Protein AF-A0A364MYA9-F1 (afdb_monomer_lite)

Foldseek 3Di:
DDDPDDDPCVPDPDPVLVVLLVLLCCLQPVLAPVLQVPVQVNCVVVVRHQDDPPPDPDDDDPPCPVVVVVVSVVSNVVSNVRNNVSNVVSVVSNVVSVVVVVVVVVVVVPPDDDDDDDPCPVVVVVVVVPPPPDDDDDDDDDDDDDDPDDDDDDDDDPPPPPPDPDPQDPLQFFQLEAFLCCVVLVADFDDQQQLCLLLDLNSGRDPPDDGDDSLQFGAHHDFPPWPCSVVSPPPAHGLNNLVVDPLFQFLAAPLLAQEEEEEWAAAEDPQRVVVVQQLAWPPDPPDPQDFDAAGRVLLQLLCCLALPPGHYDYDPFHKYKAAPPDPDDDPVPPPDPVDDDQWIWTDTDPDTFTWGKDQQPVNRGRIETEPVSVVVVQLVSADSSHLAYEYEYSGWYDHDPPDSGDQKAAPQSSRYIYGYLRQLQCVCCVVVVADQSCFPPNVRRLVNSQVSRVVVVRHRDDDDPVSSVSCPDALSVLLNVQLSPDDDPVDSLQSNLSSVLLRSLVRVLRSLVNSVDAAHRNTQASSHDGSDPNSSRRGASHGDSRSLSSSLCRPVCRHVVHDPVSSVVVVLVSLVSLLVSLVVCVVVVSHHSRSSSSNSSSVRVSVVD

InterPro domains:
  IPR012962 Peptidase M54, archaemetzincin [PF07998] (496-551)
  IPR012962 Peptidase M54, archaemetzincin [PTHR15910] (178-557)
  IPR012962 Peptidase M54, archaemetzincin [cd11375] (355-553)
  IPR024079 Metallopeptidase, catalytic domain superfamily [G3DSA:3.40.390.10] (347-557)
  IPR025363 Protein of unknown function DUF4267 [PF14087] (26-105)

Structure (mmCIF, N/CA/C/O backbone):
data_AF-A0A364MYA9-F1
#
_entry.id   AF-A0A364MYA9-F1
#
loop_
_atom_site.group_PDB
_atom_site.id
_atom_site.type_symbol
_atom_site.label_atom_id
_atom_site.label_alt_id
_atom_site.label_comp_id
_atom_site.label_asym_id
_atom_site.label_entity_id
_atom_site.label_seq_id
_atom_site.pdbx_PDB_ins_code
_atom_site.Cartn_x
_atom_site.Cartn_y
_atom_site.Cartn_z
_atom_site.occupancy
_atom_site.B_iso_or_equiv
_atom_site.auth_seq_id
_atom_site.auth_comp_id
_atom_site.auth_asym_id
_atom_site.auth_atom_id
_atom_site.pdbx_PDB_model_num
ATOM 1 N N . MET A 1 1 ? -49.456 -46.675 32.235 1.00 38.47 1 MET A N 1
ATOM 2 C CA . MET A 1 1 ? -48.971 -47.170 30.933 1.00 38.47 1 MET A CA 1
ATOM 3 C C . MET A 1 1 ? -49.283 -46.113 29.890 1.00 38.47 1 MET A C 1
ATOM 5 O O . MET A 1 1 ? -50.441 -45.954 29.539 1.00 38.47 1 MET A O 1
ATOM 9 N N . ALA A 1 2 ? -48.281 -45.344 29.473 1.00 29.33 2 ALA A N 1
ATOM 10 C CA . ALA A 1 2 ? -48.384 -44.434 28.339 1.00 29.33 2 ALA A CA 1
ATOM 11 C C . ALA A 1 2 ? -47.232 -44.795 27.401 1.00 29.33 2 ALA A C 1
ATOM 13 O O . ALA A 1 2 ? -46.063 -44.659 27.752 1.00 29.33 2 ALA A O 1
ATOM 14 N N . THR A 1 3 ? -47.580 -45.381 26.263 1.00 38.25 3 THR A N 1
ATOM 15 C CA . THR A 1 3 ? -46.668 -45.779 25.193 1.00 38.25 3 THR A CA 1
ATOM 16 C C . THR A 1 3 ? -46.021 -44.536 24.591 1.00 38.25 3 THR A C 1
ATOM 18 O O . THR A 1 3 ? -46.680 -43.778 23.885 1.00 38.25 3 THR A O 1
ATOM 21 N N . GLN A 1 4 ? -44.731 -44.328 24.871 1.00 37.81 4 GLN A N 1
ATOM 22 C CA . GLN A 1 4 ? -43.902 -43.382 24.129 1.00 37.81 4 GLN A CA 1
ATOM 23 C C . GLN A 1 4 ? -43.814 -43.845 22.672 1.00 37.81 4 GLN A C 1
ATOM 25 O O . GLN A 1 4 ? -43.229 -44.884 22.361 1.00 37.81 4 GLN A O 1
ATOM 30 N N . THR A 1 5 ? -44.395 -43.061 21.773 1.00 43.00 5 THR A N 1
ATOM 31 C CA . THR A 1 5 ? -44.113 -43.109 20.340 1.00 43.00 5 THR A CA 1
ATOM 32 C C . THR A 1 5 ? -42.619 -42.879 20.128 1.00 43.00 5 THR A C 1
ATOM 34 O O . THR A 1 5 ? -42.114 -41.783 20.369 1.00 43.00 5 THR A O 1
ATOM 37 N N . ARG A 1 6 ? -41.903 -43.930 19.710 1.00 41.34 6 ARG A N 1
ATOM 38 C CA . ARG A 1 6 ? -40.497 -43.853 19.301 1.00 41.34 6 ARG A CA 1
ATOM 39 C C . ARG A 1 6 ? -40.386 -42.897 18.118 1.00 41.34 6 ARG A C 1
ATOM 41 O O . ARG A 1 6 ? -40.926 -43.160 17.046 1.00 41.34 6 ARG A O 1
ATOM 48 N N . ASN A 1 7 ? -39.718 -41.775 18.345 1.00 47.09 7 ASN A N 1
ATOM 49 C CA . ASN A 1 7 ? -39.483 -40.750 17.345 1.00 47.09 7 ASN A CA 1
ATOM 50 C C . ASN A 1 7 ? -38.411 -41.279 16.377 1.00 47.09 7 ASN A C 1
ATOM 52 O O . ASN A 1 7 ? -37.244 -41.379 16.750 1.00 47.09 7 ASN A O 1
ATOM 56 N N . LEU A 1 8 ? -38.808 -41.660 15.156 1.00 53.88 8 LEU A N 1
ATOM 57 C CA . LEU A 1 8 ? -37.919 -42.264 14.146 1.00 53.88 8 LEU A CA 1
ATOM 58 C C . LEU A 1 8 ? -36.692 -41.384 13.820 1.00 53.88 8 LEU A C 1
ATOM 60 O O . LEU A 1 8 ? -35.682 -41.877 13.331 1.00 53.88 8 LEU A O 1
ATOM 64 N N . PHE A 1 9 ? -36.781 -40.087 14.121 1.00 56.66 9 PHE A N 1
ATOM 65 C CA . PHE A 1 9 ? -35.763 -39.080 13.844 1.00 56.66 9 PHE A CA 1
ATOM 66 C C . PHE A 1 9 ? -34.592 -39.055 14.840 1.00 56.66 9 PHE A C 1
ATOM 68 O O . PHE A 1 9 ? -33.597 -38.398 14.563 1.00 56.66 9 PHE A O 1
ATOM 75 N N . GLN A 1 10 ? -34.658 -39.770 15.971 1.00 55.91 10 GLN A N 1
ATOM 76 C CA . GLN A 1 10 ? -33.558 -39.793 16.956 1.00 55.91 10 GLN A CA 1
ATOM 77 C C . GLN A 1 10 ? -32.346 -40.638 16.532 1.00 55.91 10 GLN A C 1
ATOM 79 O O . GLN A 1 10 ? -31.294 -40.542 17.156 1.00 55.91 10 GLN A O 1
ATOM 84 N N . HIS A 1 11 ? -32.481 -41.453 15.483 1.00 55.97 11 HIS A N 1
ATOM 85 C CA . HIS A 1 11 ? -31.393 -42.271 14.934 1.00 55.97 11 HIS A CA 1
ATOM 86 C C . HIS A 1 11 ? -30.898 -41.774 13.573 1.00 55.97 11 HIS A C 1
ATOM 88 O O . HIS A 1 11 ? -30.098 -42.453 12.932 1.00 55.97 11 HIS A O 1
ATOM 94 N N . LEU A 1 12 ? -31.389 -40.620 13.112 1.00 52.75 12 LEU A N 1
ATOM 95 C CA . LEU A 1 12 ? -30.913 -40.024 11.873 1.00 52.75 12 LEU A CA 1
ATOM 96 C C . LEU A 1 12 ? -29.681 -39.153 12.160 1.00 52.75 12 LEU A C 1
ATOM 98 O O . LEU A 1 12 ? -29.686 -38.408 13.143 1.00 52.75 12 LEU A O 1
ATOM 102 N N . PRO A 1 13 ? -28.638 -39.235 11.318 1.00 60.59 13 PRO A N 1
ATOM 103 C CA . PRO A 1 13 ? -27.489 -38.353 11.424 1.00 60.59 13 PRO A CA 1
ATOM 104 C C . PRO A 1 13 ? -27.903 -36.870 11.335 1.00 60.59 13 PRO A C 1
ATOM 106 O O . PRO A 1 13 ? -28.942 -36.560 10.741 1.00 60.59 13 PRO A O 1
ATOM 109 N N . PRO A 1 14 ? -27.105 -35.933 11.879 1.00 71.38 14 PRO A N 1
ATOM 110 C CA . PRO A 1 14 ? -27.285 -34.496 11.697 1.00 71.38 14 PRO A CA 1
ATOM 111 C C . PRO A 1 14 ? -27.638 -34.101 10.248 1.00 71.38 14 PRO A C 1
ATOM 113 O O . PRO A 1 14 ? -27.177 -34.748 9.303 1.00 71.38 14 PRO A O 1
ATOM 116 N N . PRO A 1 15 ? -28.400 -33.011 10.026 1.00 70.31 15 PRO A N 1
ATOM 117 C CA . PRO A 1 15 ? -28.889 -32.628 8.696 1.00 70.31 15 PRO A CA 1
ATOM 118 C C . PRO A 1 15 ? -27.800 -32.534 7.615 1.00 70.31 15 PRO A C 1
ATOM 120 O O . PRO A 1 15 ? -28.031 -32.922 6.472 1.00 70.31 15 PRO A O 1
ATOM 123 N N . ALA A 1 16 ? -26.599 -32.077 7.983 1.00 67.06 16 ALA A N 1
ATOM 124 C CA . ALA A 1 16 ? -25.455 -31.978 7.077 1.00 67.06 16 ALA A CA 1
ATOM 125 C C . ALA A 1 16 ? -24.881 -33.351 6.668 1.00 67.06 16 ALA A C 1
ATOM 127 O O . ALA A 1 16 ? -24.468 -33.533 5.526 1.00 67.06 16 ALA A O 1
ATOM 128 N N . GLU A 1 17 ? -24.901 -34.338 7.566 1.00 73.62 17 GLU A N 1
ATOM 129 C CA . GLU A 1 17 ? -24.439 -35.706 7.298 1.00 73.62 17 GLU A CA 1
ATOM 130 C C . GLU A 1 17 ? -25.448 -36.473 6.428 1.00 73.62 17 GLU A C 1
ATOM 132 O O . GLU A 1 17 ? -25.062 -37.143 5.468 1.00 73.62 17 GLU A O 1
ATOM 137 N N . CYS A 1 18 ? -26.751 -36.306 6.694 1.00 76.06 18 CYS A N 1
ATOM 138 C CA . CYS A 1 18 ? -27.814 -36.827 5.830 1.00 76.06 18 CYS A CA 1
ATOM 139 C C . CYS A 1 18 ? -27.716 -36.257 4.408 1.00 76.06 18 CYS A C 1
ATOM 141 O O . CYS A 1 18 ? -27.847 -36.997 3.432 1.00 76.06 18 CYS A O 1
ATOM 143 N N . LEU A 1 19 ? -27.451 -34.952 4.287 1.00 79.69 19 LEU A N 1
ATOM 144 C CA . LEU A 1 19 ? -27.257 -34.289 3.001 1.00 79.69 19 LEU A CA 1
ATOM 145 C C . LEU A 1 19 ? -26.012 -34.819 2.273 1.00 79.69 19 LEU A C 1
ATOM 147 O O . LEU A 1 19 ? -26.087 -35.104 1.080 1.00 79.69 19 LEU A O 1
ATOM 151 N N . ALA A 1 20 ? -24.896 -35.021 2.981 1.00 78.50 20 ALA A N 1
ATOM 152 C CA . ALA A 1 20 ? -23.669 -35.569 2.400 1.00 78.50 20 ALA A CA 1
ATOM 153 C C . ALA A 1 20 ? -23.861 -36.997 1.861 1.00 78.50 20 ALA A C 1
ATOM 155 O O . ALA A 1 20 ? -23.457 -37.285 0.736 1.00 78.50 20 ALA A O 1
ATOM 156 N N . LEU A 1 21 ? -24.530 -37.878 2.615 1.00 82.94 21 LEU A N 1
ATOM 157 C CA . LEU A 1 21 ? -24.839 -39.246 2.173 1.00 82.94 21 LEU A CA 1
ATOM 158 C C . LEU A 1 21 ? -25.842 -39.269 1.010 1.00 82.94 21 LEU A C 1
ATOM 160 O O . LEU A 1 21 ? -25.730 -40.099 0.102 1.00 82.94 21 LEU A O 1
ATOM 164 N N . PHE A 1 22 ? -26.802 -38.344 1.004 1.00 86.19 22 PHE A N 1
ATOM 165 C CA . PHE A 1 22 ? -27.747 -38.191 -0.096 1.00 86.19 22 PHE A CA 1
ATOM 166 C C . PHE A 1 22 ? -27.043 -37.759 -1.389 1.00 86.19 22 PHE A C 1
ATOM 168 O O . PHE A 1 22 ? -27.197 -38.416 -2.419 1.00 86.19 22 PHE A O 1
ATOM 175 N N . ILE A 1 23 ? -26.203 -36.719 -1.326 1.00 86.25 23 ILE A N 1
ATOM 176 C CA . ILE A 1 23 ? -25.408 -36.253 -2.471 1.00 86.25 23 ILE A CA 1
ATOM 177 C C . ILE A 1 23 ? -24.448 -37.354 -2.933 1.00 86.25 23 ILE A C 1
ATOM 179 O O . ILE A 1 23 ? -24.381 -37.638 -4.124 1.00 86.25 23 ILE A O 1
ATOM 183 N N . ALA A 1 24 ? -23.780 -38.051 -2.009 1.00 88.69 24 ALA A N 1
ATOM 184 C CA . ALA A 1 24 ? -22.917 -39.185 -2.335 1.00 88.69 24 ALA A CA 1
ATOM 185 C C . ALA A 1 24 ? -23.659 -40.276 -3.124 1.00 88.69 24 ALA A C 1
ATOM 187 O O . ALA A 1 24 ? -23.141 -40.807 -4.106 1.00 88.69 24 ALA A O 1
ATOM 188 N N . THR A 1 25 ? -24.896 -40.584 -2.728 1.00 89.75 25 THR A N 1
ATOM 189 C CA . THR A 1 25 ? -25.728 -41.581 -3.414 1.00 89.75 25 THR A CA 1
ATOM 190 C C . THR A 1 25 ? -26.117 -41.119 -4.819 1.00 89.75 25 THR A C 1
ATOM 192 O O . THR A 1 25 ? -26.095 -41.927 -5.750 1.00 89.75 25 THR A O 1
ATOM 195 N N . LEU A 1 26 ? -26.427 -39.829 -4.999 1.00 88.25 26 LEU A N 1
ATOM 196 C CA . LEU A 1 26 ? -26.692 -39.247 -6.319 1.00 88.25 26 LEU A CA 1
ATOM 197 C C . LEU A 1 26 ? -25.445 -39.289 -7.220 1.00 88.25 26 LEU A C 1
ATOM 199 O O . LEU A 1 26 ? -25.523 -39.683 -8.382 1.00 88.25 26 LEU A O 1
ATOM 203 N N . GLU A 1 27 ? -24.277 -38.961 -6.684 1.00 88.75 27 GLU A N 1
ATOM 204 C CA . GLU A 1 27 ? -23.020 -38.996 -7.437 1.00 88.75 27 GLU A CA 1
ATOM 205 C C . GLU A 1 27 ? -22.638 -40.424 -7.868 1.00 88.75 27 GLU A C 1
ATOM 207 O O . GLU A 1 27 ? -22.251 -40.656 -9.016 1.00 88.75 27 GLU A O 1
ATOM 212 N N . ILE A 1 28 ? -22.821 -41.417 -6.989 1.00 89.06 28 ILE A N 1
ATOM 213 C CA . ILE A 1 28 ? -22.498 -42.819 -7.294 1.00 89.06 28 ILE A CA 1
ATOM 214 C C . ILE A 1 28 ? -23.505 -43.423 -8.274 1.00 89.06 28 ILE A C 1
ATOM 216 O O . ILE A 1 28 ? -23.103 -44.090 -9.228 1.00 89.06 28 ILE A O 1
ATOM 220 N N . VAL A 1 29 ? -24.810 -43.253 -8.039 1.00 86.50 29 VAL A N 1
ATOM 221 C CA . VAL A 1 29 ? -25.833 -44.069 -8.710 1.00 86.50 29 VAL A CA 1
ATOM 222 C C . VAL A 1 29 ? -26.302 -43.435 -10.027 1.00 86.50 29 VAL A C 1
ATOM 224 O O . VAL A 1 29 ? -25.925 -43.960 -11.082 1.00 86.50 29 VAL A O 1
ATOM 227 N N . PRO A 1 30 ? -27.091 -42.340 -10.036 1.00 82.62 30 PRO A N 1
ATOM 228 C CA . PRO A 1 30 ? -27.553 -41.734 -11.280 1.00 82.62 30 PRO A CA 1
ATOM 229 C C . PRO A 1 30 ? -26.424 -41.071 -12.077 1.00 82.62 30 PRO A C 1
ATOM 231 O O . PRO A 1 30 ? -26.418 -41.192 -13.302 1.00 82.62 30 PRO A O 1
ATOM 234 N N . PHE A 1 31 ? -25.447 -40.430 -11.424 1.00 83.31 31 PHE A N 1
ATOM 235 C CA . PHE A 1 31 ? -24.383 -39.709 -12.139 1.00 83.31 31 PHE A CA 1
ATOM 236 C C . PHE A 1 31 ? -23.141 -40.542 -12.466 1.00 83.31 31 PHE A C 1
ATOM 238 O O . PHE A 1 31 ? -22.355 -40.162 -13.335 1.00 83.31 31 PHE A O 1
ATOM 245 N N . GLY A 1 32 ? -22.989 -41.688 -11.806 1.00 87.81 32 GLY A N 1
ATOM 246 C CA . GLY A 1 32 ? -21.860 -42.590 -11.965 1.00 87.81 32 GLY A CA 1
ATOM 247 C C . GLY A 1 32 ? -22.227 -43.889 -12.678 1.00 87.81 32 GLY A C 1
ATOM 248 O O . GLY A 1 32 ? -21.985 -44.067 -13.872 1.00 87.81 32 GLY A O 1
ATOM 249 N N . VAL A 1 33 ? -22.831 -44.823 -11.942 1.00 86.50 33 VAL A N 1
ATOM 250 C CA . VAL A 1 33 ? -23.147 -46.181 -12.415 1.00 86.50 33 VAL A CA 1
ATOM 251 C C . VAL A 1 33 ? -24.094 -46.160 -13.616 1.00 86.50 33 VAL A C 1
ATOM 253 O O . VAL A 1 33 ? -23.858 -46.883 -14.586 1.00 86.50 33 VAL A O 1
ATOM 256 N N . MET A 1 34 ? -25.141 -45.326 -13.602 1.00 80.00 34 MET A N 1
ATOM 257 C CA . MET A 1 34 ? -26.029 -45.190 -14.765 1.00 80.00 34 MET A CA 1
ATOM 258 C C . MET A 1 34 ? -25.320 -44.545 -15.963 1.00 80.00 34 MET A C 1
ATOM 260 O O . MET A 1 34 ? -25.556 -44.982 -17.089 1.00 80.00 34 MET A O 1
ATOM 264 N N . GLY A 1 35 ? -24.403 -43.599 -15.731 1.00 78.69 35 GLY A N 1
ATOM 265 C CA . GLY A 1 35 ? -23.578 -42.989 -16.780 1.00 78.69 35 GLY A CA 1
ATOM 266 C C . GLY A 1 35 ? -22.634 -43.976 -17.472 1.00 78.69 35 GLY A C 1
ATOM 267 O O . GLY A 1 35 ? -22.458 -43.914 -18.687 1.00 78.69 35 GLY A O 1
ATOM 268 N N . LEU A 1 36 ? -22.093 -44.951 -16.732 1.00 80.50 36 LEU A N 1
ATOM 269 C CA . LEU A 1 36 ? -21.294 -46.042 -17.306 1.00 80.50 36 LEU A CA 1
ATOM 270 C C . LEU A 1 36 ? -22.150 -47.110 -17.997 1.00 80.50 36 LEU A C 1
ATOM 272 O O . LEU A 1 36 ? -21.739 -47.670 -19.013 1.00 80.50 36 LEU A O 1
ATOM 276 N N . ARG A 1 37 ? -23.335 -47.412 -17.453 1.00 82.62 37 ARG A N 1
ATOM 277 C CA . ARG A 1 37 ? -24.210 -48.474 -17.971 1.00 82.62 37 ARG A CA 1
ATOM 278 C C . ARG A 1 37 ? -24.988 -48.050 -19.215 1.00 82.62 37 ARG A C 1
ATOM 280 O O . ARG A 1 37 ? -25.230 -48.889 -20.080 1.00 82.62 37 ARG A O 1
ATOM 287 N N . ASN A 1 38 ? -25.390 -46.782 -19.307 1.00 80.81 38 ASN A N 1
ATOM 288 C CA . ASN A 1 38 ? -26.095 -46.232 -20.463 1.00 80.81 38 ASN A CA 1
ATOM 289 C C . ASN A 1 38 ? -25.547 -44.842 -20.854 1.00 80.81 38 ASN A C 1
ATOM 291 O O . ASN A 1 38 ? -26.201 -43.823 -20.612 1.00 80.81 38 ASN A O 1
ATOM 295 N N . PRO A 1 39 ? -24.354 -44.794 -21.481 1.00 75.94 39 PRO A N 1
ATOM 296 C CA . PRO A 1 39 ? -23.685 -43.541 -21.829 1.00 75.94 39 PRO A CA 1
ATOM 297 C C . PRO A 1 39 ? -24.510 -42.649 -22.756 1.00 75.94 39 PRO A C 1
ATOM 299 O O . PRO A 1 39 ? -24.430 -41.435 -22.650 1.00 75.94 39 PRO A O 1
ATOM 302 N N . SER A 1 40 ? -25.308 -43.236 -23.654 1.00 73.50 40 SER A N 1
ATOM 303 C CA . SER A 1 40 ? -26.147 -42.490 -24.598 1.00 73.50 40 SER A CA 1
ATOM 304 C C . SER A 1 40 ? -27.235 -41.692 -23.881 1.00 73.50 40 SER A C 1
ATOM 306 O O . SER A 1 40 ? -27.295 -40.480 -24.044 1.00 73.50 40 SER A O 1
ATOM 308 N N . PHE A 1 41 ? -28.019 -42.351 -23.019 1.00 75.31 41 PHE A N 1
ATOM 309 C CA . PHE A 1 41 ? -29.057 -41.687 -22.221 1.00 75.31 41 PHE A CA 1
ATOM 310 C C . PHE A 1 41 ? -28.469 -40.633 -21.276 1.00 75.31 41 PHE A C 1
ATOM 312 O O . PHE A 1 41 ? -29.039 -39.565 -21.074 1.00 75.31 41 PHE A O 1
ATOM 319 N N . PHE A 1 42 ? -27.301 -40.926 -20.704 1.00 78.06 42 PHE A N 1
ATOM 320 C CA . PHE A 1 42 ? -26.605 -39.997 -19.827 1.00 78.06 42 PHE A CA 1
ATOM 321 C C . PHE A 1 42 ? -26.126 -38.745 -20.570 1.00 78.06 42 PHE A C 1
ATOM 323 O O . PHE A 1 42 ? -26.277 -37.635 -20.070 1.00 78.06 42 PHE A O 1
ATOM 330 N N . ALA A 1 43 ? -25.588 -38.908 -21.779 1.00 74.38 43 ALA A N 1
ATOM 331 C CA . ALA A 1 43 ? -25.084 -37.801 -22.581 1.00 74.38 43 ALA A CA 1
ATOM 332 C C . ALA A 1 43 ? -26.201 -36.858 -23.065 1.00 74.38 43 ALA A C 1
ATOM 334 O O . ALA A 1 43 ? -25.982 -35.647 -23.139 1.00 74.38 43 ALA A O 1
ATOM 335 N N . ASP A 1 44 ? -27.405 -37.386 -23.312 1.00 76.56 44 ASP A N 1
ATOM 336 C CA . ASP A 1 44 ? -28.586 -36.587 -23.664 1.00 76.56 44 ASP A CA 1
ATOM 337 C C . ASP A 1 44 ? -28.949 -35.584 -22.553 1.00 76.56 44 ASP A C 1
ATOM 339 O O . ASP A 1 44 ? -29.257 -34.427 -22.842 1.00 76.56 44 ASP A O 1
ATOM 343 N N . GLY A 1 45 ? -28.815 -35.980 -21.280 1.00 68.38 45 GLY A N 1
ATOM 344 C CA . GLY A 1 45 ? -29.052 -35.107 -20.121 1.00 68.38 45 GLY A CA 1
ATOM 345 C C . GLY A 1 45 ? -28.084 -33.921 -20.002 1.00 68.38 45 GLY A C 1
ATOM 346 O O . GLY A 1 45 ? -28.419 -32.922 -19.371 1.00 68.38 45 GLY A O 1
ATOM 347 N N . TYR A 1 46 ? -26.915 -33.999 -20.647 1.00 65.81 46 TYR A N 1
ATOM 348 C CA . TYR A 1 46 ? -25.912 -32.925 -20.708 1.00 65.81 46 TYR A CA 1
ATOM 349 C C . TYR A 1 46 ? -25.883 -32.208 -22.069 1.00 65.81 46 TYR A C 1
ATOM 351 O O . TYR A 1 46 ? -24.969 -31.427 -22.334 1.00 65.81 46 TYR A O 1
ATOM 359 N N . GLY A 1 47 ? -26.857 -32.469 -22.950 1.00 65.44 47 GLY A N 1
ATOM 360 C CA . GLY A 1 47 ? -26.921 -31.855 -24.280 1.00 65.44 47 GLY A CA 1
ATOM 361 C C . GLY A 1 47 ? -25.841 -32.350 -25.252 1.00 65.44 47 GLY A C 1
ATOM 362 O O . GLY A 1 47 ? -25.482 -31.637 -26.188 1.00 65.44 47 GLY A O 1
ATOM 363 N N . LEU A 1 48 ? -25.312 -33.562 -25.043 1.00 69.06 48 LEU A N 1
ATOM 364 C CA . LEU A 1 48 ? -24.242 -34.175 -25.840 1.00 69.06 48 LEU A CA 1
ATOM 365 C C . LEU A 1 48 ? -24.685 -35.518 -26.463 1.00 69.06 48 LEU A C 1
ATOM 367 O O . LEU A 1 48 ? -24.077 -36.547 -26.173 1.00 69.06 48 LEU A O 1
ATOM 371 N N . PRO A 1 49 ? -25.706 -35.556 -27.337 1.00 72.19 49 PRO A N 1
ATOM 372 C CA . PRO A 1 49 ? -26.279 -36.813 -27.815 1.00 72.19 49 PRO A CA 1
ATOM 373 C C . PRO A 1 49 ? -25.255 -37.696 -28.545 1.00 72.19 49 PRO A C 1
ATOM 375 O O . PRO A 1 49 ? -24.562 -37.259 -29.473 1.00 72.19 49 PRO A O 1
ATOM 378 N N . ILE A 1 50 ? -25.179 -38.966 -28.135 1.00 73.62 50 ILE A N 1
ATOM 379 C CA . ILE A 1 50 ? -24.338 -39.994 -28.764 1.00 73.62 50 ILE A CA 1
ATOM 380 C C . ILE A 1 50 ? -25.218 -40.806 -29.713 1.00 73.62 50 ILE A C 1
ATOM 382 O O . ILE A 1 50 ? -26.012 -41.642 -29.281 1.00 73.62 50 ILE A O 1
ATOM 386 N N . THR A 1 51 ? -25.053 -40.603 -31.018 1.00 65.56 51 THR A N 1
ATOM 387 C CA . THR A 1 51 ? -25.820 -41.328 -32.039 1.00 65.56 51 THR A CA 1
ATOM 388 C C . THR A 1 51 ? -25.334 -42.775 -32.127 1.00 65.56 51 THR A C 1
ATOM 390 O O . THR A 1 51 ? -24.162 -43.019 -32.433 1.00 65.56 51 THR A O 1
ATOM 393 N N . SER A 1 52 ? -26.211 -43.750 -31.874 1.00 56.22 52 SER A N 1
ATOM 394 C CA . SER A 1 52 ? -25.901 -45.154 -32.165 1.00 56.22 52 SER A CA 1
ATOM 395 C C . SER A 1 52 ? -25.871 -45.371 -33.684 1.00 56.22 52 SER A C 1
ATOM 397 O O . SER A 1 52 ? -26.616 -44.737 -34.426 1.00 56.22 52 SER A O 1
ATOM 399 N N . SER A 1 53 ? -24.997 -46.250 -34.171 1.00 52.84 53 SER A N 1
ATOM 400 C CA . SER A 1 53 ? -24.730 -46.487 -35.600 1.00 52.84 53 SER A CA 1
ATOM 401 C C . SER A 1 53 ? -25.890 -47.124 -36.389 1.00 52.84 53 SER A C 1
ATOM 403 O O . SER A 1 53 ? -25.668 -47.611 -37.495 1.00 52.84 53 SER A O 1
ATOM 405 N N . SER A 1 54 ? -27.114 -47.133 -35.855 1.00 47.69 54 SER A N 1
ATOM 406 C CA . SER A 1 54 ? -28.276 -47.772 -36.483 1.00 47.69 54 SER A CA 1
ATOM 407 C C . SER A 1 54 ? -29.139 -46.843 -37.355 1.00 47.69 54 SER A C 1
ATOM 409 O O . SER A 1 54 ? -29.889 -47.358 -38.175 1.00 47.69 54 SER A O 1
ATOM 411 N N . ASP A 1 55 ? -28.952 -45.517 -37.311 1.00 44.81 55 ASP A N 1
ATOM 412 C CA . ASP A 1 55 ? -29.816 -44.564 -38.048 1.00 44.81 55 ASP A CA 1
ATOM 413 C C . ASP A 1 55 ? -29.193 -43.937 -39.314 1.00 44.81 55 ASP A C 1
ATOM 415 O O . ASP A 1 55 ? -29.702 -42.960 -39.862 1.00 44.81 55 ASP A O 1
ATOM 419 N N . ALA A 1 56 ? -28.092 -44.481 -39.840 1.00 43.50 56 ALA A N 1
ATOM 420 C CA . ALA A 1 56 ? -27.443 -43.941 -41.040 1.00 43.50 56 ALA A CA 1
ATOM 421 C C . ALA A 1 56 ? -27.819 -44.705 -42.324 1.00 43.50 56 ALA A C 1
ATOM 423 O O . ALA A 1 56 ? -26.962 -45.284 -42.992 1.00 43.50 56 ALA A O 1
ATOM 424 N N . SER A 1 57 ? -29.095 -44.685 -42.716 1.00 42.69 57 SER A N 1
ATOM 425 C CA . SER A 1 57 ? -29.510 -45.094 -44.064 1.00 42.69 57 SER A CA 1
ATOM 426 C C . SER A 1 57 ? -29.484 -43.901 -45.028 1.00 42.69 57 SER A C 1
ATOM 428 O O . SER A 1 57 ? -30.489 -43.220 -45.210 1.00 42.69 57 SER A O 1
ATOM 430 N N . SER A 1 58 ? -28.341 -43.625 -45.659 1.00 44.44 58 SER A N 1
ATOM 431 C CA . SER A 1 58 ? -28.293 -43.134 -47.051 1.00 44.44 58 SER A CA 1
ATOM 432 C C . SER A 1 58 ? -26.858 -43.030 -47.573 1.00 44.44 58 SER A C 1
ATOM 434 O O . SER A 1 58 ? -25.916 -42.640 -46.883 1.00 44.44 58 SER A O 1
ATOM 436 N N . ALA A 1 59 ? -26.699 -43.443 -48.827 1.00 48.91 59 ALA A N 1
ATOM 437 C CA . ALA A 1 59 ? -25.432 -43.613 -49.512 1.00 48.91 59 ALA A CA 1
ATOM 438 C C . ALA A 1 59 ? -24.905 -42.286 -50.083 1.00 48.91 59 ALA A C 1
ATOM 440 O O . ALA A 1 59 ? -25.193 -41.954 -51.225 1.00 48.91 59 ALA A O 1
ATOM 441 N N . SER A 1 60 ? -24.103 -41.548 -49.311 1.00 44.03 60 SER A N 1
ATOM 442 C CA . SER A 1 60 ? -23.079 -40.630 -49.840 1.00 44.03 60 SER A CA 1
ATOM 443 C C . SER A 1 60 ? -22.196 -40.104 -48.704 1.00 44.03 60 SER A C 1
ATOM 445 O O . SER A 1 60 ? -22.569 -39.140 -48.049 1.00 44.03 60 SER A O 1
ATOM 447 N N . ALA A 1 61 ? -21.057 -40.761 -48.437 1.00 43.75 61 ALA A N 1
ATOM 448 C CA . ALA A 1 61 ? -19.822 -40.142 -47.916 1.00 43.75 61 ALA A CA 1
ATOM 449 C C . ALA A 1 61 ? -18.809 -41.204 -47.440 1.00 43.75 61 ALA A C 1
ATOM 451 O O . ALA A 1 61 ? -18.655 -41.462 -46.249 1.00 43.75 61 ALA A O 1
ATOM 452 N N . LYS A 1 62 ? -18.028 -41.785 -48.357 1.00 47.41 62 LYS A N 1
ATOM 453 C CA . LYS A 1 62 ? -16.897 -42.669 -47.995 1.00 47.41 62 LYS A CA 1
ATOM 454 C C . LYS A 1 62 ? -15.596 -41.919 -47.644 1.00 47.41 62 LYS A C 1
ATOM 456 O O . LYS A 1 62 ? -14.541 -42.532 -47.561 1.00 47.41 62 LYS A O 1
ATOM 461 N N . ARG A 1 63 ? -15.657 -40.599 -47.407 1.00 46.25 63 ARG A N 1
ATOM 462 C CA . ARG A 1 63 ? -14.504 -39.784 -46.961 1.00 46.25 63 ARG A CA 1
ATOM 463 C C . ARG A 1 63 ? -14.743 -38.980 -45.673 1.00 46.25 63 ARG A C 1
ATOM 465 O O . ARG A 1 63 ? -13.801 -38.376 -45.180 1.00 46.25 63 ARG A O 1
ATOM 472 N N . SER A 1 64 ? -15.955 -39.011 -45.100 1.00 54.03 64 SER A N 1
ATOM 473 C CA . SER A 1 64 ? -16.296 -38.336 -43.831 1.00 54.03 64 SER A CA 1
ATOM 474 C C . SER A 1 64 ? -16.673 -39.295 -42.691 1.00 54.03 64 SER A C 1
ATOM 476 O O . SER A 1 64 ? -17.071 -38.833 -41.624 1.00 54.03 64 SER A O 1
ATOM 478 N N . SER A 1 65 ? -16.587 -40.617 -42.892 1.00 54.88 65 SER A N 1
ATOM 479 C CA . SER A 1 65 ? -16.982 -41.602 -41.874 1.00 54.88 65 SER A CA 1
ATOM 480 C C . SER A 1 65 ? -15.964 -41.703 -40.736 1.00 54.88 65 SER A C 1
ATOM 482 O O . SER A 1 65 ? -16.367 -41.701 -39.582 1.00 54.88 65 SER A O 1
ATOM 484 N N . ALA A 1 66 ? -14.661 -41.677 -41.039 1.00 56.06 66 ALA A N 1
ATOM 485 C CA . ALA A 1 66 ? -13.603 -41.834 -40.036 1.00 56.06 66 ALA A CA 1
ATOM 486 C C . ALA A 1 66 ? -13.565 -40.685 -39.010 1.00 56.06 66 ALA A C 1
ATOM 488 O O . ALA A 1 66 ? -13.450 -40.927 -37.814 1.00 56.06 66 ALA A O 1
ATOM 489 N N . VAL A 1 67 ? -13.737 -39.434 -39.461 1.00 58.41 67 VAL A N 1
ATOM 490 C CA . VAL A 1 67 ? -13.762 -38.255 -38.571 1.00 58.41 67 VAL A CA 1
ATOM 491 C C . VAL A 1 67 ? -14.996 -38.277 -37.665 1.00 58.41 67 VAL A C 1
ATOM 493 O O . VAL A 1 67 ? -14.914 -37.946 -36.486 1.00 58.41 67 VAL A O 1
ATOM 496 N N . ARG A 1 68 ? -16.144 -38.707 -38.201 1.00 61.12 68 ARG A N 1
ATOM 497 C CA . ARG A 1 68 ? -17.407 -38.780 -37.456 1.00 61.12 68 ARG A CA 1
ATOM 498 C C . ARG A 1 68 ? -17.403 -39.931 -36.447 1.00 61.12 68 ARG A C 1
ATOM 500 O O . ARG A 1 68 ? -17.931 -39.784 -35.352 1.00 61.12 68 ARG A O 1
ATOM 507 N N . GLU A 1 69 ? -16.776 -41.050 -36.791 1.00 66.25 69 GLU A N 1
ATOM 508 C CA . GLU A 1 69 ? -16.600 -42.206 -35.910 1.00 66.25 69 GLU A CA 1
ATOM 509 C C . GLU A 1 69 ? -15.621 -41.897 -34.763 1.00 66.25 69 GLU A C 1
ATOM 511 O O . GLU A 1 69 ? -15.923 -42.184 -33.603 1.00 66.25 69 GLU A O 1
ATOM 516 N N . GLN A 1 70 ? -14.524 -41.190 -35.056 1.00 69.19 70 GLN A N 1
ATOM 517 C CA . GLN A 1 70 ? -13.577 -40.700 -34.051 1.00 69.19 70 GLN A CA 1
ATOM 518 C C . GLN A 1 70 ? -14.207 -39.659 -33.104 1.00 69.19 70 GLN A C 1
ATOM 520 O O . GLN A 1 70 ? -13.968 -39.703 -31.896 1.00 69.19 70 GLN A O 1
ATOM 525 N N . ASP A 1 71 ? -15.060 -38.762 -33.613 1.00 72.81 71 ASP A N 1
ATOM 526 C CA . ASP A 1 71 ? -15.828 -37.805 -32.800 1.00 72.81 71 ASP A CA 1
ATOM 527 C C . ASP A 1 71 ? -16.800 -38.517 -31.839 1.00 72.81 71 ASP A C 1
ATOM 529 O O . ASP A 1 71 ? -16.832 -38.227 -30.642 1.00 72.81 71 ASP A O 1
ATOM 533 N N . GLN A 1 72 ? -17.533 -39.528 -32.318 1.00 75.75 72 GLN A N 1
ATOM 534 C CA . GLN A 1 72 ? -18.438 -40.319 -31.473 1.00 75.75 72 GLN A CA 1
ATOM 535 C C . GLN A 1 72 ? -17.691 -41.152 -30.424 1.00 75.75 72 GLN A C 1
ATOM 537 O O . GLN A 1 72 ? -18.151 -41.282 -29.287 1.00 75.75 72 GLN A O 1
ATOM 542 N N . GLN A 1 73 ? -16.522 -41.695 -30.770 1.00 76.31 73 GLN A N 1
ATOM 543 C CA . GLN A 1 73 ? -15.677 -42.424 -29.826 1.00 76.31 73 GLN A CA 1
ATOM 544 C C . GLN A 1 73 ? -15.100 -41.495 -28.748 1.00 76.31 73 GLN A C 1
ATOM 546 O O . GLN A 1 73 ? -15.068 -41.862 -27.573 1.00 76.31 73 GLN A O 1
ATOM 551 N N . THR A 1 74 ? -14.738 -40.265 -29.123 1.00 77.38 74 THR A N 1
ATOM 552 C CA . THR A 1 74 ? -14.269 -39.229 -28.190 1.00 77.38 74 THR A CA 1
ATOM 553 C C . THR A 1 74 ? -15.378 -38.807 -27.223 1.00 77.38 74 THR A C 1
ATOM 555 O O . THR A 1 74 ? -15.145 -38.738 -26.017 1.00 77.38 74 THR A O 1
ATOM 558 N N . LYS A 1 75 ? -16.611 -38.614 -27.713 1.00 77.00 75 LYS A N 1
ATOM 559 C CA . LYS A 1 75 ? -17.784 -38.301 -26.874 1.00 77.00 75 LYS A CA 1
ATOM 560 C C . LYS A 1 75 ? -18.102 -39.414 -25.876 1.00 77.00 75 LYS A C 1
ATOM 562 O O . LYS A 1 75 ? -18.299 -39.138 -24.696 1.00 77.00 75 LYS A O 1
ATOM 567 N N . LYS A 1 76 ? -18.066 -40.678 -26.314 1.00 79.00 76 LYS A N 1
ATOM 568 C CA . LYS A 1 76 ? -18.227 -41.845 -25.426 1.00 79.00 76 LYS A CA 1
ATOM 569 C C . LYS A 1 76 ? -17.143 -41.905 -24.347 1.00 79.00 76 LYS A C 1
ATOM 571 O O . LYS A 1 76 ? -17.458 -42.156 -23.187 1.00 79.00 76 LYS A O 1
ATOM 576 N N . ALA A 1 77 ? -15.885 -41.647 -24.712 1.00 79.25 77 ALA A N 1
ATOM 577 C CA . ALA A 1 77 ? -14.772 -41.628 -23.764 1.00 79.25 77 ALA A CA 1
ATOM 578 C C . ALA A 1 77 ? -14.903 -40.491 -22.736 1.00 79.25 77 ALA A C 1
ATOM 580 O O . ALA A 1 77 ? -14.645 -40.702 -21.552 1.00 79.25 77 ALA A O 1
ATOM 581 N N . LEU A 1 78 ? -15.357 -39.309 -23.166 1.00 79.69 78 LEU A N 1
ATOM 582 C CA . LEU A 1 78 ? -15.605 -38.170 -22.282 1.00 79.69 78 LEU A CA 1
ATOM 583 C C . LEU A 1 78 ? -16.722 -38.468 -21.275 1.00 79.69 78 LEU A C 1
ATOM 585 O O . LEU A 1 78 ? -16.553 -38.227 -20.082 1.00 79.69 78 LEU A O 1
ATOM 589 N N . VAL A 1 79 ? -17.831 -39.049 -21.737 1.00 80.88 79 VAL A N 1
ATOM 590 C CA . VAL A 1 79 ? -18.954 -39.443 -20.874 1.00 80.88 79 VAL A CA 1
ATOM 591 C C . VAL A 1 79 ? -18.534 -40.497 -19.850 1.00 80.88 79 VAL A C 1
ATOM 593 O O . VAL A 1 79 ? -18.842 -40.359 -18.668 1.00 80.88 79 VAL A O 1
ATOM 596 N N . ALA A 1 80 ? -17.759 -41.502 -20.267 1.00 80.31 80 ALA A N 1
ATOM 597 C CA . ALA A 1 80 ? -17.222 -42.504 -19.351 1.00 80.31 80 ALA A CA 1
ATOM 598 C C . ALA A 1 80 ? -16.274 -41.892 -18.301 1.00 80.31 80 ALA A C 1
ATOM 600 O O . ALA A 1 80 ? -16.314 -42.282 -17.136 1.00 80.31 80 ALA A O 1
ATOM 601 N N . ALA A 1 81 ? -15.456 -40.905 -18.685 1.00 82.12 81 ALA A N 1
ATOM 602 C CA . ALA A 1 81 ? -14.564 -40.205 -17.761 1.00 82.12 81 ALA A CA 1
ATOM 603 C C . ALA A 1 81 ? -15.328 -39.350 -16.734 1.00 82.12 81 ALA A C 1
ATOM 605 O O . ALA A 1 81 ? -14.951 -39.321 -15.562 1.00 82.12 81 ALA A O 1
ATOM 606 N N . ILE A 1 82 ? -16.412 -38.686 -17.151 1.00 81.88 82 ILE A N 1
ATOM 607 C CA . ILE A 1 82 ? -17.288 -37.914 -16.256 1.00 81.88 82 ILE A CA 1
ATOM 608 C C . ILE A 1 82 ? -17.984 -38.850 -15.264 1.00 81.88 82 ILE A C 1
ATOM 610 O O . ILE A 1 82 ? -17.920 -38.619 -14.059 1.00 81.88 82 ILE A O 1
ATOM 614 N N . ALA A 1 83 ? -18.564 -39.949 -15.750 1.00 84.00 83 ALA A N 1
ATOM 615 C CA . ALA A 1 83 ? -19.220 -40.937 -14.902 1.00 84.00 83 ALA A CA 1
ATOM 616 C C . ALA A 1 83 ? -18.249 -41.561 -13.880 1.00 84.00 83 ALA A C 1
ATOM 618 O O . ALA A 1 83 ? -18.572 -41.673 -12.700 1.00 84.00 83 ALA A O 1
ATOM 619 N N . ALA A 1 84 ? -17.021 -41.897 -14.292 1.00 83.44 84 ALA A N 1
ATOM 620 C CA . ALA A 1 84 ? -15.992 -42.408 -13.384 1.00 83.44 84 ALA A CA 1
ATOM 621 C C . ALA A 1 84 ? -15.581 -41.384 -12.308 1.00 83.44 84 ALA A C 1
ATOM 623 O O . ALA A 1 84 ? -15.381 -41.755 -11.150 1.00 83.44 84 ALA A O 1
ATOM 624 N N . ARG A 1 85 ? -15.500 -40.094 -12.663 1.00 86.75 85 ARG A N 1
ATOM 625 C CA . ARG A 1 85 ? -15.219 -39.009 -11.710 1.00 86.75 85 ARG A CA 1
ATOM 626 C C . ARG A 1 85 ? -16.338 -38.852 -10.680 1.00 86.75 85 ARG A C 1
ATOM 628 O O . ARG A 1 85 ? -16.042 -38.691 -9.500 1.00 86.75 85 ARG A O 1
ATOM 635 N N . ASN A 1 86 ? -17.595 -38.935 -11.105 1.00 84.56 86 ASN A N 1
ATOM 636 C CA . ASN A 1 86 ? -18.746 -38.837 -10.203 1.00 84.56 86 ASN A CA 1
ATOM 637 C C . ASN A 1 86 ? -18.790 -40.021 -9.223 1.00 84.56 86 ASN A C 1
ATOM 639 O O . ASN A 1 86 ? -18.996 -39.822 -8.030 1.00 84.56 86 ASN A O 1
ATOM 643 N N . ILE A 1 87 ? -18.444 -41.238 -9.670 1.00 87.94 87 ILE A N 1
ATOM 644 C CA . ILE A 1 87 ? -18.263 -42.391 -8.767 1.00 87.94 87 ILE A CA 1
ATOM 645 C C . ILE A 1 87 ? -17.167 -42.110 -7.732 1.00 87.94 87 ILE A C 1
ATOM 647 O O . ILE A 1 87 ? -17.375 -42.342 -6.543 1.00 87.94 87 ILE A O 1
ATOM 651 N N . GLN A 1 88 ? -16.009 -41.598 -8.160 1.00 87.62 88 GLN A N 1
ATOM 652 C CA . GLN A 1 88 ? -14.896 -41.295 -7.257 1.00 87.62 88 GLN A CA 1
ATOM 653 C C . GLN A 1 88 ? -15.278 -40.235 -6.210 1.00 87.62 88 GLN A C 1
ATOM 655 O O . GLN A 1 88 ? -15.028 -40.430 -5.019 1.00 87.62 88 GLN A O 1
ATOM 660 N N . ASN A 1 89 ? -15.924 -39.148 -6.638 1.00 83.75 89 ASN A N 1
ATOM 661 C CA . ASN A 1 89 ? -16.395 -38.083 -5.753 1.00 83.75 89 ASN A CA 1
ATOM 662 C C . ASN A 1 89 ? -17.476 -38.582 -4.788 1.00 83.75 89 ASN A C 1
ATOM 664 O O . ASN A 1 89 ? -17.427 -38.290 -3.595 1.00 83.75 89 ASN A O 1
ATOM 668 N N . GLY A 1 90 ? -18.430 -39.370 -5.280 1.00 88.81 90 GLY A N 1
ATOM 669 C CA . GLY A 1 90 ? -19.491 -39.924 -4.454 1.00 88.81 90 GLY A CA 1
ATOM 670 C C . GLY A 1 90 ? -18.972 -40.916 -3.408 1.00 88.81 90 GLY A C 1
ATOM 671 O O . GLY A 1 90 ? -19.413 -40.870 -2.263 1.00 88.81 90 GLY A O 1
ATOM 672 N N . ILE A 1 91 ? -17.973 -41.747 -3.735 1.00 89.06 91 ILE A N 1
ATOM 673 C CA . ILE A 1 91 ? -17.301 -42.621 -2.752 1.00 89.06 91 ILE A CA 1
ATOM 674 C C . ILE A 1 91 ? -16.581 -41.789 -1.681 1.00 89.06 91 ILE A C 1
ATOM 676 O O . ILE A 1 91 ? -16.656 -42.122 -0.496 1.00 89.06 91 ILE A O 1
ATOM 680 N N . LEU A 1 92 ? -15.918 -40.694 -2.070 1.00 86.25 92 LEU A N 1
ATOM 681 C CA . LEU A 1 92 ? -15.258 -39.782 -1.131 1.00 86.25 92 LEU A CA 1
ATOM 682 C C . LEU A 1 92 ? -16.271 -39.152 -0.160 1.00 86.25 92 LEU A C 1
ATOM 684 O O . LEU A 1 92 ? -16.063 -39.186 1.052 1.00 86.25 92 LEU A O 1
ATOM 688 N N . LEU A 1 93 ? -17.393 -38.645 -0.682 1.00 84.00 93 LEU A N 1
ATOM 689 C CA . LEU A 1 93 ? -18.469 -38.045 0.113 1.00 84.00 93 LEU A CA 1
ATOM 690 C C . LEU A 1 93 ? -19.145 -39.067 1.038 1.00 84.00 93 LEU A C 1
ATOM 692 O O . LEU A 1 93 ? -19.404 -38.756 2.200 1.00 84.00 93 LEU A O 1
ATOM 696 N N . ALA A 1 94 ? -19.367 -40.300 0.567 1.00 83.75 94 ALA A N 1
ATOM 697 C CA . ALA A 1 94 ? -19.886 -41.387 1.396 1.00 83.75 94 ALA A CA 1
ATOM 698 C C . ALA A 1 94 ? -18.918 -41.728 2.539 1.00 83.75 94 ALA A C 1
ATOM 700 O O . ALA A 1 94 ? -19.337 -41.885 3.684 1.00 83.75 94 ALA A O 1
ATOM 701 N N . THR A 1 95 ? -17.617 -41.786 2.244 1.00 83.62 95 THR A N 1
ATOM 702 C CA . THR A 1 95 ? -16.572 -42.070 3.237 1.00 83.62 95 THR A CA 1
ATOM 703 C C . THR A 1 95 ? -16.487 -40.959 4.282 1.00 83.62 95 THR A C 1
ATOM 705 O O . THR A 1 95 ? -16.428 -41.245 5.475 1.00 83.62 95 THR A O 1
ATOM 708 N N . PHE A 1 96 ? -16.543 -39.692 3.862 1.00 76.81 96 PHE A N 1
ATOM 709 C CA . PHE A 1 96 ? -16.542 -38.546 4.772 1.00 76.81 96 PHE A CA 1
ATOM 710 C C . PHE A 1 96 ? -17.792 -38.516 5.663 1.00 76.81 96 PHE A C 1
ATOM 712 O O . PHE A 1 96 ? -17.669 -38.376 6.879 1.00 76.81 96 PHE A O 1
ATOM 719 N N . GLY A 1 97 ? -18.980 -38.737 5.086 1.00 75.31 97 GLY A N 1
ATOM 720 C CA . GLY A 1 97 ? -20.233 -38.836 5.839 1.00 75.31 97 GLY A CA 1
ATOM 721 C C . GLY A 1 97 ? -20.197 -39.948 6.893 1.00 75.31 97 GLY A C 1
ATOM 722 O O . GLY A 1 97 ? -20.537 -39.713 8.050 1.00 75.31 97 GLY A O 1
ATOM 723 N N . LEU A 1 98 ? -19.696 -41.135 6.535 1.00 77.06 98 LEU A N 1
ATOM 724 C CA . LEU A 1 98 ? -19.554 -42.262 7.465 1.00 77.06 98 LEU A CA 1
ATOM 725 C C . LEU A 1 98 ? -18.486 -42.006 8.550 1.00 77.06 98 LEU A C 1
ATOM 727 O O . LEU A 1 98 ? -18.698 -42.339 9.715 1.00 77.06 98 LEU A O 1
ATOM 731 N N . LEU A 1 99 ? -17.364 -41.358 8.224 1.00 72.75 99 LEU A N 1
ATOM 732 C CA . LEU A 1 99 ? -16.336 -41.007 9.216 1.00 72.75 99 LEU A CA 1
ATOM 733 C C . LEU A 1 99 ? -16.820 -39.956 10.224 1.00 72.75 99 LEU A C 1
ATOM 735 O O . LEU A 1 99 ? -16.481 -40.043 11.407 1.00 72.75 99 LEU A O 1
ATOM 739 N N . MET A 1 100 ? -17.629 -38.988 9.787 1.00 63.97 100 MET A N 1
ATOM 740 C CA . MET A 1 100 ? -18.222 -37.996 10.688 1.00 63.97 100 MET A CA 1
ATOM 741 C C . MET A 1 100 ? -19.236 -38.640 11.639 1.00 63.97 100 MET A C 1
ATOM 743 O O . MET A 1 100 ? -19.143 -38.408 12.845 1.00 63.97 100 MET A O 1
ATOM 747 N N . THR A 1 101 ? -20.079 -39.565 11.153 1.00 59.97 101 THR A N 1
ATOM 748 C CA . THR A 1 101 ? -20.987 -40.329 12.034 1.00 59.97 101 THR A CA 1
ATOM 749 C C . THR A 1 101 ? -20.226 -41.105 13.121 1.00 59.97 101 THR A C 1
ATOM 751 O O . THR A 1 101 ? -20.641 -41.134 14.280 1.00 59.97 101 THR A O 1
ATOM 754 N N . SER A 1 102 ? -19.057 -41.673 12.792 1.00 56.06 102 SER A N 1
ATOM 755 C CA . SER A 1 102 ? -18.225 -42.418 13.746 1.00 56.06 102 SER A CA 1
ATOM 756 C C . SER A 1 102 ? -17.580 -41.531 14.817 1.00 56.06 102 SER A C 1
ATOM 758 O O . SER A 1 102 ? -17.454 -41.974 15.959 1.00 56.06 102 SER A O 1
ATOM 760 N N . LYS A 1 103 ? -17.168 -40.297 14.493 1.00 54.38 103 LYS A N 1
ATOM 761 C CA . LYS A 1 103 ? -16.583 -39.362 15.475 1.00 54.38 103 LYS A CA 1
ATOM 762 C C . LYS A 1 103 ? -17.630 -38.839 16.460 1.00 54.38 103 LYS A C 1
ATOM 764 O O . LYS A 1 103 ? -17.333 -38.732 17.647 1.00 54.38 103 LYS A O 1
ATOM 769 N N . SER A 1 104 ? -18.856 -38.613 15.991 1.00 52.09 104 SER A N 1
ATOM 770 C CA . SER A 1 104 ? -20.007 -38.234 16.821 1.00 52.09 104 SER A CA 1
ATOM 771 C C . SER A 1 104 ? -20.394 -39.339 17.816 1.00 52.09 104 SER A C 1
ATOM 773 O O . SER A 1 104 ? -20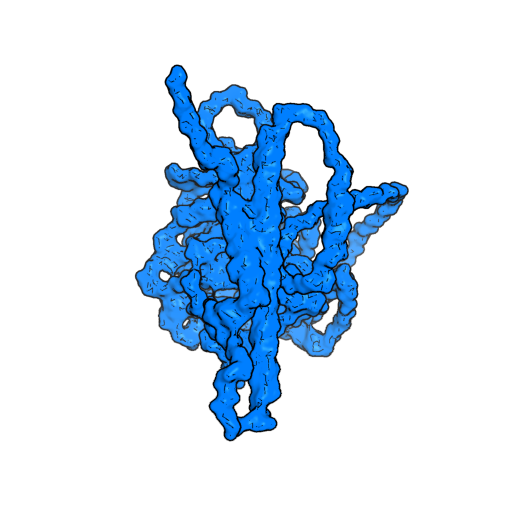.751 -39.061 18.961 1.00 52.09 104 SER A O 1
ATOM 775 N N . HIS A 1 105 ? -20.253 -40.611 17.420 1.00 47.81 105 HIS A N 1
ATOM 776 C CA . HIS A 1 105 ? -20.424 -41.755 18.323 1.00 47.81 105 HIS A CA 1
ATOM 777 C C . HIS A 1 105 ? -19.225 -41.972 19.266 1.00 47.81 105 HIS A C 1
ATOM 779 O O . HIS A 1 105 ? -19.426 -42.361 20.416 1.00 47.81 105 HIS A O 1
ATOM 785 N N . ALA A 1 106 ? -17.996 -41.668 18.834 1.00 46.56 106 ALA A N 1
ATOM 786 C CA . ALA A 1 106 ? -16.803 -41.746 19.681 1.00 46.56 106 ALA A CA 1
ATOM 787 C C . ALA A 1 106 ? -16.772 -40.653 20.770 1.00 46.56 106 ALA A C 1
ATOM 789 O O . ALA A 1 106 ? -16.361 -40.928 21.897 1.00 46.56 106 ALA A O 1
ATOM 790 N N . SER A 1 107 ? -17.281 -39.443 20.496 1.00 42.38 107 SER A N 1
ATOM 791 C CA . SER A 1 107 ? -17.407 -38.397 21.526 1.00 42.38 107 SER A CA 1
ATOM 792 C C . SER A 1 107 ? -18.489 -38.708 22.565 1.00 42.38 107 SER A C 1
ATOM 794 O O . SER A 1 107 ? -18.408 -38.220 23.688 1.00 42.38 107 SER A O 1
ATOM 796 N N . ALA A 1 108 ? -19.479 -39.541 22.223 1.00 40.19 108 ALA A N 1
ATOM 797 C CA . ALA A 1 108 ? -20.527 -39.985 23.144 1.00 40.19 108 ALA A CA 1
ATOM 798 C C . ALA A 1 108 ? -20.103 -41.163 24.049 1.00 40.19 108 ALA A C 1
ATOM 800 O O . ALA A 1 108 ? -20.776 -41.438 25.038 1.00 40.19 108 ALA A O 1
ATOM 801 N N . LEU A 1 109 ? -18.989 -41.841 23.743 1.00 35.38 109 LEU A N 1
ATOM 802 C CA . LEU A 1 109 ? -18.452 -42.970 24.521 1.00 35.38 109 LEU A CA 1
ATOM 803 C C . LEU A 1 109 ? -17.166 -42.629 25.299 1.00 35.38 109 LEU A C 1
ATOM 805 O O . LEU A 1 109 ? -16.645 -43.466 26.025 1.00 35.38 109 LEU A O 1
ATOM 809 N N . SER A 1 110 ? -16.681 -41.388 25.221 1.00 36.47 110 SER A N 1
ATOM 810 C CA . SER A 1 110 ? -15.444 -40.933 25.880 1.00 36.47 110 SER A CA 1
ATOM 811 C C . SER A 1 110 ? -15.606 -40.561 27.370 1.00 36.47 110 SER A C 1
ATOM 813 O O . SER A 1 110 ? -14.749 -39.881 27.938 1.00 36.47 110 SER A O 1
ATOM 815 N N . THR A 1 111 ? -16.672 -41.004 28.039 1.00 40.84 111 THR A N 1
ATOM 816 C CA . THR A 1 111 ? -16.822 -40.875 29.500 1.00 40.84 111 THR A CA 1
ATOM 817 C C . THR A 1 111 ? -16.987 -42.231 30.175 1.00 40.84 111 THR A C 1
ATOM 819 O O . THR A 1 111 ? -17.934 -42.424 30.926 1.00 40.84 111 THR A O 1
ATOM 822 N N . SER A 1 112 ? -16.088 -43.173 29.909 1.00 34.62 112 SER A N 1
ATOM 823 C CA . SER A 1 112 ? -15.702 -44.211 30.874 1.00 34.62 112 SER A CA 1
ATOM 824 C C . SER A 1 112 ? -14.618 -45.097 30.273 1.00 34.62 112 SER A C 1
ATOM 826 O O . SER A 1 112 ? -14.823 -45.695 29.223 1.00 34.62 112 SER A O 1
ATOM 828 N N . ASP A 1 113 ? -13.524 -45.197 31.018 1.00 31.59 113 ASP A N 1
ATOM 829 C CA . ASP A 1 113 ? -12.493 -46.230 30.969 1.00 31.59 113 ASP A CA 1
ATOM 830 C C . ASP A 1 113 ? -11.501 -46.204 29.801 1.00 31.59 113 ASP A C 1
ATOM 832 O O . ASP A 1 113 ? -11.810 -46.363 28.623 1.00 31.59 113 ASP A O 1
ATOM 836 N N . GLY A 1 114 ? -10.236 -46.004 30.182 1.00 38.50 114 GLY A N 1
ATOM 837 C CA . GLY A 1 114 ? -9.098 -46.177 29.301 1.00 38.50 114 GLY A CA 1
ATOM 838 C C . GLY A 1 114 ? -8.900 -47.644 28.929 1.00 38.50 114 GLY A C 1
ATOM 839 O O . GLY A 1 114 ? -9.170 -48.532 29.731 1.00 38.50 114 GLY A O 1
ATOM 840 N N . TRP A 1 115 ? -8.405 -47.861 27.711 1.00 26.95 115 TRP A N 1
ATOM 841 C CA . TRP A 1 115 ? -7.265 -48.707 27.329 1.00 26.95 115 TRP A CA 1
ATOM 842 C C . TRP A 1 115 ? -7.297 -48.932 25.799 1.00 26.95 115 TRP A C 1
ATOM 844 O O . TRP A 1 115 ? -8.307 -49.347 25.248 1.00 26.95 115 TRP A O 1
ATOM 854 N N . ALA A 1 116 ? -6.159 -48.626 25.162 1.00 31.77 116 ALA A N 1
ATOM 855 C CA . ALA A 1 116 ? -5.586 -49.127 23.901 1.00 31.77 116 ALA A CA 1
ATOM 856 C C . ALA A 1 116 ? -6.468 -49.426 22.663 1.00 31.77 116 ALA A C 1
ATOM 858 O O . ALA A 1 116 ? -7.262 -50.353 22.674 1.00 31.77 116 ALA A O 1
ATOM 859 N N . TYR A 1 117 ? -6.123 -48.805 21.523 1.00 28.03 117 TYR A N 1
ATOM 860 C CA . TYR A 1 117 ? -5.982 -49.503 20.229 1.00 28.03 117 TYR A CA 1
ATOM 861 C C . TYR A 1 117 ? -4.937 -48.766 19.371 1.00 28.03 117 TYR A C 1
ATOM 863 O O . TYR A 1 117 ? -5.148 -47.630 18.954 1.00 28.03 117 TYR A O 1
ATOM 871 N N . GLN A 1 118 ? -3.774 -49.393 19.169 1.00 32.22 118 GLN A N 1
ATOM 872 C CA . GLN A 1 118 ? -2.574 -48.797 18.561 1.00 32.22 118 GLN A CA 1
ATOM 873 C C . GLN A 1 118 ? -2.144 -49.522 17.266 1.00 32.22 118 GLN A C 1
ATOM 875 O O . GLN A 1 118 ? -0.982 -49.442 16.883 1.00 32.22 118 GLN A O 1
ATOM 880 N N . GLU A 1 119 ? -3.052 -50.215 16.564 1.00 31.78 119 GLU A N 1
ATOM 881 C CA . GLU A 1 119 ? -2.679 -51.066 15.411 1.00 31.78 119 GLU A CA 1
ATOM 882 C C . GLU A 1 119 ? -3.141 -50.606 14.011 1.00 31.78 119 GLU A C 1
ATOM 884 O O . GLU A 1 119 ? -2.625 -51.123 13.024 1.00 31.78 119 GLU A O 1
ATOM 889 N N . ASP A 1 120 ? -3.970 -49.567 13.848 1.00 42.16 120 ASP A N 1
ATOM 890 C CA . ASP A 1 120 ? -4.476 -49.193 12.504 1.00 42.16 120 ASP A CA 1
ATOM 891 C C . ASP A 1 120 ? -3.672 -48.107 11.750 1.00 42.16 120 ASP A C 1
ATOM 893 O O . ASP A 1 120 ? -3.920 -47.832 10.571 1.00 42.16 120 ASP A O 1
ATOM 897 N N . ALA A 1 121 ? -2.643 -47.515 12.366 1.00 36.94 121 ALA A N 1
ATOM 898 C CA . ALA A 1 121 ? -1.858 -46.440 11.739 1.00 36.94 121 ALA A CA 1
ATOM 899 C C . ALA A 1 121 ? -0.988 -46.921 10.553 1.00 36.94 121 ALA A C 1
ATOM 901 O O . ALA A 1 121 ? -0.734 -46.169 9.607 1.00 36.94 121 ALA A O 1
ATOM 902 N N . ALA A 1 122 ? -0.566 -48.190 10.554 1.00 35.59 122 ALA A N 1
ATOM 903 C CA . ALA A 1 122 ? 0.295 -48.750 9.509 1.00 35.59 122 ALA A CA 1
ATOM 904 C C . ALA A 1 122 ? -0.466 -49.105 8.215 1.00 35.59 122 ALA A C 1
ATOM 906 O O . ALA A 1 122 ? 0.115 -49.064 7.126 1.00 35.59 122 ALA A O 1
ATOM 907 N N . ALA A 1 123 ? -1.765 -49.410 8.311 1.00 34.62 123 ALA A N 1
ATOM 908 C CA . ALA A 1 123 ? -2.621 -49.654 7.149 1.00 34.62 123 ALA A CA 1
ATOM 909 C C . ALA A 1 123 ? -2.943 -48.345 6.404 1.00 34.62 123 ALA A C 1
ATOM 911 O O . ALA A 1 123 ? -2.940 -48.307 5.172 1.00 34.62 123 ALA A O 1
ATOM 912 N N . PHE A 1 124 ? -3.108 -47.246 7.149 1.00 36.00 124 PHE A N 1
ATOM 913 C CA . PHE A 1 124 ? -3.383 -45.914 6.603 1.00 36.00 124 PHE A CA 1
ATOM 914 C C . PHE A 1 124 ? -2.178 -45.317 5.847 1.00 36.00 124 PHE A C 1
ATOM 916 O O . PHE A 1 124 ? -2.336 -44.693 4.795 1.00 36.00 124 PHE A O 1
ATOM 923 N N . ALA A 1 125 ? -0.954 -45.575 6.323 1.00 37.56 125 ALA A N 1
ATOM 924 C CA . ALA A 1 125 ? 0.278 -45.115 5.677 1.00 37.56 125 ALA A CA 1
ATOM 925 C C . ALA A 1 125 ? 0.553 -45.808 4.325 1.00 37.56 125 ALA A C 1
ATOM 927 O O . ALA A 1 125 ? 1.054 -45.177 3.394 1.00 37.56 125 ALA A O 1
ATOM 928 N N . ARG A 1 126 ? 0.176 -47.088 4.177 1.00 35.78 126 ARG A N 1
ATOM 929 C CA . ARG A 1 126 ? 0.377 -47.849 2.927 1.00 35.78 126 ARG A CA 1
ATOM 930 C C . ARG A 1 126 ? -0.584 -47.440 1.808 1.00 35.78 126 ARG A C 1
ATOM 932 O O . ARG A 1 126 ? -0.216 -47.538 0.641 1.00 35.78 126 ARG A O 1
ATOM 939 N N . TRP A 1 127 ? -1.775 -46.938 2.138 1.00 32.28 127 TRP A N 1
ATOM 940 C CA . TRP A 1 127 ? -2.738 -46.459 1.140 1.00 32.28 127 TRP A CA 1
ATOM 941 C C . TRP A 1 127 ? -2.355 -45.080 0.566 1.00 32.28 127 TRP A C 1
ATOM 943 O O . TRP A 1 127 ? -2.483 -44.864 -0.639 1.00 32.28 127 TRP A O 1
ATOM 953 N N . ARG A 1 128 ? -1.763 -44.185 1.380 1.00 36.94 128 ARG A N 1
ATOM 954 C CA . ARG A 1 128 ? -1.212 -42.888 0.916 1.00 36.94 128 ARG A CA 1
ATOM 955 C C . ARG A 1 128 ? -0.121 -43.035 -0.152 1.00 36.94 128 ARG A C 1
ATOM 957 O O . ARG A 1 128 ? -0.018 -42.182 -1.028 1.00 36.94 128 ARG A O 1
ATOM 964 N N . ALA A 1 129 ? 0.672 -44.105 -0.102 1.00 37.16 129 ALA A N 1
ATOM 965 C CA . ALA A 1 129 ? 1.817 -44.295 -0.993 1.00 37.16 129 ALA A CA 1
ATOM 966 C C . ALA A 1 129 ? 1.453 -44.761 -2.419 1.00 37.16 129 ALA A C 1
ATOM 968 O O . ALA A 1 129 ? 2.275 -44.635 -3.322 1.00 37.16 129 ALA A O 1
ATOM 969 N N . LEU A 1 130 ? 0.241 -45.286 -2.649 1.00 31.58 130 LEU A N 1
ATOM 970 C CA . LEU A 1 130 ? -0.168 -45.836 -3.954 1.00 31.58 130 LEU A CA 1
ATOM 971 C C . LEU A 1 130 ? -1.053 -44.885 -4.787 1.00 31.58 130 LEU A C 1
ATOM 973 O O . LEU A 1 130 ? -1.263 -45.133 -5.972 1.00 31.58 130 LEU A O 1
ATOM 977 N N . GLY A 1 131 ? -1.543 -43.784 -4.205 1.00 31.62 131 GLY A N 1
ATOM 978 C CA . GLY A 1 131 ? -2.411 -42.806 -4.882 1.00 31.62 131 GLY A CA 1
ATOM 979 C C . GLY A 1 131 ? -1.694 -41.615 -5.536 1.00 31.62 131 GLY A C 1
ATOM 980 O O . GLY A 1 131 ? -2.322 -40.843 -6.255 1.00 31.62 131 GLY A O 1
ATOM 981 N N . THR A 1 132 ? -0.388 -41.446 -5.325 1.00 32.97 132 THR A N 1
ATOM 982 C CA . THR A 1 132 ? 0.375 -40.243 -5.716 1.00 32.97 132 THR A CA 1
ATOM 983 C C . THR A 1 132 ? 0.879 -40.227 -7.165 1.00 32.97 132 THR A C 1
ATOM 985 O O . THR A 1 132 ? 1.534 -39.271 -7.571 1.00 32.97 132 THR A O 1
ATOM 988 N N . ALA A 1 133 ? 0.544 -41.222 -7.993 1.00 30.23 133 ALA A N 1
ATOM 989 C CA . ALA A 1 133 ? 1.065 -41.320 -9.362 1.00 30.23 133 ALA A CA 1
ATOM 990 C C . ALA A 1 133 ? 0.138 -40.789 -10.482 1.00 30.23 133 ALA A C 1
ATOM 992 O O . ALA A 1 133 ? 0.488 -40.910 -11.655 1.00 30.23 133 ALA A O 1
ATOM 993 N N . SER A 1 134 ? -1.024 -40.181 -10.202 1.00 27.86 134 SER A N 1
ATOM 994 C CA . SER A 1 134 ? -1.880 -39.650 -11.283 1.00 27.86 134 SER A CA 1
ATOM 995 C C . SER A 1 134 ? -2.729 -38.435 -10.881 1.00 27.86 134 SER A C 1
ATOM 997 O O . SER A 1 134 ? -3.745 -38.580 -10.213 1.00 27.86 134 SER A O 1
ATOM 999 N N . ARG A 1 135 ? -2.340 -37.264 -11.424 1.00 31.41 135 ARG A N 1
ATOM 1000 C CA . ARG A 1 135 ? -3.125 -36.016 -11.635 1.00 31.41 135 ARG A CA 1
ATOM 1001 C C . ARG A 1 135 ? -3.450 -35.199 -10.367 1.00 31.41 135 ARG A C 1
ATOM 1003 O O . ARG A 1 135 ? -4.389 -35.497 -9.650 1.00 31.41 135 ARG A O 1
ATOM 1010 N N . ARG A 1 136 ? -2.673 -34.158 -10.026 1.00 40.75 136 ARG A N 1
ATOM 1011 C CA . ARG A 1 136 ? -2.804 -32.740 -10.473 1.00 40.75 136 ARG A CA 1
ATOM 1012 C C . ARG A 1 136 ? -4.257 -32.230 -10.621 1.00 40.75 136 ARG A C 1
ATOM 1014 O O . ARG A 1 136 ? -4.811 -32.332 -11.715 1.00 40.75 136 ARG A O 1
ATOM 1021 N N . ARG A 1 137 ? -4.801 -31.591 -9.568 1.00 30.22 137 ARG A N 1
ATOM 1022 C CA . ARG A 1 137 ? -5.397 -30.224 -9.553 1.00 30.22 137 ARG A CA 1
ATOM 1023 C C . ARG A 1 137 ? -6.016 -29.867 -8.181 1.00 30.22 137 ARG A C 1
ATOM 1025 O O . ARG A 1 137 ? -6.937 -30.551 -7.764 1.00 30.22 137 ARG A O 1
ATOM 1032 N N . ARG A 1 138 ? -5.565 -28.716 -7.651 1.00 32.78 138 ARG A N 1
ATOM 1033 C CA . ARG A 1 138 ? -6.154 -27.760 -6.678 1.00 32.78 138 ARG A CA 1
ATOM 1034 C C . ARG A 1 138 ? -6.568 -28.223 -5.269 1.00 32.78 138 ARG A C 1
ATOM 1036 O O . ARG A 1 138 ? -7.231 -29.236 -5.109 1.00 32.78 138 ARG A O 1
ATOM 1043 N N . ALA A 1 139 ? -6.284 -27.304 -4.337 1.00 29.52 139 ALA A N 1
ATOM 1044 C CA . ALA A 1 139 ? -6.606 -27.234 -2.908 1.00 29.52 139 ALA A CA 1
ATOM 1045 C C . ALA A 1 139 ? -5.646 -27.994 -1.979 1.00 29.52 139 ALA A C 1
ATOM 1047 O O . ALA A 1 139 ? -5.697 -29.216 -1.903 1.00 29.52 139 ALA A O 1
ATOM 1048 N N . ILE A 1 140 ? -4.783 -27.245 -1.283 1.00 28.78 140 ILE A N 1
ATOM 1049 C CA . ILE A 1 140 ? -3.999 -27.668 -0.109 1.00 28.78 140 ILE A CA 1
ATOM 1050 C C . ILE A 1 140 ? -3.850 -26.381 0.732 1.00 28.78 140 ILE A C 1
ATOM 1052 O O . ILE A 1 140 ? -3.150 -25.477 0.301 1.00 28.78 140 ILE A O 1
ATOM 1056 N N . GLU A 1 141 ? -4.660 -26.099 1.761 1.00 26.14 141 GLU A N 1
ATOM 1057 C CA . GLU A 1 141 ? -4.704 -26.766 3.079 1.00 26.14 141 GLU A CA 1
ATOM 1058 C C . GLU A 1 141 ? -3.299 -27.024 3.635 1.00 26.14 141 GLU A C 1
ATOM 1060 O O . GLU A 1 141 ? -2.745 -28.116 3.520 1.00 26.14 141 GLU A O 1
ATOM 1065 N N . TYR A 1 142 ? -2.716 -25.990 4.245 1.00 28.23 142 TYR A N 1
ATOM 1066 C CA . TYR A 1 142 ? -1.495 -26.104 5.033 1.00 28.23 142 TYR A CA 1
ATOM 1067 C C . TYR A 1 142 ? -1.730 -27.040 6.223 1.00 28.23 142 TYR A C 1
ATOM 1069 O O . TYR A 1 142 ? -2.495 -26.744 7.137 1.00 28.23 142 TYR A O 1
ATOM 1077 N N . ASN A 1 143 ? -1.052 -28.185 6.217 1.00 26.44 143 ASN A N 1
ATOM 1078 C CA . ASN A 1 143 ? -0.923 -29.042 7.384 1.00 26.44 143 ASN A CA 1
ATOM 1079 C C . ASN A 1 143 ? 0.517 -29.560 7.447 1.00 26.44 143 ASN A C 1
ATOM 1081 O O . ASN A 1 143 ? 0.859 -30.556 6.811 1.00 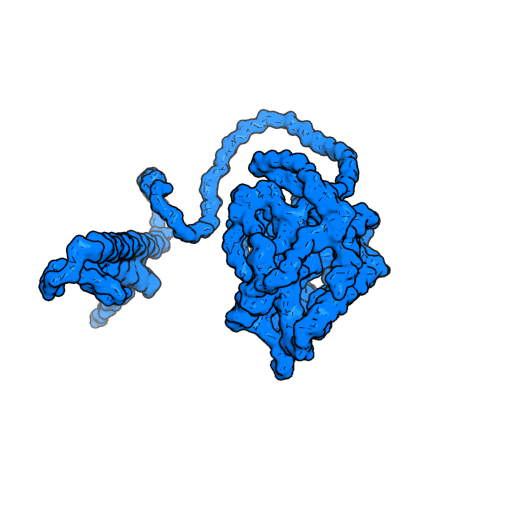26.44 143 ASN A O 1
ATOM 1085 N N . ASN A 1 144 ? 1.363 -28.860 8.205 1.00 27.20 144 ASN A N 1
ATOM 1086 C CA . ASN A 1 144 ? 2.697 -29.318 8.580 1.00 27.20 144 ASN A CA 1
ATOM 1087 C C . ASN A 1 144 ? 2.632 -29.896 9.996 1.00 27.20 144 ASN A C 1
ATOM 1089 O O . ASN A 1 144 ? 2.739 -29.177 10.986 1.00 27.20 144 ASN A O 1
ATOM 1093 N N . SER A 1 145 ? 2.478 -31.217 10.090 1.00 26.02 145 SER A N 1
ATOM 1094 C CA . SER A 1 145 ? 2.767 -31.974 11.309 1.00 26.02 145 SER A CA 1
ATOM 1095 C C . SER A 1 145 ? 4.001 -32.855 11.089 1.00 26.02 145 SER A C 1
ATOM 1097 O O . SER A 1 145 ? 3.979 -33.810 10.321 1.00 26.02 145 SER A O 1
ATOM 1099 N N . HIS A 1 146 ? 5.061 -32.484 11.811 1.00 26.25 146 HIS A N 1
ATOM 1100 C CA . HIS A 1 146 ? 6.225 -33.262 12.245 1.00 26.25 146 HIS A CA 1
ATOM 1101 C C . HIS A 1 146 ? 7.164 -33.915 11.213 1.00 26.25 146 HIS A C 1
ATOM 1103 O O . HIS A 1 146 ? 6.906 -34.994 10.697 1.00 26.25 146 HIS A O 1
ATOM 1109 N N . HIS A 1 147 ? 8.389 -33.378 11.159 1.00 25.50 147 HIS A N 1
ATOM 1110 C CA . HIS A 1 147 ? 9.577 -34.156 11.530 1.00 25.50 147 HIS A CA 1
ATOM 1111 C C . HIS A 1 147 ? 10.531 -33.288 12.363 1.00 25.50 147 HIS A C 1
ATOM 1113 O O . HIS A 1 147 ? 11.392 -32.581 11.852 1.00 25.50 147 HIS A O 1
ATOM 1119 N N . SER A 1 148 ? 10.351 -33.349 13.683 1.00 26.70 148 SER A N 1
ATOM 1120 C CA . SER A 1 148 ? 11.411 -33.091 14.652 1.00 26.70 148 SER A CA 1
ATOM 1121 C C . SER A 1 148 ? 12.169 -34.403 14.855 1.00 26.70 148 SER A C 1
ATOM 1123 O O . SER A 1 148 ? 11.739 -35.249 15.640 1.00 26.70 148 SER A O 1
ATOM 1125 N N . GLU A 1 149 ? 13.277 -34.598 14.147 1.00 25.56 149 GLU A N 1
ATOM 1126 C CA . GLU A 1 149 ? 14.287 -35.565 14.575 1.00 25.56 149 GLU A CA 1
ATOM 1127 C C . GLU A 1 149 ? 15.431 -34.807 15.238 1.00 25.56 149 GLU A C 1
ATOM 1129 O O . GLU A 1 149 ? 16.212 -34.091 14.616 1.00 25.56 149 GLU A O 1
ATOM 1134 N N . HIS A 1 150 ? 15.477 -34.957 16.559 1.00 27.06 150 HIS A N 1
ATOM 1135 C CA . HIS A 1 150 ? 16.615 -34.613 17.384 1.00 27.06 150 HIS A CA 1
ATOM 1136 C C . HIS A 1 150 ? 17.842 -35.406 16.922 1.00 27.06 150 HIS A C 1
ATOM 1138 O O . HIS A 1 150 ? 17.962 -36.594 17.214 1.00 27.06 150 HIS A O 1
ATOM 1144 N N . ALA A 1 151 ? 18.797 -34.727 16.295 1.00 23.20 151 ALA A N 1
ATOM 1145 C CA . ALA A 1 151 ? 20.190 -35.145 16.318 1.00 23.20 151 ALA A CA 1
ATOM 1146 C C . ALA A 1 151 ? 20.931 -34.266 17.333 1.00 23.20 151 ALA A C 1
ATOM 1148 O O . ALA A 1 151 ? 21.312 -33.129 17.056 1.00 23.20 151 ALA A O 1
ATOM 1149 N N . GLN A 1 152 ? 21.106 -34.800 18.543 1.00 25.86 152 GLN A N 1
ATOM 1150 C CA . GLN A 1 152 ? 22.097 -34.308 19.493 1.00 25.86 152 GLN A CA 1
ATOM 1151 C C . GLN A 1 152 ? 23.484 -34.423 18.851 1.00 25.86 152 GLN A C 1
ATOM 1153 O O . GLN A 1 152 ? 23.998 -35.524 18.677 1.00 25.86 152 GLN A O 1
ATOM 1158 N N . CYS A 1 153 ? 24.110 -33.290 18.540 1.00 23.00 153 CYS A N 1
ATOM 1159 C CA . CYS A 1 153 ? 25.555 -33.224 18.380 1.00 23.00 153 CYS A CA 1
ATOM 1160 C C . CYS A 1 153 ? 26.079 -32.042 19.193 1.00 23.00 153 CYS A C 1
ATOM 1162 O O . CYS A 1 153 ? 26.034 -30.881 18.798 1.00 23.00 153 CYS A O 1
ATOM 1164 N N . SER A 1 154 ? 26.514 -32.365 20.402 1.00 26.47 154 SER A N 1
ATOM 1165 C CA . SER A 1 154 ? 27.260 -31.497 21.293 1.00 26.47 154 SER A CA 1
ATOM 1166 C C . SER A 1 154 ? 28.687 -31.323 20.773 1.00 26.47 154 SER A C 1
ATOM 1168 O O . SER A 1 154 ? 29.469 -32.259 20.896 1.00 26.47 154 SER A O 1
ATOM 1170 N N . HIS A 1 155 ? 29.036 -30.133 20.272 1.00 26.61 155 HIS A N 1
ATOM 1171 C CA . HIS A 1 155 ? 30.342 -29.490 20.487 1.00 26.61 155 HIS A CA 1
ATOM 1172 C C . HIS A 1 155 ? 30.302 -27.985 20.143 1.00 26.61 155 HIS A C 1
ATOM 1174 O O . HIS A 1 155 ? 29.630 -27.594 19.190 1.00 26.61 155 HIS A O 1
ATOM 1180 N N . PRO A 1 156 ? 31.001 -27.128 20.917 1.00 30.14 156 PRO A N 1
ATOM 1181 C CA . PRO A 1 156 ? 30.907 -25.680 20.798 1.00 30.14 156 PRO A CA 1
ATOM 1182 C C . PRO A 1 156 ? 31.905 -25.165 19.757 1.00 30.14 156 PRO A C 1
ATOM 1184 O O . PRO A 1 156 ? 33.110 -25.116 19.992 1.00 30.14 156 PRO A O 1
ATOM 1187 N N . GLY A 1 157 ? 31.397 -24.755 18.601 1.00 24.31 157 GLY A N 1
ATOM 1188 C CA . GLY A 1 157 ? 32.118 -23.904 17.663 1.00 24.31 157 GLY A CA 1
ATOM 1189 C C . GLY A 1 157 ? 31.525 -22.507 17.724 1.00 24.31 157 GLY A C 1
ATOM 1190 O O . GLY A 1 157 ? 30.535 -22.236 17.054 1.00 24.31 157 GLY A O 1
ATOM 1191 N N . HIS A 1 158 ? 32.112 -21.623 18.531 1.00 28.31 158 HIS A N 1
ATOM 1192 C CA . HIS A 1 158 ? 31.868 -20.186 18.436 1.00 28.31 158 HIS A CA 1
ATOM 1193 C C . HIS A 1 158 ? 32.287 -19.708 17.041 1.00 28.31 158 HIS A C 1
ATOM 1195 O O . HIS A 1 158 ? 33.438 -19.327 16.822 1.00 28.31 158 HIS A O 1
ATOM 1201 N N . VAL A 1 159 ? 31.355 -19.700 16.090 1.00 26.05 159 VAL A N 1
ATOM 1202 C CA . VAL A 1 159 ? 31.489 -18.871 14.896 1.00 26.05 159 VAL A CA 1
ATOM 1203 C C . VAL A 1 159 ? 31.051 -17.476 15.315 1.00 26.05 159 VAL A C 1
ATOM 1205 O O . VAL A 1 159 ? 29.899 -17.081 15.178 1.00 26.05 159 VAL A O 1
ATOM 1208 N N . HIS A 1 160 ? 31.991 -16.736 15.902 1.00 24.30 160 HIS A N 1
ATOM 1209 C CA . HIS A 1 160 ? 31.904 -15.286 15.921 1.00 24.30 160 HIS A CA 1
ATOM 1210 C C . HIS A 1 160 ? 31.817 -14.829 14.462 1.00 24.30 160 HIS A C 1
ATOM 1212 O O . HIS A 1 160 ? 32.836 -14.776 13.770 1.00 24.30 160 HIS A O 1
ATOM 1218 N N . PHE A 1 161 ? 30.618 -14.474 13.998 1.00 28.50 161 PHE A N 1
ATOM 1219 C CA . PHE A 1 161 ? 30.489 -13.511 12.913 1.00 28.50 161 PHE A CA 1
ATOM 1220 C C . PHE A 1 161 ? 31.093 -12.208 13.436 1.00 28.50 161 PHE A C 1
ATOM 1222 O O . PHE A 1 161 ? 30.447 -11.400 14.098 1.00 28.50 161 PHE A O 1
ATOM 1229 N N . LYS A 1 162 ? 32.399 -12.045 13.216 1.00 25.34 162 LYS A N 1
ATOM 1230 C CA . LYS A 1 162 ? 33.022 -10.732 13.271 1.00 25.34 162 LYS A CA 1
ATOM 1231 C C . LYS A 1 162 ? 32.306 -9.916 12.207 1.00 25.34 162 LYS A C 1
ATOM 1233 O O . LYS A 1 162 ? 32.456 -10.217 11.026 1.00 25.34 162 LYS A O 1
ATOM 1238 N N . PHE A 1 163 ? 31.531 -8.925 12.641 1.00 34.94 163 PHE A N 1
ATOM 1239 C CA . PHE A 1 163 ? 31.124 -7.800 11.811 1.00 34.94 163 PHE A CA 1
ATOM 1240 C C . PHE A 1 163 ? 32.388 -7.247 11.156 1.00 34.94 163 PHE A C 1
ATOM 1242 O O . PHE A 1 163 ? 33.193 -6.542 11.766 1.00 34.94 163 PHE A O 1
ATOM 1249 N N . GLN A 1 164 ? 32.620 -7.681 9.927 1.00 28.52 164 GLN A N 1
ATOM 1250 C CA . GLN A 1 164 ? 33.615 -7.108 9.059 1.00 28.52 164 GLN A CA 1
ATOM 1251 C C . GLN A 1 164 ? 32.970 -5.816 8.577 1.00 28.52 164 GLN A C 1
ATOM 1253 O O . GLN A 1 164 ? 31.886 -5.870 8.005 1.00 28.52 164 GLN A O 1
ATOM 1258 N N . PHE A 1 165 ? 33.590 -4.681 8.914 1.00 31.38 165 PHE A N 1
ATOM 1259 C CA . PHE A 1 165 ? 33.272 -3.351 8.391 1.00 31.38 165 PHE A CA 1
ATOM 1260 C C . PHE A 1 165 ? 32.649 -3.470 6.994 1.00 31.38 165 PHE A C 1
ATOM 1262 O O . PHE A 1 165 ? 33.335 -3.860 6.046 1.00 31.38 165 PHE A O 1
ATOM 1269 N N . THR A 1 166 ? 31.344 -3.219 6.887 1.00 39.03 166 THR A N 1
ATOM 1270 C CA . THR A 1 166 ? 30.631 -3.271 5.614 1.00 39.03 166 THR A CA 1
ATOM 1271 C C . THR A 1 166 ? 31.233 -2.191 4.734 1.00 39.03 166 THR A C 1
ATOM 1273 O O . THR A 1 166 ? 31.112 -1.004 5.041 1.00 39.03 166 THR A O 1
ATOM 1276 N N . MET A 1 167 ? 31.910 -2.576 3.651 1.00 49.38 167 MET A N 1
ATOM 1277 C CA . MET A 1 167 ? 32.093 -1.634 2.554 1.00 49.38 167 MET A CA 1
ATOM 1278 C C . MET A 1 167 ? 30.690 -1.174 2.162 1.00 49.38 167 MET A C 1
ATOM 1280 O O . MET A 1 167 ? 29.832 -2.018 1.898 1.00 49.38 167 MET A O 1
ATOM 1284 N N . SER A 1 168 ? 30.434 0.132 2.218 1.00 74.06 168 SER A N 1
ATOM 1285 C CA . SER A 1 168 ? 29.163 0.709 1.787 1.00 74.06 168 SER A CA 1
ATOM 1286 C C . SER A 1 168 ? 28.859 0.198 0.382 1.00 74.06 168 SER A C 1
ATOM 1288 O O . SER A 1 168 ? 29.686 0.355 -0.519 1.00 74.06 168 SER A O 1
ATOM 1290 N N . CYS A 1 169 ? 27.715 -0.463 0.208 1.00 89.00 169 CYS A N 1
ATOM 1291 C CA . CYS A 1 169 ? 27.267 -0.886 -1.110 1.00 89.00 169 CYS A CA 1
ATOM 1292 C C . CYS A 1 169 ? 27.150 0.363 -1.996 1.00 89.00 169 CYS A C 1
ATOM 1294 O O . CYS A 1 169 ? 26.617 1.373 -1.556 1.00 89.00 169 CYS A O 1
ATOM 1296 N N . GLU A 1 170 ? 27.698 0.329 -3.212 1.00 91.81 170 GLU A N 1
ATOM 1297 C CA . GLU A 1 170 ? 27.713 1.506 -4.098 1.00 91.81 170 GLU A CA 1
ATOM 1298 C C . GLU A 1 170 ? 26.448 1.610 -4.974 1.00 91.81 170 GLU A C 1
ATOM 1300 O O . GLU A 1 170 ? 26.296 2.559 -5.740 1.00 91.81 170 GLU A O 1
ATOM 1305 N N . HIS A 1 171 ? 25.578 0.589 -4.938 1.00 95.56 171 HIS A N 1
ATOM 1306 C CA . HIS A 1 171 ? 24.324 0.482 -5.707 1.00 95.56 171 HIS A CA 1
ATOM 1307 C C . HIS A 1 171 ? 24.463 0.853 -7.199 1.00 95.56 171 HIS A C 1
ATOM 1309 O O . HIS A 1 171 ? 23.553 1.422 -7.804 1.00 95.56 171 HIS A O 1
ATOM 1315 N N . THR A 1 172 ? 25.606 0.532 -7.818 1.00 95.94 172 THR A N 1
ATOM 1316 C CA . THR A 1 172 ? 25.958 0.971 -9.185 1.00 95.94 172 THR A CA 1
ATOM 1317 C C . THR A 1 172 ? 25.169 0.263 -10.281 1.00 95.94 172 THR A C 1
ATOM 1319 O O . THR A 1 172 ? 24.875 0.857 -11.317 1.00 95.94 172 THR A O 1
ATOM 1322 N N . ILE A 1 173 ? 24.828 -1.011 -10.071 1.00 97.81 173 ILE A N 1
ATOM 1323 C CA . ILE A 1 173 ? 24.087 -1.828 -11.032 1.00 97.81 173 ILE A CA 1
ATOM 1324 C C . ILE A 1 173 ? 22.719 -2.177 -10.461 1.00 97.81 173 ILE A C 1
ATOM 1326 O O . ILE A 1 173 ? 22.624 -2.756 -9.377 1.00 97.81 173 ILE A O 1
ATOM 1330 N N . LEU A 1 174 ? 21.674 -1.870 -11.228 1.00 98.12 174 LEU A N 1
ATOM 1331 C CA . LEU A 1 174 ? 20.285 -2.060 -10.839 1.00 98.12 174 LEU A CA 1
ATOM 1332 C C . LEU A 1 174 ? 19.679 -3.315 -11.482 1.00 98.12 174 LEU A C 1
ATOM 1334 O O . LEU A 1 174 ? 19.915 -3.631 -12.652 1.00 98.12 174 LEU A O 1
ATOM 1338 N N . GLN A 1 175 ? 18.856 -4.012 -10.707 1.00 97.69 175 GLN A N 1
ATOM 1339 C CA . GLN A 1 175 ? 17.970 -5.084 -11.130 1.00 97.69 175 GLN A CA 1
ATOM 1340 C C . GLN A 1 175 ? 16.603 -4.475 -11.485 1.00 97.69 175 GLN A C 1
ATOM 1342 O O . GLN A 1 175 ? 15.772 -4.231 -10.612 1.00 97.69 175 GLN A O 1
ATOM 1347 N N . LEU A 1 176 ? 16.402 -4.177 -12.772 1.00 97.12 176 LEU A N 1
ATOM 1348 C CA . LEU A 1 176 ? 15.174 -3.548 -13.294 1.00 97.12 176 LEU A CA 1
ATOM 1349 C C . LEU A 1 176 ? 14.202 -4.544 -13.950 1.00 97.12 176 LEU A C 1
ATOM 1351 O O . LEU A 1 176 ? 13.022 -4.245 -14.116 1.00 97.12 176 LEU A O 1
ATOM 1355 N N . ASP A 1 177 ? 14.703 -5.720 -14.320 1.00 95.69 177 ASP A N 1
ATOM 1356 C CA . ASP A 1 177 ? 13.899 -6.877 -14.714 1.00 95.69 177 ASP A CA 1
ATOM 1357 C C . ASP A 1 177 ? 13.621 -7.749 -13.475 1.00 95.69 177 ASP A C 1
ATOM 1359 O O . ASP A 1 177 ? 14.239 -7.545 -12.424 1.00 95.69 177 ASP A O 1
ATOM 1363 N N . SER A 1 178 ? 12.755 -8.758 -13.591 1.00 96.06 178 SER A N 1
ATOM 1364 C CA . SER A 1 178 ? 12.549 -9.720 -12.502 1.00 96.06 178 SER A CA 1
ATOM 1365 C C . SER A 1 178 ? 13.853 -10.420 -12.134 1.00 96.06 178 SER A C 1
ATOM 1367 O O . SER A 1 178 ? 14.770 -10.547 -12.956 1.00 96.06 178 SER A O 1
ATOM 1369 N N . SER A 1 179 ? 13.969 -10.819 -10.871 1.00 96.12 179 SER A N 1
ATOM 1370 C CA . SER A 1 179 ? 15.179 -11.444 -10.358 1.00 96.12 179 SER A CA 1
ATOM 1371 C C . SER A 1 179 ? 15.474 -12.755 -11.098 1.00 96.12 179 SER A C 1
ATOM 1373 O O . SER A 1 179 ? 14.577 -13.370 -11.683 1.00 96.12 179 SER A O 1
ATOM 1375 N N . PRO A 1 180 ? 16.720 -13.248 -11.037 1.00 92.88 180 PRO A N 1
ATOM 1376 C CA . PRO A 1 180 ? 17.048 -14.583 -11.527 1.00 92.88 180 PRO A CA 1
ATOM 1377 C C . PRO A 1 180 ? 16.219 -15.715 -10.892 1.00 92.88 180 PRO A C 1
ATOM 1379 O O . PRO A 1 180 ? 16.103 -16.775 -11.499 1.00 92.88 180 PRO A O 1
ATOM 1382 N N . PHE A 1 181 ? 15.660 -15.506 -9.695 1.00 95.31 181 PHE A N 1
ATOM 1383 C CA . PHE A 1 181 ? 14.824 -16.484 -8.997 1.00 95.31 181 PHE A CA 1
ATOM 1384 C C . PHE A 1 181 ? 13.391 -16.555 -9.549 1.00 95.31 181 PHE A C 1
ATOM 1386 O O . PHE A 1 181 ? 12.750 -17.594 -9.432 1.00 95.31 181 PHE A O 1
ATOM 1393 N N . ALA A 1 182 ? 12.901 -15.508 -10.219 1.00 94.81 182 ALA A N 1
ATOM 1394 C CA . ALA A 1 182 ? 11.535 -15.455 -10.747 1.00 94.81 182 ALA A CA 1
ATOM 1395 C C . ALA A 1 182 ? 11.176 -16.652 -11.653 1.00 94.81 182 ALA A C 1
ATOM 1397 O O . ALA A 1 182 ? 10.066 -17.174 -11.589 1.00 94.81 182 ALA A O 1
ATOM 1398 N N . GLU A 1 183 ? 12.141 -17.138 -12.443 1.00 91.94 183 GLU A N 1
ATOM 1399 C CA . GLU A 1 183 ? 11.973 -18.328 -13.287 1.00 91.94 183 GLU A CA 1
ATOM 1400 C C . GLU A 1 183 ? 11.742 -19.602 -12.453 1.00 91.94 183 GLU A C 1
ATOM 1402 O O . GLU A 1 183 ? 10.911 -20.429 -12.821 1.00 91.94 183 GLU A O 1
ATOM 1407 N N . LEU A 1 184 ? 12.426 -19.749 -11.309 1.00 92.56 184 LEU A N 1
ATOM 1408 C CA . LEU A 1 184 ? 12.217 -20.873 -10.386 1.00 92.56 184 LEU A CA 1
ATOM 1409 C C . LEU A 1 184 ? 10.872 -20.786 -9.669 1.00 92.56 184 LEU A C 1
ATOM 1411 O O . LEU A 1 184 ? 10.209 -21.808 -9.505 1.00 92.56 184 LEU A O 1
ATOM 1415 N N . ALA A 1 185 ? 10.460 -19.572 -9.300 1.00 93.50 185 ALA A N 1
ATOM 1416 C CA . ALA A 1 185 ? 9.125 -19.305 -8.777 1.00 93.50 185 ALA A CA 1
ATOM 1417 C C . ALA A 1 185 ? 8.020 -19.615 -9.804 1.00 93.50 185 ALA A C 1
ATOM 1419 O O . ALA A 1 185 ? 6.865 -19.766 -9.431 1.00 93.50 185 ALA A O 1
ATOM 1420 N N . GLY A 1 186 ? 8.345 -19.723 -11.097 1.00 95.00 186 GLY A N 1
ATOM 1421 C CA . GLY A 1 186 ? 7.359 -19.897 -12.165 1.00 95.00 186 GLY A CA 1
ATOM 1422 C C . GLY A 1 186 ? 6.639 -18.602 -12.546 1.00 95.00 186 GLY A C 1
ATOM 1423 O O . GLY A 1 186 ? 5.641 -18.650 -13.263 1.00 95.00 186 GLY A O 1
ATOM 1424 N N . TYR A 1 187 ? 7.140 -17.452 -12.090 1.00 96.25 187 TYR A N 1
ATOM 1425 C CA . TYR A 1 187 ? 6.626 -16.146 -12.474 1.00 96.25 187 TYR A CA 1
ATOM 1426 C C . TYR A 1 187 ? 7.311 -15.664 -13.757 1.00 96.25 187 TYR A C 1
ATOM 1428 O O . TYR A 1 187 ? 8.536 -15.543 -13.836 1.00 96.25 187 TYR A O 1
ATOM 1436 N N . GLU A 1 188 ? 6.505 -15.310 -14.755 1.00 94.19 188 GLU A N 1
ATOM 1437 C CA . GLU A 1 188 ? 6.960 -14.616 -15.956 1.00 94.19 188 GLU A CA 1
ATOM 1438 C C . GLU A 1 188 ? 6.263 -13.260 -16.043 1.00 94.19 188 GLU A C 1
ATOM 1440 O O . GLU A 1 188 ? 5.033 -13.174 -16.093 1.00 94.19 188 GLU A O 1
ATOM 1445 N N . GLN A 1 189 ? 7.047 -12.180 -16.096 1.00 94.19 189 GLN A N 1
ATOM 1446 C CA . GLN A 1 189 ? 6.474 -10.850 -16.250 1.00 94.19 189 GLN A CA 1
ATOM 1447 C C . GLN A 1 189 ? 5.707 -10.767 -17.583 1.00 94.19 189 GLN A C 1
ATOM 1449 O O . GLN A 1 189 ? 6.293 -11.033 -18.639 1.00 94.19 189 GLN A O 1
ATOM 1454 N N . PRO A 1 190 ? 4.436 -10.312 -17.589 1.00 92.75 190 PRO A N 1
ATOM 1455 C CA . PRO A 1 190 ? 3.684 -10.135 -18.826 1.00 92.75 190 PRO A CA 1
ATOM 1456 C C . PRO A 1 190 ? 4.460 -9.283 -19.833 1.00 92.75 190 PRO A C 1
ATOM 1458 O O . PRO A 1 190 ? 5.014 -8.250 -19.461 1.00 92.75 190 PRO A O 1
ATOM 1461 N N . ASN A 1 191 ? 4.496 -9.686 -21.106 1.00 90.88 191 ASN A N 1
ATOM 1462 C CA . ASN A 1 191 ? 5.260 -8.967 -22.130 1.00 90.88 191 ASN A CA 1
ATOM 1463 C C . ASN A 1 191 ? 4.758 -7.525 -22.349 1.00 90.88 191 ASN A C 1
ATOM 1465 O O . ASN A 1 191 ? 3.635 -7.172 -21.986 1.00 90.88 191 ASN A O 1
ATOM 1469 N N . THR A 1 192 ? 5.572 -6.699 -23.010 1.00 89.12 192 THR A N 1
ATOM 1470 C CA . THR A 1 192 ? 5.264 -5.289 -23.295 1.00 89.12 192 THR A CA 1
ATOM 1471 C C . THR A 1 192 ? 3.873 -5.066 -23.890 1.00 89.12 192 THR A C 1
ATOM 1473 O O . THR A 1 192 ? 3.155 -4.191 -23.418 1.00 89.12 192 THR A O 1
ATOM 1476 N N . ALA A 1 193 ? 3.463 -5.846 -24.895 1.00 89.38 193 ALA A N 1
ATOM 1477 C CA . ALA A 1 193 ? 2.164 -5.653 -25.537 1.00 89.38 193 ALA A CA 1
ATOM 1478 C C . ALA A 1 193 ? 1.007 -5.951 -24.571 1.00 89.38 193 ALA A C 1
ATOM 1480 O O . ALA A 1 193 ? 0.025 -5.210 -24.545 1.00 89.38 193 ALA A O 1
ATOM 1481 N N . THR A 1 194 ? 1.145 -6.991 -23.743 1.00 92.31 194 THR A N 1
ATOM 1482 C CA . THR A 1 194 ? 0.179 -7.320 -22.689 1.00 92.31 194 THR A CA 1
ATOM 1483 C C . THR A 1 194 ? 0.117 -6.222 -21.632 1.00 92.31 194 THR A C 1
ATOM 1485 O O . THR A 1 194 ? -0.981 -5.828 -21.248 1.00 92.31 194 THR A O 1
ATOM 1488 N N . ARG A 1 195 ? 1.259 -5.671 -21.198 1.00 93.69 195 ARG A N 1
ATOM 1489 C CA . ARG A 1 195 ? 1.287 -4.572 -20.216 1.00 93.69 195 ARG A CA 1
ATOM 1490 C C . ARG A 1 195 ? 0.666 -3.292 -20.771 1.00 93.69 195 ARG A C 1
ATOM 1492 O O . ARG A 1 195 ? -0.237 -2.746 -20.150 1.00 93.69 195 ARG A O 1
ATOM 1499 N N . SER A 1 196 ? 1.032 -2.884 -21.985 1.00 92.12 196 SER A N 1
ATOM 1500 C CA . SER A 1 196 ? 0.418 -1.723 -22.643 1.00 92.12 196 SER A CA 1
ATOM 1501 C C . SER A 1 196 ? -1.084 -1.908 -22.884 1.00 92.12 196 SER A C 1
ATOM 1503 O O . SER A 1 196 ? -1.854 -0.954 -22.796 1.00 92.12 196 SER A O 1
ATOM 1505 N N . ALA A 1 197 ? -1.536 -3.132 -23.174 1.00 93.06 197 ALA A N 1
ATOM 1506 C CA . ALA A 1 197 ? -2.962 -3.436 -23.249 1.00 93.06 197 ALA A CA 1
ATOM 1507 C C . ALA A 1 197 ? -3.641 -3.369 -21.873 1.00 93.06 197 ALA A C 1
ATOM 1509 O O . ALA A 1 197 ? -4.786 -2.925 -21.794 1.00 93.06 197 ALA A O 1
ATOM 1510 N N . ALA A 1 198 ? -2.947 -3.785 -20.809 1.00 95.38 198 ALA A N 1
ATOM 1511 C CA . ALA A 1 198 ? -3.460 -3.758 -19.447 1.00 95.38 198 ALA A CA 1
ATOM 1512 C C . ALA A 1 198 ? -3.624 -2.337 -18.897 1.00 95.38 198 ALA A C 1
ATOM 1514 O O . ALA A 1 198 ? -4.547 -2.105 -18.124 1.00 95.38 198 ALA A O 1
ATOM 1515 N N . GLU A 1 199 ? -2.774 -1.399 -19.318 1.00 93.50 199 GLU A N 1
ATOM 1516 C CA . GLU A 1 199 ? -2.872 0.030 -18.990 1.00 93.50 199 GLU A CA 1
ATOM 1517 C C . GLU A 1 199 ? -4.124 0.668 -19.622 1.00 93.50 199 GLU A C 1
ATOM 1519 O O . GLU A 1 199 ? -4.815 1.474 -18.995 1.00 93.50 199 GLU A O 1
ATOM 1524 N N . ALA A 1 200 ? -4.464 0.267 -20.851 1.00 91.25 200 ALA A N 1
ATOM 1525 C CA . ALA A 1 200 ? -5.543 0.865 -21.624 1.00 91.25 200 ALA A CA 1
ATOM 1526 C C . ALA A 1 200 ? -6.944 0.460 -21.131 1.00 91.25 200 ALA A C 1
ATOM 1528 O O . ALA A 1 200 ? -7.275 -0.718 -20.993 1.00 91.25 200 ALA A O 1
ATOM 1529 N N . THR A 1 201 ? -7.849 1.437 -21.030 1.00 90.50 201 THR A N 1
ATOM 1530 C CA . THR A 1 201 ? -9.276 1.203 -20.725 1.00 90.50 201 THR A CA 1
ATOM 1531 C C . THR A 1 201 ? -9.968 0.300 -21.755 1.00 90.50 201 THR A C 1
ATOM 1533 O O . THR A 1 201 ? -10.902 -0.431 -21.432 1.00 90.50 201 THR A O 1
ATOM 1536 N N . SER A 1 202 ? -9.484 0.302 -23.002 1.00 89.69 202 SER A N 1
ATOM 1537 C CA . SER A 1 202 ? -9.982 -0.559 -24.079 1.00 89.69 202 SER A CA 1
ATOM 1538 C C . SER A 1 202 ? -9.493 -2.009 -23.987 1.00 89.69 202 SER A C 1
ATOM 1540 O O . SER A 1 202 ? -10.037 -2.874 -24.681 1.00 89.69 202 SER A O 1
ATOM 1542 N N . GLY A 1 203 ? -8.474 -2.300 -23.171 1.00 87.81 203 GLY A N 1
ATOM 1543 C CA . GLY A 1 203 ? -7.799 -3.601 -23.125 1.00 87.81 203 GLY A CA 1
ATOM 1544 C C . GLY A 1 203 ? -7.013 -3.943 -24.394 1.00 87.81 203 GLY A C 1
ATOM 1545 O O . GLY A 1 203 ? -6.723 -5.111 -24.640 1.00 87.81 203 GLY A O 1
ATOM 1546 N N . ARG A 1 204 ? -6.730 -2.959 -25.257 1.00 85.25 204 ARG A N 1
ATOM 1547 C CA . ARG A 1 204 ? -5.947 -3.138 -26.485 1.00 85.25 204 ARG A CA 1
ATOM 1548 C C . ARG A 1 204 ? -4.750 -2.203 -26.457 1.00 85.25 204 ARG A C 1
ATOM 1550 O O . ARG A 1 204 ? -4.917 -1.004 -26.248 1.00 85.25 204 ARG A O 1
ATOM 1557 N N . ALA A 1 205 ? -3.568 -2.745 -26.733 1.00 77.38 205 ALA A N 1
ATOM 1558 C CA . ALA A 1 205 ? -2.376 -1.933 -26.928 1.00 77.38 205 ALA A CA 1
ATOM 1559 C C . ALA A 1 205 ? -2.587 -0.981 -28.119 1.00 77.38 205 ALA A C 1
ATOM 1561 O O . ALA A 1 205 ? -3.065 -1.397 -29.182 1.00 77.38 205 ALA A O 1
ATOM 1562 N N . LEU A 1 206 ? -2.241 0.298 -27.955 1.00 67.50 206 LEU A N 1
ATOM 1563 C CA . LEU A 1 206 ? -2.222 1.233 -29.079 1.00 67.50 206 LEU A CA 1
ATOM 1564 C C . LEU A 1 206 ? -1.121 0.798 -30.053 1.00 67.50 206 LEU A C 1
ATOM 1566 O O . LEU A 1 206 ? -0.031 0.418 -29.637 1.00 67.50 206 LEU A O 1
ATOM 1570 N N . LYS A 1 207 ? -1.377 0.892 -31.363 1.00 59.97 207 LYS A N 1
ATOM 1571 C CA . LYS A 1 207 ? -0.377 0.558 -32.400 1.00 59.97 207 LYS A CA 1
ATOM 1572 C C . LYS A 1 207 ? 0.895 1.416 -32.306 1.00 59.97 207 LYS A C 1
ATOM 1574 O O . LYS A 1 207 ? 1.921 1.035 -32.853 1.00 59.97 207 LYS A O 1
ATOM 1579 N N . THR A 1 208 ? 0.800 2.560 -31.634 1.00 54.06 208 THR A N 1
ATOM 1580 C CA . THR A 1 208 ? 1.868 3.531 -31.372 1.00 54.06 208 THR A CA 1
ATOM 1581 C C . THR A 1 208 ? 2.309 3.555 -29.905 1.00 54.06 208 THR A C 1
ATOM 1583 O O . THR A 1 208 ? 3.098 4.422 -29.545 1.00 54.06 208 THR A O 1
ATOM 1586 N N . ALA A 1 209 ? 1.799 2.659 -29.046 1.00 54.69 209 ALA A N 1
ATOM 1587 C CA . ALA A 1 209 ? 2.189 2.629 -27.638 1.00 54.69 209 ALA A CA 1
ATOM 1588 C C . ALA A 1 209 ? 3.681 2.303 -27.520 1.00 54.69 209 ALA A C 1
ATOM 1590 O O . ALA A 1 209 ? 4.131 1.226 -27.918 1.00 54.69 209 ALA A O 1
ATOM 1591 N N . VAL A 1 210 ? 4.436 3.237 -26.951 1.00 59.56 210 VAL A N 1
ATOM 1592 C CA . VAL A 1 210 ? 5.787 2.981 -26.463 1.00 59.56 210 VAL A CA 1
ATOM 1593 C C . VAL A 1 210 ? 5.640 2.321 -25.093 1.00 59.56 210 VAL A C 1
ATOM 1595 O O . VAL A 1 210 ? 4.855 2.781 -24.267 1.00 59.56 210 VAL A O 1
ATOM 1598 N N . SER A 1 211 ? 6.349 1.211 -24.865 1.00 63.16 211 SER A N 1
ATOM 1599 C CA . SER A 1 211 ? 6.410 0.580 -23.542 1.00 63.16 211 SER A CA 1
ATOM 1600 C C . SER A 1 211 ? 6.837 1.604 -22.507 1.00 63.16 211 SER A C 1
ATOM 1602 O O . SER A 1 211 ? 7.800 2.336 -22.735 1.00 63.16 211 SER A O 1
ATOM 1604 N N . GLN A 1 212 ? 6.214 1.560 -21.336 1.00 82.00 212 GLN A N 1
ATOM 1605 C CA . GLN A 1 212 ? 6.735 2.266 -20.177 1.00 82.00 212 GLN A CA 1
ATOM 1606 C C . GLN A 1 212 ? 8.168 1.763 -19.902 1.00 82.00 212 GLN A C 1
ATOM 1608 O O . GLN A 1 212 ? 8.382 0.539 -19.920 1.00 82.00 212 GLN A O 1
ATOM 1613 N N . PRO A 1 213 ? 9.169 2.657 -19.753 1.00 86.19 213 PRO A N 1
ATOM 1614 C CA . PRO A 1 213 ? 10.558 2.247 -19.575 1.00 86.19 213 PRO A CA 1
ATOM 1615 C C . PRO A 1 213 ? 10.745 1.466 -18.275 1.00 86.19 213 PRO A C 1
ATOM 1617 O O . PRO A 1 213 ? 10.283 1.894 -17.218 1.00 86.19 213 PRO A O 1
ATOM 1620 N N . THR A 1 214 ? 11.498 0.366 -18.323 1.00 90.38 214 THR A N 1
ATOM 1621 C CA . THR A 1 214 ? 11.876 -0.408 -17.125 1.00 90.38 214 THR A CA 1
ATOM 1622 C C . THR A 1 214 ? 12.739 0.405 -16.158 1.00 90.38 214 THR A C 1
ATOM 1624 O O . THR A 1 214 ? 12.775 0.117 -14.968 1.00 90.38 214 THR A O 1
ATOM 1627 N N . GLN A 1 215 ? 13.414 1.447 -16.655 1.00 94.81 215 GLN A N 1
ATOM 1628 C CA . GLN A 1 215 ? 14.136 2.427 -15.841 1.00 94.81 215 GLN A CA 1
ATOM 1629 C C . GLN A 1 215 ? 13.210 3.339 -15.025 1.00 94.81 215 GLN A C 1
ATOM 1631 O O . GLN A 1 215 ? 13.678 3.970 -14.083 1.00 94.81 215 GLN A O 1
ATOM 1636 N N . THR A 1 216 ? 11.921 3.415 -15.362 1.00 95.56 216 THR A N 1
ATOM 1637 C CA . THR A 1 216 ? 10.918 4.159 -14.586 1.00 95.56 216 THR A CA 1
ATOM 1638 C C . THR A 1 216 ? 10.062 3.211 -13.758 1.00 95.56 216 THR A C 1
ATOM 1640 O O . THR A 1 216 ? 9.909 3.419 -12.557 1.00 95.56 216 THR A O 1
ATOM 1643 N N . TYR A 1 217 ? 9.561 2.151 -14.394 1.00 96.00 217 TYR A N 1
ATOM 1644 C CA . TYR A 1 217 ? 8.718 1.129 -13.781 1.00 96.00 217 TYR A CA 1
ATOM 1645 C C . TYR A 1 217 ? 9.356 -0.251 -13.990 1.00 96.00 217 TYR A C 1
ATOM 1647 O O . TYR A 1 217 ? 9.109 -0.894 -15.017 1.00 96.00 217 TYR A O 1
ATOM 1655 N N . PRO A 1 218 ? 10.217 -0.703 -13.063 1.00 97.44 218 PRO A N 1
ATOM 1656 C CA . PRO A 1 218 ? 10.842 -2.013 -13.145 1.00 97.44 218 PRO A CA 1
ATOM 1657 C C . PRO A 1 218 ? 9.805 -3.133 -12.990 1.00 97.44 218 PRO A C 1
ATOM 1659 O O . PRO A 1 218 ? 8.653 -2.910 -12.610 1.00 97.44 218 PRO A O 1
ATOM 1662 N N . ALA A 1 219 ? 10.204 -4.358 -13.309 1.00 97.31 219 ALA A N 1
ATOM 1663 C CA . ALA A 1 219 ? 9.400 -5.542 -13.028 1.00 97.31 219 ALA A CA 1
ATOM 1664 C C . ALA A 1 219 ? 9.320 -5.827 -11.514 1.00 97.31 219 ALA A C 1
ATOM 1666 O O . ALA A 1 219 ? 10.205 -5.390 -10.772 1.00 97.31 219 ALA A O 1
ATOM 1667 N N . PRO A 1 220 ? 8.321 -6.604 -11.051 1.00 97.56 220 PRO A N 1
ATOM 1668 C CA . PRO A 1 220 ? 8.386 -7.251 -9.745 1.00 97.56 220 PRO A CA 1
ATOM 1669 C C . PRO A 1 220 ? 9.711 -7.995 -9.578 1.00 97.56 220 PRO A C 1
ATOM 1671 O O . PRO A 1 220 ? 10.116 -8.730 -10.486 1.00 97.56 220 PRO A O 1
ATOM 1674 N N . LEU A 1 221 ? 10.377 -7.816 -8.434 1.00 97.38 221 LEU A N 1
ATOM 1675 C CA . LEU A 1 221 ? 11.641 -8.503 -8.162 1.00 97.38 221 LEU A CA 1
ATOM 1676 C C . LEU A 1 221 ? 11.436 -10.020 -8.095 1.00 97.38 221 LEU A C 1
ATOM 1678 O O . LEU A 1 221 ? 12.177 -10.735 -8.756 1.00 97.38 221 LEU A O 1
ATOM 1682 N N . VAL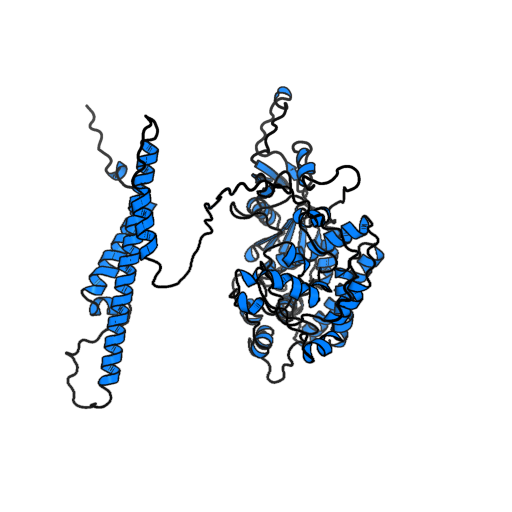 A 1 222 ? 10.422 -10.492 -7.363 1.00 96.94 222 VAL A N 1
ATOM 1683 C CA . VAL A 1 222 ? 10.142 -11.920 -7.120 1.00 96.94 222 VAL A CA 1
ATOM 1684 C C . VAL A 1 222 ? 11.374 -12.635 -6.567 1.00 96.94 222 VAL A C 1
ATOM 1686 O O . VAL A 1 222 ? 12.160 -13.234 -7.301 1.00 96.94 222 VAL A O 1
ATOM 1689 N N . LEU A 1 223 ? 11.582 -12.505 -5.265 1.00 96.94 223 LEU A N 1
ATOM 1690 C CA . LEU A 1 223 ? 12.650 -13.142 -4.498 1.00 96.94 223 LEU A CA 1
ATOM 1691 C C . LEU A 1 223 ? 12.113 -14.354 -3.718 1.00 96.94 223 LEU A C 1
ATOM 1693 O O . LEU A 1 223 ? 10.898 -14.565 -3.662 1.00 96.94 223 LEU A O 1
ATOM 1697 N N . PRO A 1 224 ? 12.994 -15.172 -3.118 1.00 95.44 224 PRO A N 1
ATOM 1698 C CA . PRO A 1 224 ? 12.557 -16.247 -2.239 1.00 95.44 224 PRO A CA 1
ATOM 1699 C C . PRO A 1 224 ? 11.625 -15.719 -1.148 1.00 95.44 224 PRO A C 1
ATOM 1701 O O . PRO A 1 224 ? 11.887 -14.679 -0.544 1.00 95.44 224 PRO A O 1
ATOM 1704 N N . HIS A 1 225 ? 10.544 -16.459 -0.913 1.00 94.00 225 HIS A N 1
ATOM 1705 C CA . HIS A 1 225 ? 9.474 -16.131 0.030 1.00 94.00 225 HIS A CA 1
ATOM 1706 C C . HIS A 1 225 ? 8.594 -14.924 -0.316 1.00 94.00 225 HIS A C 1
ATOM 1708 O O . HIS A 1 225 ? 7.692 -14.655 0.466 1.00 94.00 225 HIS A O 1
ATOM 1714 N N . ASP A 1 226 ? 8.771 -14.253 -1.457 1.00 96.88 226 ASP A N 1
ATOM 1715 C CA . ASP A 1 226 ? 7.837 -13.209 -1.918 1.00 96.88 226 ASP A CA 1
ATOM 1716 C C . ASP A 1 226 ? 6.436 -13.786 -2.188 1.00 96.88 226 ASP A C 1
ATOM 1718 O O . ASP A 1 226 ? 6.280 -14.983 -2.445 1.00 96.88 226 ASP A O 1
ATOM 1722 N N . GLU A 1 227 ? 5.396 -12.955 -2.180 1.00 96.19 227 GLU A N 1
ATOM 1723 C CA . GLU A 1 227 ? 4.035 -13.418 -2.475 1.00 96.19 227 GLU A CA 1
ATOM 1724 C C . GLU A 1 227 ? 3.963 -14.066 -3.861 1.00 96.19 227 GLU A C 1
ATOM 1726 O O . GLU A 1 227 ? 3.463 -15.178 -4.001 1.00 96.19 227 GLU A O 1
ATOM 1731 N N . LEU A 1 228 ? 4.575 -13.445 -4.874 1.00 96.62 228 LEU A N 1
ATOM 1732 C CA . LEU A 1 228 ? 4.649 -13.998 -6.233 1.00 96.62 228 LEU A CA 1
ATOM 1733 C C . LEU A 1 228 ? 5.540 -15.244 -6.358 1.00 96.62 228 LEU A C 1
ATOM 1735 O O . LEU A 1 228 ? 5.536 -15.884 -7.407 1.00 96.62 228 LEU A O 1
ATOM 1739 N N . ASN A 1 229 ? 6.299 -15.604 -5.320 1.00 95.69 229 ASN A N 1
ATOM 1740 C CA . ASN A 1 229 ? 6.934 -16.918 -5.239 1.00 95.69 229 ASN A CA 1
ATOM 1741 C C . ASN A 1 229 ? 5.930 -18.002 -4.816 1.00 95.69 229 ASN A C 1
ATOM 1743 O O . ASN A 1 229 ? 5.960 -19.109 -5.349 1.00 95.69 229 ASN A O 1
ATOM 1747 N N . TYR A 1 230 ? 5.018 -17.692 -3.894 1.00 94.12 230 TYR A N 1
ATOM 1748 C CA . TYR A 1 230 ? 3.964 -18.624 -3.483 1.00 94.12 230 TYR A CA 1
ATOM 1749 C C . TYR A 1 230 ? 2.801 -18.676 -4.482 1.00 94.12 230 TYR A C 1
ATOM 1751 O O . TYR A 1 230 ? 2.241 -19.747 -4.724 1.00 94.12 230 TYR A O 1
ATOM 1759 N N . GLU A 1 231 ? 2.477 -17.541 -5.103 1.00 95.19 231 GLU A N 1
ATOM 1760 C CA . GLU A 1 231 ? 1.383 -17.375 -6.060 1.00 95.19 231 GLU A CA 1
ATOM 1761 C C . GLU A 1 231 ? 1.860 -16.752 -7.387 1.00 95.19 231 GLU A C 1
ATOM 1763 O O . GLU A 1 231 ? 1.414 -15.674 -7.788 1.00 95.19 231 GLU A O 1
ATOM 1768 N N . PRO A 1 232 ? 2.740 -17.434 -8.141 1.00 94.69 232 PRO A N 1
ATOM 1769 C CA . PRO A 1 232 ? 3.270 -16.921 -9.411 1.00 94.69 232 PRO A CA 1
ATOM 1770 C C . PRO A 1 232 ? 2.193 -16.719 -10.488 1.00 94.69 232 PRO A C 1
ATOM 1772 O O . PRO A 1 232 ? 2.376 -15.938 -11.421 1.00 94.69 232 PRO A O 1
ATOM 1775 N N . GLU A 1 233 ? 1.064 -17.423 -10.362 1.00 94.19 233 GLU A N 1
ATOM 1776 C CA . GLU A 1 233 ? -0.089 -17.347 -11.264 1.00 94.19 233 GLU A CA 1
ATOM 1777 C C . GLU A 1 233 ? -1.196 -16.409 -10.740 1.00 94.19 233 GLU A C 1
ATOM 1779 O O . GLU A 1 233 ? -2.336 -16.509 -11.210 1.00 94.19 233 GLU A O 1
ATOM 1784 N N . TYR A 1 234 ? -0.898 -15.522 -9.774 1.00 95.06 234 TYR A N 1
ATOM 1785 C CA . TYR A 1 234 ? -1.888 -14.591 -9.223 1.00 95.06 234 TYR A CA 1
ATOM 1786 C C . TYR A 1 234 ? -2.629 -13.849 -10.357 1.00 95.06 234 TYR A C 1
ATOM 1788 O O . TYR A 1 234 ? -1.979 -13.290 -11.254 1.00 95.06 234 TYR A O 1
ATOM 1796 N N . PRO A 1 235 ? -3.979 -13.850 -10.376 1.00 94.12 235 PRO A N 1
ATOM 1797 C CA . PRO A 1 235 ? -4.745 -13.329 -11.502 1.00 94.12 235 PRO A CA 1
ATOM 1798 C C . PRO A 1 235 ? -4.445 -11.849 -11.792 1.00 94.12 235 PRO A C 1
ATOM 1800 O O . PRO A 1 235 ? -4.684 -10.983 -10.953 1.00 94.12 235 PRO A O 1
ATOM 1803 N N . PRO A 1 236 ? -3.971 -11.501 -13.001 1.00 94.88 236 PRO A N 1
ATOM 1804 C CA . PRO A 1 236 ? -3.653 -10.119 -13.320 1.00 94.88 236 PRO A CA 1
ATOM 1805 C C . PRO A 1 236 ? -4.924 -9.280 -13.520 1.00 94.88 236 PRO A C 1
ATOM 1807 O O . PRO A 1 236 ? -5.727 -9.539 -14.421 1.00 94.88 236 PRO A O 1
ATOM 1810 N N . GLN A 1 237 ? -5.067 -8.184 -12.771 1.00 97.19 237 GLN A N 1
ATOM 1811 C CA . GLN A 1 237 ? -6.186 -7.250 -12.932 1.00 97.19 237 GLN A CA 1
ATOM 1812 C C . GLN A 1 237 ? -5.800 -6.053 -13.823 1.00 97.19 237 GLN A C 1
ATOM 1814 O O . GLN A 1 237 ? -5.148 -5.105 -13.379 1.00 97.19 237 GLN A O 1
ATOM 1819 N N . SER A 1 238 ? -6.191 -6.074 -15.102 1.00 97.69 238 SER A N 1
ATOM 1820 C CA . SER A 1 238 ? -5.995 -4.937 -16.026 1.00 97.69 238 SER A CA 1
ATOM 1821 C C . SER A 1 238 ? -6.913 -3.744 -15.711 1.00 97.69 238 SER A C 1
ATOM 1823 O O . SER A 1 238 ? -7.927 -3.908 -15.032 1.00 97.69 238 SER A O 1
ATOM 1825 N N . THR A 1 239 ? -6.631 -2.554 -16.259 1.00 97.12 239 THR A N 1
ATOM 1826 C CA . THR A 1 239 ? -7.538 -1.390 -16.188 1.00 97.12 239 THR A CA 1
ATOM 1827 C C . THR A 1 239 ? -8.909 -1.718 -16.772 1.00 97.12 239 THR A C 1
ATOM 1829 O O . THR A 1 239 ? -9.930 -1.314 -16.225 1.00 97.12 239 THR A O 1
ATOM 1832 N N . ARG A 1 240 ? -8.960 -2.486 -17.869 1.00 96.62 240 ARG A N 1
ATOM 1833 C CA . ARG A 1 240 ? -10.226 -2.933 -18.460 1.00 96.62 240 ARG A CA 1
ATOM 1834 C C . ARG A 1 240 ? -10.982 -3.889 -17.539 1.00 96.62 240 ARG A C 1
ATOM 1836 O O . ARG A 1 240 ? -12.194 -3.746 -17.428 1.00 96.62 240 ARG A O 1
ATOM 1843 N N . ASN A 1 241 ? -10.314 -4.862 -16.923 1.00 96.94 241 ASN A N 1
ATOM 1844 C CA . ASN A 1 241 ? -10.978 -5.800 -16.011 1.00 96.94 241 ASN A CA 1
ATOM 1845 C C . ASN A 1 241 ? -11.552 -5.037 -14.818 1.00 96.94 241 ASN A C 1
ATOM 1847 O O . ASN A 1 241 ? -12.746 -5.111 -14.578 1.00 96.94 241 ASN A O 1
ATOM 1851 N N . TRP A 1 242 ? -10.731 -4.191 -14.198 1.00 97.44 242 TRP A N 1
ATOM 1852 C CA . TRP A 1 242 ? -11.131 -3.302 -13.110 1.00 97.44 242 TRP A CA 1
ATOM 1853 C C . TRP A 1 242 ? -12.305 -2.370 -13.471 1.00 97.44 242 TRP A C 1
ATOM 1855 O O . TRP A 1 242 ? -13.178 -2.101 -12.653 1.00 97.44 242 TRP A O 1
ATOM 1865 N N . LEU A 1 243 ? -12.372 -1.875 -14.712 1.00 95.81 243 LEU A N 1
ATOM 1866 C CA . LEU A 1 243 ? -13.507 -1.067 -15.181 1.00 95.81 243 LEU A CA 1
ATOM 1867 C C . LEU A 1 243 ? -14.831 -1.830 -15.225 1.00 95.81 243 LEU A C 1
ATOM 1869 O O . LEU A 1 243 ? -15.887 -1.213 -15.087 1.00 95.81 243 LEU A O 1
ATOM 1873 N N . ASN A 1 244 ? -14.761 -3.135 -15.471 1.00 94.75 244 ASN A N 1
ATOM 1874 C CA . ASN A 1 244 ? -15.919 -4.012 -15.584 1.00 94.75 244 ASN A CA 1
ATOM 1875 C C . ASN A 1 244 ? -16.158 -4.824 -14.305 1.00 94.75 244 ASN A C 1
ATOM 1877 O O . ASN A 1 244 ? -17.017 -5.698 -14.324 1.00 94.75 244 ASN A O 1
ATOM 1881 N N . GLU A 1 245 ? -15.408 -4.550 -13.237 1.00 93.00 245 GLU A N 1
ATOM 1882 C CA . GLU A 1 245 ? -15.599 -5.199 -11.948 1.00 93.00 245 GLU A CA 1
ATOM 1883 C C . GLU A 1 245 ? -16.921 -4.725 -11.334 1.00 93.00 245 GLU A C 1
ATOM 1885 O O . GLU A 1 245 ? -17.166 -3.519 -11.214 1.00 93.00 245 GLU A O 1
ATOM 1890 N N . GLU A 1 246 ? -17.789 -5.675 -10.995 1.00 89.00 246 GLU A N 1
ATOM 1891 C CA . GLU A 1 246 ? -19.125 -5.399 -10.463 1.00 89.00 246 GLU A CA 1
ATOM 1892 C C . GLU A 1 246 ? -19.046 -4.935 -9.009 1.00 89.00 246 GLU A C 1
ATOM 1894 O O . GLU A 1 246 ? -19.794 -4.044 -8.605 1.00 89.00 246 GLU A O 1
ATOM 1899 N N . GLU A 1 247 ? -18.098 -5.486 -8.249 1.00 84.69 247 GLU A N 1
ATOM 1900 C CA . GLU A 1 247 ? -17.896 -5.179 -6.829 1.00 84.69 247 GLU A CA 1
ATOM 1901 C C . GLU A 1 247 ? -17.128 -3.866 -6.600 1.00 84.69 247 GLU A C 1
ATOM 1903 O O . GLU A 1 247 ? -16.965 -3.407 -5.468 1.00 84.69 247 GLU A O 1
ATOM 1908 N N . ARG A 1 248 ? -16.663 -3.215 -7.673 1.00 91.69 248 ARG A N 1
ATOM 1909 C CA . ARG A 1 248 ? -15.915 -1.962 -7.586 1.00 91.69 248 ARG A CA 1
ATOM 1910 C C . ARG A 1 248 ? -16.814 -0.795 -7.171 1.00 91.69 248 ARG A C 1
ATOM 1912 O O . ARG A 1 248 ? -17.776 -0.437 -7.855 1.00 91.69 248 ARG A O 1
ATOM 1919 N N . ASN A 1 249 ? -16.367 -0.063 -6.155 1.00 89.69 249 ASN A N 1
ATOM 1920 C CA . ASN A 1 249 ? -16.933 1.233 -5.789 1.00 89.69 249 ASN A CA 1
ATOM 1921 C C . 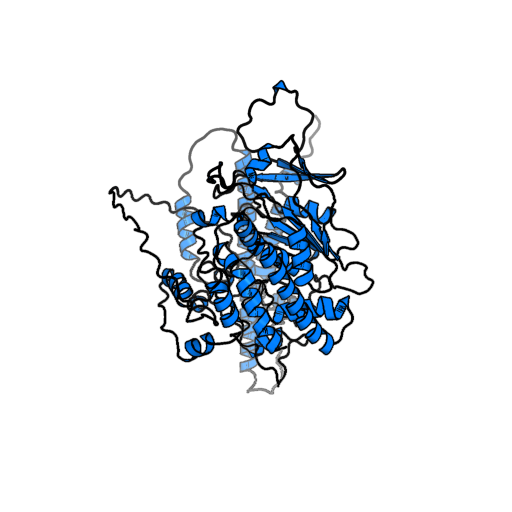ASN A 1 249 ? -16.599 2.294 -6.853 1.00 89.69 249 ASN A C 1
ATOM 1923 O O . ASN A 1 249 ? -15.446 2.684 -7.029 1.00 89.69 249 ASN A O 1
ATOM 1927 N N . LYS A 1 250 ? -17.601 2.767 -7.600 1.00 89.56 250 LYS A N 1
ATOM 1928 C CA . LYS A 1 250 ? -17.424 3.864 -8.570 1.00 89.56 250 LYS A CA 1
ATOM 1929 C C . LYS A 1 250 ? -17.457 5.214 -7.862 1.00 89.56 250 LYS A C 1
ATOM 1931 O O . LYS A 1 250 ? -18.313 5.433 -7.005 1.00 89.56 250 LYS A O 1
ATOM 1936 N N . VAL A 1 251 ? -16.587 6.137 -8.269 1.00 85.12 251 VAL A N 1
ATOM 1937 C CA . VAL A 1 251 ? -16.535 7.492 -7.698 1.00 85.12 251 VAL A CA 1
ATOM 1938 C C . VAL A 1 251 ? -17.472 8.396 -8.502 1.00 85.12 251 VAL A C 1
ATOM 1940 O O . VAL A 1 251 ? -17.053 9.149 -9.374 1.00 85.12 251 VAL A O 1
ATOM 1943 N N . LEU A 1 252 ? -18.782 8.250 -8.292 1.00 78.31 252 LEU A N 1
ATOM 1944 C CA . LEU A 1 252 ? -19.787 8.929 -9.116 1.00 78.31 252 LEU A CA 1
ATOM 1945 C C . LEU A 1 252 ? -20.041 10.376 -8.648 1.00 78.31 252 LEU A C 1
ATOM 1947 O O . LEU A 1 252 ? -20.385 10.579 -7.479 1.00 78.31 252 LEU A O 1
ATOM 1951 N N . PRO A 1 253 ? -19.988 11.379 -9.551 1.00 70.50 253 PRO A N 1
ATOM 1952 C CA . PRO A 1 253 ? -20.389 12.746 -9.232 1.00 70.50 253 PRO A CA 1
ATOM 1953 C C . PRO A 1 253 ? -21.824 12.800 -8.712 1.00 70.50 253 PRO A C 1
ATOM 1955 O O . PRO A 1 253 ? -22.740 12.246 -9.321 1.00 70.50 253 PRO A O 1
ATOM 1958 N N . GLY A 1 254 ? -22.032 13.477 -7.584 1.00 70.19 254 GLY A N 1
ATOM 1959 C CA . GLY A 1 254 ? -23.360 13.633 -6.985 1.00 70.19 254 GLY A CA 1
ATOM 1960 C C . GLY A 1 254 ? -23.885 12.409 -6.228 1.00 70.19 254 GLY A C 1
ATOM 1961 O O . GLY A 1 254 ? -24.975 12.491 -5.669 1.00 70.19 254 GLY A O 1
ATOM 1962 N N . ALA A 1 255 ? -23.123 11.308 -6.135 1.00 78.62 255 ALA A N 1
ATOM 1963 C CA . ALA A 1 255 ? -23.432 10.222 -5.198 1.00 78.62 255 ALA A CA 1
ATOM 1964 C C . ALA A 1 255 ? -23.200 10.623 -3.730 1.00 78.62 255 ALA A C 1
ATOM 1966 O O . ALA A 1 255 ? -23.634 9.911 -2.829 1.00 78.62 255 ALA A O 1
ATOM 1967 N N . GLY A 1 256 ? -22.504 11.745 -3.504 1.00 79.38 256 GLY A N 1
ATOM 1968 C CA . GLY A 1 256 ? -22.185 12.267 -2.178 1.00 79.38 256 GLY A CA 1
ATOM 1969 C C . GLY A 1 256 ? -21.201 11.401 -1.397 1.00 79.38 256 GLY A C 1
ATOM 1970 O O . GLY A 1 256 ? -21.153 11.551 -0.193 1.00 79.38 256 GLY A O 1
ATOM 1971 N N . ARG A 1 257 ? -20.472 10.489 -2.060 1.00 88.69 257 ARG A N 1
ATOM 1972 C CA . ARG A 1 257 ? -19.528 9.523 -1.467 1.00 88.69 257 ARG A CA 1
ATOM 1973 C C . ARG A 1 257 ? -18.137 9.677 -2.070 1.00 88.69 257 ARG A C 1
ATOM 1975 O O . ARG A 1 257 ? -17.699 8.837 -2.854 1.00 88.69 257 ARG A O 1
ATOM 1982 N N . ASP A 1 258 ? -17.481 10.786 -1.774 1.00 92.06 258 ASP A N 1
ATOM 1983 C CA . ASP A 1 258 ? -16.223 11.196 -2.405 1.00 92.06 258 ASP A CA 1
ATOM 1984 C C . ASP A 1 258 ? -15.092 11.455 -1.402 1.00 92.06 258 ASP A C 1
ATOM 1986 O O . ASP A 1 258 ? -14.004 11.852 -1.801 1.00 92.06 258 ASP A O 1
ATOM 1990 N N . THR A 1 259 ? -15.301 11.173 -0.114 1.00 95.94 259 THR A N 1
ATOM 1991 C CA . THR A 1 259 ? -14.328 11.512 0.931 1.00 95.94 259 THR A CA 1
ATOM 1992 C C . THR A 1 259 ? -13.581 10.296 1.483 1.00 95.94 259 THR A C 1
ATOM 1994 O O . THR A 1 259 ? -14.178 9.297 1.874 1.00 95.94 259 THR A O 1
ATOM 1997 N N . LEU A 1 260 ? -12.256 10.370 1.580 1.00 98.19 260 LEU A N 1
ATOM 1998 C CA . LEU A 1 260 ? -11.454 9.385 2.308 1.00 98.19 260 LEU A CA 1
ATOM 1999 C C . LEU A 1 260 ? -11.354 9.765 3.789 1.00 98.19 260 LEU A C 1
ATOM 2001 O O . LEU A 1 260 ? -10.989 10.894 4.124 1.00 98.19 260 LEU A O 1
ATOM 2005 N N . TYR A 1 261 ? -11.605 8.812 4.682 1.00 98.50 261 TYR A N 1
ATOM 2006 C CA . TYR A 1 261 ? -11.476 9.016 6.124 1.00 98.50 261 TYR A CA 1
ATOM 2007 C C . TYR A 1 261 ? -10.312 8.228 6.714 1.00 98.50 261 TYR A C 1
ATOM 2009 O O . TYR A 1 261 ? -10.175 7.030 6.480 1.00 98.50 261 TYR A O 1
ATOM 2017 N N . VAL A 1 262 ? -9.506 8.897 7.536 1.00 98.50 262 VAL A N 1
ATOM 2018 C CA . VAL A 1 262 ? -8.508 8.262 8.404 1.00 98.50 262 VAL A CA 1
ATOM 2019 C C . VAL A 1 262 ? -9.034 8.293 9.832 1.00 98.50 262 VAL A C 1
ATOM 2021 O O . VAL A 1 262 ? -9.193 9.368 10.414 1.00 98.50 262 VAL A O 1
ATOM 2024 N N . VAL A 1 263 ? -9.290 7.127 10.416 1.00 97.00 263 VAL A N 1
ATOM 2025 C CA . VAL A 1 263 ? -9.649 7.014 11.832 1.00 97.00 263 VAL A CA 1
ATOM 2026 C C . VAL A 1 263 ? -8.378 6.871 12.647 1.00 97.00 263 VAL A C 1
ATOM 2028 O O . VAL A 1 263 ? -7.502 6.053 12.352 1.00 97.00 263 VAL A O 1
ATOM 2031 N N . ARG A 1 264 ? -8.275 7.700 13.682 1.00 94.38 264 ARG A N 1
ATOM 2032 C CA . ARG A 1 264 ? -7.153 7.668 14.616 1.00 94.38 264 ARG A CA 1
ATOM 2033 C C . ARG A 1 264 ? -7.139 6.376 15.436 1.00 94.38 264 ARG A C 1
ATOM 2035 O O . ARG A 1 264 ? -8.159 5.711 15.600 1.00 94.38 264 ARG A O 1
ATOM 2042 N N . VAL A 1 265 ? -5.981 6.091 16.019 1.00 95.00 265 VAL A N 1
ATOM 2043 C CA . VAL A 1 265 ? -5.800 4.950 16.919 1.00 95.00 265 VAL A CA 1
ATOM 2044 C C . VAL A 1 265 ? -6.745 5.045 18.128 1.00 95.00 265 VAL A C 1
ATOM 2046 O O . VAL A 1 265 ? -6.892 6.140 18.684 1.00 95.00 265 VAL A O 1
ATOM 2049 N N . PRO A 1 266 ? -7.395 3.942 18.551 1.00 96.19 266 PRO A N 1
ATOM 2050 C CA . PRO A 1 266 ? -8.274 3.970 19.717 1.00 96.19 266 PRO A CA 1
ATOM 2051 C C . PRO A 1 266 ? -7.515 4.313 21.005 1.00 96.19 266 PRO A C 1
ATOM 2053 O O . PRO A 1 266 ? -6.408 3.823 21.241 1.00 96.19 266 PRO A O 1
ATOM 2056 N N . GLU A 1 267 ? -8.124 5.127 21.868 1.00 95.69 267 GLU A N 1
ATOM 2057 C CA . GLU A 1 267 ? -7.571 5.436 23.191 1.00 95.69 267 GLU A CA 1
ATOM 2058 C C . GLU A 1 267 ? -7.664 4.219 24.113 1.00 95.69 267 GLU A C 1
ATOM 2060 O O . GLU A 1 267 ? -8.620 3.453 24.056 1.00 95.69 267 GLU A O 1
ATOM 2065 N N . ILE A 1 268 ? -6.699 4.047 25.010 1.00 96.31 268 ILE A N 1
ATOM 2066 C CA . ILE A 1 268 ? -6.715 2.942 25.973 1.00 96.31 268 ILE A CA 1
ATOM 2067 C C . ILE A 1 268 ? -7.359 3.425 27.273 1.00 96.31 268 ILE A C 1
ATOM 2069 O O . ILE A 1 268 ? -6.819 4.303 27.946 1.00 96.31 268 ILE A O 1
ATOM 2073 N N . GLU A 1 269 ? -8.504 2.854 27.658 1.00 95.75 269 GLU A N 1
ATOM 2074 C CA . GLU A 1 269 ? -9.123 3.185 28.942 1.00 95.75 269 GLU A CA 1
ATOM 2075 C C . GLU A 1 269 ? -8.337 2.628 30.133 1.00 95.75 269 GLU A C 1
ATOM 2077 O O . GLU A 1 269 ? -7.721 1.563 30.084 1.00 95.75 269 GLU A O 1
ATOM 2082 N N . GLN A 1 270 ? -8.468 3.298 31.282 1.00 92.38 270 GLN A N 1
ATOM 2083 C CA . GLN A 1 270 ? -7.809 2.899 32.529 1.00 92.38 270 GLN A CA 1
ATOM 2084 C C . GLN A 1 270 ? -8.154 1.466 32.978 1.00 92.38 270 GLN A C 1
ATOM 2086 O O . GLN A 1 270 ? -7.374 0.834 33.692 1.00 92.38 270 GLN A O 1
ATOM 2091 N N . CYS A 1 271 ? -9.329 0.945 32.602 1.00 89.81 271 CYS A N 1
ATOM 2092 C CA . CYS A 1 271 ? -9.757 -0.411 32.952 1.00 89.81 271 CYS A CA 1
ATOM 2093 C C . CYS A 1 271 ? -8.950 -1.506 32.229 1.00 89.81 271 CYS A C 1
ATOM 2095 O O . CYS A 1 271 ? -8.867 -2.623 32.740 1.00 89.81 271 CYS A O 1
ATOM 2097 N N . VAL A 1 272 ? -8.324 -1.167 31.099 1.00 93.81 272 VAL A N 1
ATOM 2098 C CA . VAL A 1 272 ? -7.476 -2.034 30.271 1.00 93.81 272 VAL A CA 1
ATOM 2099 C C . VAL A 1 272 ? -6.103 -1.396 30.033 1.00 93.81 272 VAL A C 1
ATOM 2101 O O . VAL A 1 272 ? -5.481 -1.613 29.000 1.00 93.81 272 VAL A O 1
ATOM 2104 N N . SER A 1 273 ? -5.596 -0.627 31.004 1.00 92.81 273 SER A N 1
ATOM 2105 C CA . SER A 1 273 ? -4.347 0.134 30.856 1.00 92.81 273 SER A CA 1
ATOM 2106 C C . SER A 1 273 ? -3.140 -0.723 30.462 1.00 92.81 273 SER A C 1
ATOM 2108 O O . SER A 1 273 ? -2.247 -0.222 29.804 1.00 92.81 273 SER A O 1
ATOM 2110 N N . THR A 1 274 ? -3.130 -2.020 30.794 1.00 91.12 274 THR A N 1
ATOM 2111 C CA . THR A 1 274 ? -2.080 -2.976 30.388 1.00 91.12 274 THR A CA 1
ATOM 2112 C C . THR A 1 274 ? -1.965 -3.162 28.873 1.00 91.12 274 THR A C 1
ATOM 2114 O O . THR A 1 274 ? -0.979 -3.713 28.401 1.00 91.12 274 THR A O 1
ATOM 2117 N N . MET A 1 275 ? -2.963 -2.730 28.092 1.00 94.75 275 MET A N 1
ATOM 2118 C CA . MET A 1 275 ? -2.891 -2.745 26.630 1.00 94.75 275 MET A CA 1
ATOM 2119 C C . MET A 1 275 ? -1.844 -1.773 26.077 1.00 94.75 275 MET A C 1
ATOM 2121 O O . MET A 1 275 ? -1.485 -1.907 24.909 1.00 94.75 275 MET A O 1
ATOM 2125 N N . SER A 1 276 ? -1.345 -0.810 26.865 1.00 92.81 276 SER A N 1
ATOM 2126 C CA . SER A 1 276 ? -0.218 0.035 26.442 1.00 92.81 276 SER A CA 1
ATOM 2127 C C . SER A 1 276 ? 1.016 -0.809 26.151 1.00 92.81 276 SER A C 1
ATOM 2129 O O . SER A 1 276 ? 1.690 -0.601 25.145 1.00 92.81 276 SER A O 1
ATOM 2131 N N . ASP A 1 277 ? 1.248 -1.817 26.987 1.00 91.31 277 ASP A N 1
ATOM 2132 C CA . ASP A 1 277 ? 2.420 -2.687 26.922 1.00 91.31 277 ASP A CA 1
ATOM 2133 C C . ASP A 1 277 ? 2.373 -3.570 25.666 1.00 91.31 277 ASP A C 1
ATOM 2135 O O . ASP A 1 277 ? 3.400 -3.983 25.147 1.00 91.31 277 ASP A O 1
ATOM 2139 N N . TRP A 1 278 ? 1.175 -3.812 25.123 1.00 94.50 278 TRP A N 1
ATOM 2140 C CA . TRP A 1 278 ? 0.966 -4.614 23.914 1.00 94.50 278 TRP A CA 1
ATOM 2141 C C . TRP A 1 278 ? 1.355 -3.879 22.624 1.00 94.50 278 TRP A C 1
ATOM 2143 O O . TRP A 1 278 ? 1.372 -4.489 21.560 1.00 94.50 278 TRP A O 1
ATOM 2153 N N . THR A 1 279 ? 1.636 -2.575 22.702 1.00 93.12 279 THR A N 1
ATOM 2154 C CA . THR A 1 279 ? 2.090 -1.763 21.557 1.00 93.12 279 THR A CA 1
ATOM 2155 C C . THR A 1 279 ? 3.612 -1.757 21.401 1.00 93.12 279 THR A C 1
ATOM 2157 O O . THR A 1 279 ? 4.128 -1.253 20.404 1.00 93.12 279 THR A O 1
ATOM 2160 N N . GLN A 1 280 ? 4.332 -2.309 22.383 1.00 89.75 280 GLN A N 1
ATOM 2161 C CA . GLN A 1 280 ? 5.788 -2.375 22.398 1.00 89.75 280 GLN A CA 1
ATOM 2162 C C . GLN A 1 280 ? 6.258 -3.810 22.124 1.00 89.75 280 GLN A C 1
ATOM 2164 O O . GLN A 1 280 ? 5.653 -4.754 22.642 1.00 89.75 280 GLN A O 1
ATOM 2169 N N . PRO A 1 281 ? 7.323 -3.997 21.324 1.00 90.44 281 PRO A N 1
ATOM 2170 C CA . PRO A 1 281 ? 7.926 -5.311 21.140 1.00 90.44 281 PRO A CA 1
ATOM 2171 C C . PRO A 1 281 ? 8.377 -5.919 22.474 1.00 90.44 281 PRO A C 1
ATOM 2173 O O . PRO A 1 281 ? 8.941 -5.217 23.312 1.00 90.44 281 PRO A O 1
ATOM 2176 N N . SER A 1 282 ? 8.188 -7.229 22.655 1.00 86.12 282 SER A N 1
ATOM 2177 C CA . SER A 1 282 ? 8.484 -7.933 23.918 1.00 86.12 282 SER A CA 1
ATOM 2178 C C . SER A 1 282 ? 9.949 -7.831 24.371 1.00 86.12 282 SER A C 1
ATOM 2180 O O . SER A 1 282 ? 10.220 -7.913 25.566 1.00 86.12 282 SER A O 1
ATOM 2182 N N . ASP A 1 283 ? 10.878 -7.656 23.428 1.00 75.06 283 ASP A N 1
ATOM 2183 C CA . ASP A 1 283 ? 12.327 -7.606 23.673 1.00 75.06 283 ASP A CA 1
ATOM 2184 C C . ASP A 1 283 ? 12.897 -6.172 23.615 1.00 75.06 283 ASP A C 1
ATOM 2186 O O . ASP A 1 283 ? 14.113 -6.002 23.552 1.00 75.06 283 ASP A O 1
ATOM 2190 N N . ALA A 1 284 ? 12.050 -5.136 23.581 1.00 67.25 284 ALA A N 1
ATOM 2191 C CA . ALA A 1 284 ? 12.517 -3.749 23.549 1.00 67.25 284 ALA A CA 1
ATOM 2192 C C . ALA A 1 284 ? 13.159 -3.353 24.894 1.00 67.25 284 ALA A C 1
ATOM 2194 O O . ALA A 1 284 ? 12.562 -3.556 25.955 1.00 67.25 284 ALA A O 1
ATOM 2195 N N . GLU A 1 285 ? 14.363 -2.772 24.868 1.00 58.34 285 GLU A N 1
ATOM 2196 C CA . GLU A 1 285 ? 15.012 -2.243 26.072 1.00 58.34 285 GLU A CA 1
ATOM 2197 C C . GLU A 1 285 ? 14.271 -0.967 26.528 1.00 58.34 285 GLU A C 1
ATOM 2199 O O . GLU A 1 285 ? 14.170 0.029 25.819 1.00 58.34 285 GLU A O 1
ATOM 2204 N N . VAL A 1 286 ? 13.663 -1.028 27.716 1.00 52.72 286 VAL A N 1
ATOM 2205 C CA . VAL A 1 286 ? 12.513 -0.190 28.120 1.00 52.72 286 VAL A CA 1
ATOM 2206 C C . VAL A 1 286 ? 12.855 1.282 28.444 1.00 52.72 286 VAL A C 1
ATOM 2208 O O . VAL A 1 286 ? 11.939 2.076 28.645 1.00 52.72 286 VAL A O 1
ATOM 2211 N N . GLU A 1 287 ? 14.126 1.700 28.487 1.00 48.50 287 GLU A N 1
ATOM 2212 C CA . GLU A 1 287 ? 14.488 3.023 29.044 1.00 48.50 287 GLU A CA 1
ATOM 2213 C C . GLU A 1 287 ? 14.847 4.132 28.030 1.00 48.50 287 GLU A C 1
ATOM 2215 O O . GLU A 1 287 ? 14.674 5.300 28.376 1.00 48.50 287 GLU A O 1
ATOM 2220 N N . GLU A 1 288 ? 15.240 3.835 26.782 1.00 48.66 288 GLU A N 1
ATOM 2221 C CA . GLU A 1 288 ? 15.635 4.874 25.793 1.00 48.66 288 GLU A CA 1
ATOM 2222 C C . GLU A 1 288 ? 14.862 4.829 24.452 1.00 48.66 288 GLU A C 1
ATOM 2224 O O . GLU A 1 288 ? 14.894 5.797 23.691 1.00 48.66 288 GLU A O 1
ATOM 2229 N N . ASP A 1 289 ? 14.072 3.777 24.198 1.00 54.66 289 ASP A N 1
ATOM 2230 C CA . ASP A 1 289 ? 13.543 3.448 22.861 1.00 54.66 289 ASP A CA 1
ATOM 2231 C C . ASP A 1 289 ? 12.037 3.713 22.646 1.00 54.66 289 ASP A C 1
ATOM 2233 O O . ASP A 1 289 ? 11.463 3.278 21.646 1.00 54.66 289 ASP A O 1
ATOM 2237 N N . VAL A 1 290 ? 11.345 4.436 23.538 1.00 61.62 290 VAL A N 1
ATOM 2238 C CA . VAL A 1 290 ? 9.898 4.688 23.364 1.00 61.62 290 VAL A CA 1
ATOM 2239 C C . VAL A 1 290 ? 9.650 5.669 22.210 1.00 61.62 290 VAL A C 1
ATOM 2241 O O . VAL A 1 290 ? 9.582 6.891 22.374 1.00 61.62 290 VAL A O 1
ATOM 2244 N N . ILE A 1 291 ? 9.483 5.121 21.010 1.00 72.56 291 ILE A N 1
ATOM 2245 C CA . ILE A 1 291 ? 9.079 5.853 19.812 1.00 72.56 291 ILE A CA 1
ATOM 2246 C C . ILE A 1 291 ? 7.551 5.797 19.723 1.00 72.56 291 ILE A C 1
ATOM 2248 O O . ILE A 1 291 ? 6.942 4.729 19.747 1.00 72.56 291 ILE A O 1
ATOM 2252 N N . ALA A 1 292 ? 6.912 6.961 19.619 1.00 82.69 292 ALA A N 1
ATOM 2253 C CA . ALA A 1 292 ? 5.477 7.032 19.374 1.00 82.69 292 ALA A CA 1
ATOM 2254 C C . ALA A 1 292 ? 5.150 6.641 17.923 1.00 82.69 292 ALA A C 1
ATOM 2256 O O . ALA A 1 292 ? 5.837 7.064 16.990 1.00 82.69 292 ALA A O 1
ATOM 2257 N N . SER A 1 293 ? 4.064 5.886 17.739 1.00 88.31 293 SER A N 1
ATOM 2258 C CA . SER A 1 293 ? 3.501 5.590 16.419 1.00 88.31 293 SER A CA 1
ATOM 2259 C C . SER A 1 293 ? 3.185 6.886 15.651 1.00 88.31 293 SER A C 1
ATOM 2261 O O . SER A 1 293 ? 2.733 7.856 16.273 1.00 88.31 293 SER A O 1
ATOM 2263 N N . PRO A 1 294 ? 3.330 6.917 14.314 1.00 92.38 294 PRO A N 1
ATOM 2264 C CA . PRO A 1 294 ? 3.017 8.100 13.515 1.00 92.38 294 PRO A CA 1
ATOM 2265 C C . PRO A 1 294 ? 1.586 8.617 13.720 1.00 92.38 294 PRO A C 1
ATOM 2267 O O . PRO A 1 294 ? 0.626 7.852 13.794 1.00 92.38 294 PRO A O 1
ATOM 2270 N N . ALA A 1 295 ? 1.434 9.939 13.787 1.00 92.12 295 ALA A N 1
ATOM 2271 C CA . ALA A 1 295 ? 0.140 10.573 14.019 1.00 92.12 295 ALA A CA 1
ATOM 2272 C C . ALA A 1 295 ? -0.765 10.553 12.770 1.00 92.12 295 ALA A C 1
ATOM 2274 O O . ALA A 1 295 ? -0.299 10.747 11.647 1.00 92.12 295 ALA A O 1
ATOM 2275 N N . ALA A 1 296 ? -2.082 10.430 12.979 1.00 94.25 296 ALA A N 1
ATOM 2276 C CA . ALA A 1 296 ? -3.103 10.340 11.923 1.00 94.25 296 ALA A CA 1
ATOM 2277 C C . ALA A 1 296 ? -3.026 11.465 10.863 1.00 94.25 296 ALA A C 1
ATOM 2279 O O . ALA A 1 296 ? -3.190 11.214 9.670 1.00 94.25 296 ALA A O 1
ATOM 2280 N N . HIS A 1 297 ? -2.702 12.700 11.264 1.00 94.88 297 HIS A N 1
ATOM 2281 C CA . HIS A 1 297 ? -2.605 13.843 10.344 1.00 94.88 297 HIS A CA 1
ATOM 2282 C C . HIS A 1 297 ? -1.518 13.688 9.258 1.00 94.88 297 HIS A C 1
ATOM 2284 O O . HIS A 1 297 ? -1.629 14.297 8.187 1.00 94.88 297 HIS A O 1
ATOM 2290 N N . LEU A 1 298 ? -0.475 12.884 9.508 1.00 96.00 298 LEU A N 1
ATOM 2291 C CA . LEU A 1 298 ? 0.553 12.573 8.510 1.00 96.00 298 LEU A CA 1
ATOM 2292 C C . LEU A 1 298 ? -0.042 11.737 7.374 1.00 96.00 298 LEU A C 1
ATOM 2294 O O . LEU A 1 298 ? 0.179 12.047 6.205 1.00 96.00 298 LEU A O 1
ATOM 2298 N N . PHE A 1 299 ? -0.874 10.749 7.713 1.00 98.00 299 PHE A N 1
ATOM 2299 C CA . PHE A 1 299 ? -1.606 9.931 6.744 1.00 98.00 299 PHE A CA 1
ATOM 2300 C C . PHE A 1 299 ? -2.607 10.762 5.953 1.00 98.00 299 PHE A C 1
ATOM 2302 O O . PHE A 1 299 ? -2.643 10.655 4.734 1.00 98.00 299 PHE A O 1
ATOM 2309 N N . VAL A 1 300 ? -3.356 11.654 6.611 1.00 98.50 300 VAL A N 1
ATOM 2310 C CA . VAL A 1 300 ? -4.261 12.588 5.917 1.00 98.50 300 VAL A CA 1
ATOM 2311 C C . VAL A 1 300 ? -3.497 13.416 4.881 1.00 98.50 300 VAL A C 1
ATOM 2313 O O . VAL A 1 300 ? -3.946 13.559 3.747 1.00 98.50 300 VAL A O 1
ATOM 2316 N N . SER A 1 301 ? -2.328 13.943 5.250 1.00 97.88 301 SER A N 1
ATOM 2317 C CA . SER A 1 301 ? -1.504 14.766 4.355 1.00 97.88 301 SER A CA 1
ATOM 2318 C C . SER A 1 301 ? -0.940 13.954 3.183 1.00 97.88 301 SER A C 1
ATOM 2320 O O . SER A 1 301 ? -1.012 14.399 2.040 1.00 97.88 301 SER A O 1
ATOM 2322 N N . TYR A 1 302 ? -0.439 12.746 3.452 1.00 98.50 302 TYR A N 1
ATOM 2323 C CA . TYR A 1 302 ? 0.072 11.845 2.421 1.00 98.50 302 TYR A CA 1
ATOM 2324 C C . TYR A 1 302 ? -1.021 11.399 1.450 1.00 98.50 302 TYR A C 1
ATOM 2326 O O . TYR A 1 302 ? -0.833 11.469 0.240 1.00 98.50 302 TYR A O 1
ATOM 2334 N N . LEU A 1 303 ? -2.186 10.992 1.956 1.00 98.69 303 LEU A N 1
ATOM 2335 C CA . LEU A 1 303 ? -3.296 10.521 1.131 1.00 98.69 303 LEU A CA 1
ATOM 2336 C C . LEU A 1 303 ? -3.870 11.630 0.245 1.00 98.69 303 LEU A C 1
ATOM 2338 O O . LEU A 1 303 ? -4.248 11.340 -0.886 1.00 98.69 303 LEU A O 1
ATOM 2342 N N . LYS A 1 304 ? -3.854 12.895 0.692 1.00 98.50 304 LYS A N 1
ATOM 2343 C CA . LYS A 1 304 ? -4.186 14.051 -0.165 1.00 98.50 304 LYS A CA 1
ATOM 2344 C C . LYS A 1 304 ? -3.230 14.211 -1.341 1.00 98.50 304 LYS A C 1
ATOM 2346 O O . LYS A 1 304 ? -3.647 14.668 -2.399 1.00 98.50 304 LYS A O 1
ATOM 2351 N N . ALA A 1 305 ? -1.956 13.867 -1.165 1.00 98.44 305 ALA A N 1
ATOM 2352 C CA . ALA A 1 305 ? -0.989 13.871 -2.255 1.00 98.44 305 ALA A CA 1
ATOM 2353 C C . ALA A 1 305 ? -1.132 12.616 -3.135 1.00 98.44 305 ALA A C 1
ATOM 2355 O O . ALA A 1 305 ? -1.146 12.710 -4.360 1.00 98.44 305 ALA A O 1
ATOM 2356 N N . PHE A 1 306 ? -1.286 11.440 -2.522 1.00 98.69 306 PHE A N 1
ATOM 2357 C CA . PHE A 1 306 ? -1.329 10.156 -3.219 1.00 98.69 306 PHE A CA 1
ATOM 2358 C C . PHE A 1 306 ? -2.619 9.937 -4.017 1.00 98.69 306 PHE A C 1
ATOM 2360 O O . PHE A 1 306 ? -2.556 9.460 -5.148 1.00 98.69 306 PHE A O 1
ATOM 2367 N N . TYR A 1 307 ? -3.775 10.307 -3.470 1.00 98.06 307 TYR A N 1
ATOM 2368 C CA . TYR A 1 307 ? -5.074 10.309 -4.148 1.00 98.06 307 TYR A CA 1
ATOM 2369 C C . TYR A 1 307 ? -5.490 11.745 -4.478 1.00 98.06 307 TYR A C 1
ATOM 2371 O O . TYR A 1 307 ? -6.583 12.175 -4.124 1.00 98.06 307 TYR A O 1
ATOM 2379 N N . HIS A 1 308 ? -4.581 12.494 -5.107 1.00 97.50 308 HIS A N 1
ATOM 2380 C CA . HIS A 1 308 ? -4.747 13.908 -5.450 1.00 97.50 308 HIS A CA 1
ATOM 2381 C C . HIS A 1 308 ? -6.166 14.266 -5.926 1.00 97.50 308 HIS A C 1
ATOM 2383 O O . HIS A 1 308 ? -6.721 13.559 -6.758 1.00 97.50 308 HIS A O 1
ATOM 2389 N N . ASP A 1 309 ? -6.720 15.370 -5.418 1.00 94.88 309 ASP A N 1
ATOM 2390 C CA . ASP A 1 309 ? -8.111 15.844 -5.575 1.00 94.88 309 ASP A CA 1
ATOM 2391 C C . ASP A 1 309 ? -9.212 15.082 -4.822 1.00 94.88 309 ASP A C 1
ATOM 2393 O O . ASP A 1 309 ? -10.349 15.553 -4.803 1.00 94.88 309 ASP A O 1
ATOM 2397 N N . MET A 1 310 ? -8.916 13.972 -4.140 1.00 93.75 310 MET A N 1
ATOM 2398 C CA . MET A 1 310 ? -9.867 13.402 -3.179 1.00 93.75 310 MET A CA 1
ATOM 2399 C C . MET A 1 310 ? -9.860 14.224 -1.879 1.00 93.75 310 MET A C 1
ATOM 2401 O O . MET A 1 310 ? -8.790 14.449 -1.297 1.00 93.75 310 MET A O 1
ATOM 2405 N N . PRO A 1 311 ? -11.028 14.636 -1.359 1.00 95.31 311 PRO A N 1
ATOM 2406 C CA . PRO A 1 311 ? -11.157 15.059 0.027 1.00 95.31 311 PRO A CA 1
ATOM 2407 C C . PRO A 1 311 ? -10.636 13.969 0.971 1.00 95.31 311 PRO A C 1
ATOM 2409 O O . PRO A 1 311 ? -10.998 12.800 0.851 1.00 95.31 311 PRO A O 1
ATOM 2412 N N . VAL A 1 312 ? -9.779 14.352 1.921 1.00 98.12 312 VAL A N 1
ATOM 2413 C CA . VAL A 1 312 ? -9.302 13.450 2.977 1.00 98.12 312 VAL A CA 1
ATOM 2414 C C . VAL A 1 312 ? -9.451 14.128 4.327 1.00 98.12 312 VAL A C 1
ATOM 2416 O O . VAL A 1 312 ? -8.910 15.224 4.545 1.00 98.12 312 VAL A O 1
ATOM 2419 N N . HIS A 1 313 ? -10.144 13.458 5.239 1.00 97.56 313 HIS A N 1
ATOM 2420 C CA . HIS A 1 313 ? -10.423 13.953 6.578 1.00 97.56 313 HIS A CA 1
ATOM 2421 C C . HIS A 1 313 ? -10.000 12.948 7.645 1.00 97.56 313 HIS A C 1
ATOM 2423 O O . HIS A 1 313 ? -10.002 11.737 7.440 1.00 97.56 313 HIS A O 1
ATOM 2429 N N . GLN A 1 314 ? -9.617 13.473 8.805 1.00 97.19 314 GLN A N 1
ATOM 2430 C CA . GLN A 1 314 ? -9.525 12.658 10.004 1.00 97.19 314 GLN A CA 1
ATOM 2431 C C . GLN A 1 314 ? -10.937 12.498 10.568 1.00 97.19 314 GLN A C 1
ATOM 2433 O O . GLN A 1 314 ? -11.664 13.486 10.671 1.00 97.19 314 GLN A O 1
ATOM 2438 N N . LEU A 1 315 ? -11.322 11.275 10.927 1.00 94.12 315 LEU A N 1
ATOM 2439 C CA . LEU A 1 315 ? -12.556 11.041 11.668 1.00 94.12 315 LEU A CA 1
ATOM 2440 C C . LEU A 1 315 ? -12.267 11.160 13.168 1.00 94.12 315 LEU A C 1
ATOM 2442 O O . LEU A 1 315 ? -11.499 10.372 13.722 1.00 94.12 315 LEU A O 1
ATOM 2446 N N . ASP A 1 316 ? -12.892 12.140 13.817 1.00 85.81 316 ASP A N 1
ATOM 2447 C CA . ASP A 1 316 ? -12.660 12.456 15.234 1.00 85.81 316 ASP A CA 1
ATOM 2448 C C . ASP A 1 316 ? -13.574 11.680 16.200 1.00 85.81 316 ASP A C 1
ATOM 2450 O O . ASP A 1 316 ? -13.580 11.954 17.402 1.00 85.81 316 ASP A O 1
ATOM 2454 N N . THR A 1 317 ? -14.332 10.696 15.701 1.00 87.25 317 THR A N 1
ATOM 2455 C CA . THR A 1 317 ? -15.165 9.819 16.535 1.00 87.25 317 THR A CA 1
ATOM 2456 C C . THR A 1 317 ? -14.309 9.176 17.636 1.00 87.25 317 THR A C 1
ATOM 2458 O O . THR A 1 317 ? -13.311 8.516 17.327 1.00 87.25 317 THR A O 1
ATOM 2461 N N . PRO A 1 318 ? -14.656 9.344 18.928 1.00 89.94 318 PRO A N 1
ATOM 2462 C CA . PRO A 1 318 ? -13.885 8.752 20.014 1.00 89.94 318 PRO A CA 1
ATOM 2463 C C . PRO A 1 318 ? -13.984 7.221 19.996 1.00 89.94 318 PRO A C 1
ATOM 2465 O O . PRO A 1 318 ? -15.013 6.657 20.366 1.00 89.94 318 PRO A O 1
ATOM 2468 N N . LEU A 1 319 ? -12.900 6.553 19.601 1.00 95.25 319 LEU A N 1
ATOM 2469 C CA . LEU A 1 319 ? -12.730 5.106 19.745 1.00 95.25 319 LEU A CA 1
ATOM 2470 C C . LEU A 1 319 ? -11.912 4.795 20.992 1.00 95.25 319 LEU A C 1
ATOM 2472 O O . LEU A 1 319 ? -10.913 5.469 21.265 1.00 95.25 319 LEU A O 1
ATOM 2476 N N . LYS A 1 320 ? -12.311 3.752 21.720 1.00 96.50 320 LYS A N 1
ATOM 2477 C CA . LYS A 1 320 ? -11.663 3.348 22.966 1.00 96.50 320 LYS A CA 1
ATOM 2478 C C . LYS A 1 320 ? -11.531 1.839 23.098 1.00 96.50 320 LYS A C 1
ATOM 2480 O O . LYS A 1 320 ? -12.506 1.107 22.953 1.00 96.50 320 LYS A O 1
ATOM 2485 N N . TRP A 1 321 ? -10.348 1.381 23.480 1.00 97.56 321 TRP A N 1
ATOM 2486 C CA . TRP A 1 321 ? -10.157 0.055 24.046 1.00 97.56 321 TRP A CA 1
ATOM 2487 C C . TRP A 1 321 ? -10.702 0.024 25.474 1.00 97.56 321 TRP A C 1
ATOM 2489 O O . TRP A 1 321 ? -10.307 0.838 26.311 1.00 97.56 321 TRP A O 1
ATOM 2499 N N . THR A 1 322 ? -11.586 -0.928 25.765 1.00 95.88 322 THR A N 1
ATOM 2500 C CA . THR A 1 322 ? -12.231 -1.097 27.075 1.00 95.88 322 THR A CA 1
ATOM 2501 C C . THR A 1 322 ? -12.352 -2.574 27.464 1.00 95.88 322 THR A C 1
ATOM 2503 O O . THR A 1 322 ? -12.017 -3.484 26.703 1.00 95.88 322 THR A O 1
ATOM 2506 N N . SER A 1 323 ? -12.823 -2.853 28.678 1.00 93.06 323 SER A N 1
ATOM 2507 C CA . SER A 1 323 ? -13.057 -4.223 29.138 1.00 93.06 323 SER A CA 1
ATOM 2508 C C . SER A 1 323 ? -14.282 -4.841 28.459 1.00 93.06 323 SER A C 1
ATOM 2510 O O . SER A 1 323 ? -15.369 -4.266 28.504 1.00 93.06 323 SER A O 1
ATOM 2512 N N . TRP A 1 324 ? -14.151 -6.054 27.915 1.00 90.44 324 TRP A N 1
ATOM 2513 C CA . TRP A 1 324 ? -15.303 -6.802 27.411 1.00 90.44 324 TRP A CA 1
ATOM 2514 C C . TRP A 1 324 ? -16.063 -7.498 28.550 1.00 90.44 324 TRP A C 1
ATOM 2516 O O . TRP A 1 324 ? -15.496 -8.311 29.283 1.00 90.44 324 TRP A O 1
ATOM 2526 N N . GLY A 1 325 ? -17.364 -7.226 28.683 1.00 73.19 325 GLY A N 1
ATOM 2527 C CA . GLY A 1 325 ? -18.260 -7.998 29.556 1.00 73.19 325 GLY A CA 1
ATOM 2528 C C . GLY A 1 325 ? -18.156 -7.733 31.067 1.00 73.19 325 GLY A C 1
ATOM 2529 O O . GLY A 1 325 ? -18.508 -8.608 31.862 1.00 73.19 325 GLY A O 1
ATOM 2530 N N . ALA A 1 326 ? -17.701 -6.557 31.509 1.00 55.28 326 ALA A N 1
ATOM 2531 C CA . ALA A 1 326 ? -17.667 -6.242 32.937 1.00 55.28 326 ALA A CA 1
ATOM 2532 C C . ALA A 1 326 ? -19.052 -5.837 33.488 1.00 55.28 326 ALA A C 1
ATOM 2534 O O . ALA A 1 326 ? -19.481 -4.694 33.372 1.00 55.28 326 ALA A O 1
ATOM 2535 N N . GLN A 1 327 ? -19.707 -6.755 34.207 1.00 44.06 327 GLN A N 1
ATOM 2536 C CA . GLN A 1 327 ? -20.399 -6.367 35.443 1.00 44.06 327 GLN A CA 1
ATOM 2537 C C . GLN A 1 327 ? -19.331 -5.936 36.469 1.00 44.06 327 GLN A C 1
ATOM 2539 O O . GLN A 1 327 ? -18.258 -6.554 36.510 1.00 44.06 327 GLN A O 1
ATOM 2544 N N . PRO A 1 328 ? -19.576 -4.908 37.303 1.00 42.09 328 PRO A N 1
ATOM 2545 C CA . PRO A 1 328 ? -18.569 -4.353 38.201 1.00 42.09 328 PRO A CA 1
ATOM 2546 C C . PRO A 1 328 ? -18.160 -5.389 39.255 1.00 42.09 328 PRO A C 1
ATOM 2548 O O . PRO A 1 328 ? -18.850 -5.614 40.248 1.00 42.09 328 PRO A O 1
ATOM 2551 N N . LYS A 1 329 ? -17.014 -6.045 39.057 1.00 48.44 329 LYS A N 1
ATOM 2552 C CA . LYS A 1 329 ? -16.427 -6.910 40.085 1.00 48.44 329 LYS A CA 1
ATOM 2553 C C . LYS A 1 329 ? -15.777 -6.042 41.158 1.00 48.44 329 LYS A C 1
ATOM 2555 O O . LYS A 1 329 ? -15.016 -5.124 40.862 1.00 48.44 329 LYS A O 1
ATOM 2560 N N . SER A 1 330 ? -16.085 -6.346 42.420 1.00 46.03 330 SER A N 1
ATOM 2561 C CA . SER A 1 330 ? -15.568 -5.622 43.587 1.00 46.03 330 SER A CA 1
ATOM 2562 C C . SER A 1 330 ? -14.033 -5.534 43.596 1.00 46.03 330 SER A C 1
ATOM 2564 O O . SER A 1 330 ? -13.339 -6.459 43.165 1.00 46.03 330 SER A O 1
ATOM 2566 N N . ASN A 1 331 ? -13.495 -4.455 44.179 1.00 50.81 331 ASN A N 1
ATOM 2567 C CA . ASN A 1 331 ? -12.053 -4.172 44.298 1.00 50.81 331 ASN A CA 1
ATOM 2568 C C . ASN A 1 331 ? -11.202 -5.320 44.893 1.00 50.81 331 ASN A C 1
ATOM 2570 O O . ASN A 1 331 ? -9.983 -5.307 44.751 1.00 50.81 331 ASN A O 1
ATOM 2574 N N . LYS A 1 332 ? -11.810 -6.335 45.527 1.00 46.09 332 LYS A N 1
ATOM 2575 C CA . LYS A 1 332 ? -11.108 -7.500 46.093 1.00 46.09 332 LYS A CA 1
ATOM 2576 C C . LYS A 1 332 ? -10.738 -8.584 45.065 1.00 46.09 332 LYS A C 1
ATOM 2578 O O . LYS A 1 332 ? -9.894 -9.417 45.378 1.00 46.09 332 LYS A O 1
ATOM 2583 N N . GLN A 1 333 ? -11.307 -8.566 43.853 1.00 47.41 333 GLN A N 1
ATOM 2584 C CA . GLN A 1 333 ? -10.993 -9.524 42.773 1.00 47.41 333 GLN A CA 1
ATOM 2585 C C . GLN A 1 333 ? -9.925 -9.029 41.781 1.00 47.41 333 GLN A C 1
ATOM 2587 O O . GLN A 1 333 ? -9.473 -9.801 40.945 1.00 47.41 333 GLN A O 1
ATOM 2592 N N . ARG A 1 334 ? -9.451 -7.781 41.912 1.00 49.16 334 ARG A N 1
ATOM 2593 C CA . ARG A 1 334 ? -8.356 -7.188 41.111 1.00 49.16 334 ARG A CA 1
ATOM 2594 C C . ARG A 1 334 ? -6.957 -7.740 41.447 1.00 49.16 334 ARG A C 1
ATOM 2596 O O . ARG A 1 334 ? -5.949 -7.154 41.061 1.00 49.16 334 ARG A O 1
ATOM 2603 N N . LYS A 1 335 ? -6.856 -8.859 42.175 1.00 42.91 335 LYS A N 1
ATOM 2604 C CA . LYS A 1 335 ? -5.573 -9.538 42.402 1.00 42.91 335 LYS A CA 1
ATOM 2605 C C . LYS A 1 335 ? -5.206 -10.361 41.165 1.00 42.91 335 LYS A C 1
ATOM 2607 O O . LYS A 1 335 ? -5.778 -11.421 40.954 1.00 42.91 335 LYS A O 1
ATOM 2612 N N . ARG A 1 336 ? -4.248 -9.828 40.391 1.00 45.72 336 ARG A N 1
ATOM 2613 C CA . ARG A 1 336 ? -3.358 -10.488 39.409 1.00 45.72 336 ARG A CA 1
ATOM 2614 C C . ARG A 1 336 ? -3.929 -11.769 38.786 1.00 45.72 336 ARG A C 1
ATOM 2616 O O . ARG A 1 336 ? -3.554 -12.869 39.178 1.00 45.72 336 ARG A O 1
ATOM 2623 N N . SER A 1 337 ? -4.760 -11.615 37.759 1.00 47.47 337 SER A N 1
ATOM 2624 C CA . SER A 1 337 ? -4.795 -12.627 36.704 1.00 47.47 337 SER A CA 1
ATOM 2625 C C . SER A 1 337 ? -3.551 -12.392 35.853 1.00 47.47 337 SER A C 1
ATOM 2627 O O . SER A 1 337 ? -3.469 -11.379 35.170 1.00 47.47 337 SER A O 1
ATOM 2629 N N . SER A 1 338 ? -2.548 -13.263 35.961 1.00 57.31 338 SER A N 1
ATOM 2630 C CA . SER A 1 338 ? -1.340 -13.230 35.122 1.00 57.31 338 SER A CA 1
ATOM 2631 C C . SER A 1 338 ? -1.598 -13.713 33.691 1.00 57.31 338 SER A C 1
ATOM 2633 O O . SER A 1 338 ? -0.669 -13.776 32.895 1.00 57.31 338 SER A O 1
ATOM 2635 N N . SER A 1 339 ? -2.829 -14.121 33.378 1.00 75.56 339 SER A N 1
ATOM 2636 C CA . SER A 1 339 ? -3.226 -14.584 32.056 1.00 75.56 339 SER A CA 1
ATOM 2637 C C . SER A 1 339 ? -3.775 -13.443 31.206 1.00 75.56 339 SER A C 1
ATOM 2639 O O . SER A 1 339 ? -4.560 -12.617 31.679 1.00 75.56 339 SER A O 1
ATOM 2641 N N . LEU A 1 340 ? -3.375 -13.446 29.934 1.00 88.12 340 LEU A N 1
ATOM 2642 C CA . LEU A 1 340 ? -3.911 -12.585 28.886 1.00 88.12 340 LEU A CA 1
ATOM 2643 C C . LEU A 1 340 ? -5.451 -12.703 28.839 1.00 88.12 340 LEU A C 1
ATOM 2645 O O . LEU A 1 340 ? -5.972 -13.825 28.916 1.00 88.12 340 LEU A O 1
ATOM 2649 N N . PRO A 1 341 ? -6.208 -11.590 28.757 1.00 92.38 341 PRO A N 1
ATOM 2650 C CA . PRO A 1 341 ? -7.660 -11.661 28.655 1.00 92.38 341 PRO A CA 1
ATOM 2651 C C . PRO A 1 341 ? -8.059 -12.333 27.340 1.00 92.38 341 PRO A C 1
ATOM 2653 O O . PRO A 1 341 ? -7.420 -12.131 26.318 1.00 92.38 341 PRO A O 1
ATOM 2656 N N . LYS A 1 342 ? -9.150 -13.108 27.352 1.00 94.19 342 LYS A N 1
ATOM 2657 C CA . LYS A 1 342 ? -9.662 -13.768 26.137 1.00 94.19 342 LYS A CA 1
ATOM 2658 C C . LYS A 1 342 ? -10.297 -12.780 25.148 1.00 94.19 342 LYS A C 1
ATOM 2660 O O . LYS A 1 342 ? -10.309 -13.028 23.946 1.00 94.19 342 LYS A O 1
ATOM 2665 N N . TYR A 1 343 ? -10.867 -11.695 25.671 1.00 96.38 343 TYR A N 1
ATOM 2666 C CA . TYR A 1 343 ? -11.573 -10.679 24.899 1.00 96.38 343 TYR A CA 1
ATOM 2667 C C . TYR A 1 343 ? -11.323 -9.289 25.484 1.00 96.38 343 TYR A C 1
ATOM 2669 O O . TYR A 1 343 ? -11.266 -9.136 26.709 1.00 96.38 343 TYR A O 1
ATOM 2677 N N . VAL A 1 344 ? -11.265 -8.289 24.611 1.00 97.25 344 VAL A N 1
ATOM 2678 C CA . VAL A 1 344 ? -11.353 -6.858 24.939 1.00 97.25 344 VAL A CA 1
ATOM 2679 C C . VAL A 1 344 ? -12.497 -6.228 24.144 1.00 97.25 344 VAL A C 1
ATOM 2681 O O . VAL A 1 344 ? -13.068 -6.869 23.264 1.00 97.25 344 VAL A O 1
ATOM 2684 N N . GLY A 1 345 ? -12.914 -5.025 24.521 1.00 97.31 345 GLY A N 1
ATOM 2685 C CA . GLY A 1 345 ? -13.946 -4.271 23.817 1.00 97.31 345 GLY A CA 1
ATOM 2686 C C . GLY A 1 345 ? -13.330 -3.145 22.998 1.00 97.31 345 GLY A C 1
ATOM 2687 O O . GLY A 1 345 ? -12.449 -2.450 23.506 1.00 97.31 345 GLY A O 1
ATOM 2688 N N . LEU A 1 346 ? -13.809 -2.947 21.773 1.00 97.56 346 LEU A N 1
ATOM 2689 C CA . LEU A 1 346 ? -13.592 -1.719 21.012 1.00 97.56 346 LEU A CA 1
ATOM 2690 C C . LEU A 1 346 ? -14.889 -0.912 21.042 1.00 97.56 346 LEU A C 1
ATOM 2692 O O . LEU A 1 346 ? -15.884 -1.297 20.433 1.00 97.56 346 LEU A O 1
ATOM 2696 N N . ALA A 1 347 ? -14.890 0.162 21.823 1.00 95.62 347 ALA A N 1
ATOM 2697 C CA . ALA A 1 347 ? -16.054 0.999 22.053 1.00 95.62 347 ALA A CA 1
ATOM 2698 C C . ALA A 1 347 ? -16.012 2.262 21.193 1.00 95.62 347 ALA A C 1
ATOM 2700 O O . ALA A 1 347 ? -14.972 2.912 21.068 1.00 95.62 347 ALA A O 1
ATOM 2701 N N . HIS A 1 348 ? -17.170 2.627 20.656 1.00 93.25 348 HIS A N 1
ATOM 2702 C CA . HIS A 1 348 ? -17.433 3.909 20.011 1.00 93.25 348 HIS A CA 1
ATOM 2703 C C . HIS A 1 348 ? -18.876 4.300 20.329 1.00 93.25 348 HIS A C 1
ATOM 2705 O O . HIS A 1 348 ? -19.755 3.445 20.305 1.00 93.25 348 HIS A O 1
ATOM 2711 N N . ASN A 1 349 ? -19.131 5.565 20.668 1.00 87.94 349 ASN A N 1
ATOM 2712 C CA . ASN A 1 349 ? -20.460 6.016 21.108 1.00 87.94 349 ASN A CA 1
ATOM 2713 C C . ASN A 1 349 ? -21.050 5.103 22.215 1.00 87.94 349 ASN A C 1
ATOM 2715 O O . ASN A 1 349 ? -20.405 4.902 23.244 1.00 87.94 349 ASN A O 1
ATOM 2719 N N . ASP A 1 350 ? -22.248 4.548 21.995 1.00 87.06 350 ASP A N 1
ATOM 2720 C CA . ASP A 1 350 ? -22.941 3.617 22.902 1.00 87.06 350 ASP A CA 1
ATOM 2721 C C . ASP A 1 350 ? -22.742 2.133 22.523 1.00 87.06 350 ASP A C 1
ATOM 2723 O O . ASP A 1 350 ? -23.333 1.237 23.133 1.00 87.06 350 ASP A O 1
ATOM 2727 N N . THR A 1 351 ? -21.920 1.852 21.510 1.00 91.38 351 THR A N 1
ATOM 2728 C CA . THR A 1 351 ? -21.646 0.510 20.985 1.00 91.38 351 THR A CA 1
ATOM 2729 C C . THR A 1 351 ? -20.276 0.011 21.426 1.00 91.38 351 THR A C 1
ATOM 2731 O O . THR A 1 351 ? -19.329 0.771 21.630 1.00 91.38 351 THR A O 1
ATOM 2734 N N . CYS A 1 352 ? -20.164 -1.302 21.603 1.00 95.12 352 CYS A N 1
ATOM 2735 C CA . CYS A 1 352 ? -18.914 -1.957 21.956 1.00 95.12 352 CYS A CA 1
ATOM 2736 C C . CYS A 1 352 ? -18.844 -3.303 21.246 1.00 95.12 352 CYS A C 1
ATOM 2738 O O . CYS A 1 352 ? -19.712 -4.158 21.447 1.00 95.12 352 CYS A O 1
ATOM 2740 N N . THR A 1 353 ? -17.798 -3.484 20.447 1.00 96.44 353 THR A N 1
ATOM 2741 C CA . THR A 1 353 ? -17.551 -4.701 19.675 1.00 96.44 353 THR A CA 1
ATOM 2742 C C . THR A 1 353 ? -16.584 -5.600 20.428 1.00 96.44 353 THR A C 1
ATOM 2744 O O . THR A 1 353 ? -15.596 -5.139 21.007 1.00 96.44 353 THR A O 1
ATOM 2747 N N . ARG A 1 354 ? -16.870 -6.904 20.454 1.00 97.31 354 ARG A N 1
ATOM 2748 C CA . ARG A 1 354 ? -16.003 -7.891 21.103 1.00 97.31 354 ARG A CA 1
ATOM 2749 C C . ARG A 1 354 ? -14.810 -8.192 20.219 1.00 97.31 354 ARG A C 1
ATOM 2751 O O . ARG A 1 354 ? -14.994 -8.800 19.176 1.00 97.31 354 ARG A O 1
ATOM 2758 N N . ILE A 1 355 ? -13.612 -7.930 20.716 1.00 98.12 355 ILE A N 1
ATOM 2759 C CA . ILE A 1 355 ? -12.370 -8.238 20.014 1.00 98.12 355 ILE A CA 1
ATOM 2760 C C . ILE A 1 355 ? -11.694 -9.437 20.673 1.00 98.12 355 ILE A C 1
ATOM 2762 O O . ILE A 1 355 ? -11.431 -9.442 21.883 1.00 98.12 355 ILE A O 1
ATOM 2766 N N . ARG A 1 356 ? -11.444 -10.485 19.889 1.00 97.69 356 ARG A N 1
ATOM 2767 C CA . ARG A 1 356 ? -10.660 -11.656 20.294 1.00 97.69 356 ARG A CA 1
ATOM 2768 C C . ARG A 1 356 ? -9.197 -11.280 20.479 1.00 97.69 356 ARG A C 1
ATOM 2770 O O . ARG A 1 356 ? -8.636 -10.498 19.716 1.00 97.69 356 ARG A O 1
ATOM 2777 N N . VAL A 1 357 ? -8.592 -11.880 21.498 1.00 97.31 357 VAL A N 1
ATOM 2778 C CA . VAL A 1 357 ? -7.189 -11.674 21.850 1.00 97.31 357 VAL A CA 1
ATOM 2779 C C . VAL A 1 357 ? -6.479 -13.021 21.886 1.00 97.31 357 VAL A C 1
ATOM 2781 O O . VAL A 1 357 ? -7.014 -13.991 22.435 1.00 97.31 357 VAL A O 1
ATOM 2784 N N . ARG A 1 358 ? -5.263 -13.076 21.338 1.00 95.38 358 ARG A N 1
ATOM 2785 C CA . ARG A 1 358 ? -4.377 -14.244 21.421 1.00 95.38 358 ARG A CA 1
ATOM 2786 C C . ARG A 1 358 ? -2.947 -13.850 21.780 1.00 95.38 358 ARG A C 1
ATOM 2788 O O . ARG A 1 358 ? -2.578 -12.681 21.702 1.00 95.38 358 ARG A O 1
ATOM 2795 N N . ILE A 1 359 ? -2.149 -14.843 22.164 1.00 95.00 359 ILE A N 1
ATOM 2796 C CA . ILE A 1 359 ? -0.692 -14.701 22.237 1.00 95.00 359 ILE A CA 1
ATOM 2797 C C . ILE A 1 359 ? -0.155 -14.831 20.803 1.00 95.00 359 ILE A C 1
ATOM 2799 O O . ILE A 1 359 ? -0.551 -15.788 20.131 1.00 95.00 359 ILE A O 1
ATOM 2803 N N . PRO A 1 360 ? 0.704 -13.914 20.325 1.00 94.75 360 PRO A N 1
ATOM 2804 C CA . PRO A 1 360 ? 1.288 -14.022 18.992 1.00 94.75 360 PRO A CA 1
ATOM 2805 C C . PRO A 1 360 ? 2.118 -15.306 18.846 1.00 94.75 360 PRO A C 1
ATOM 2807 O O . PRO A 1 360 ? 2.902 -15.603 19.754 1.00 94.75 360 PRO A O 1
ATOM 2810 N N . PRO A 1 361 ? 2.005 -16.053 17.731 1.00 94.44 361 PRO A N 1
ATOM 2811 C CA . PRO A 1 361 ? 2.772 -17.286 17.518 1.00 94.44 361 PRO A CA 1
ATOM 2812 C C . PRO A 1 361 ? 4.291 -17.095 17.636 1.00 94.44 361 PRO A C 1
ATOM 2814 O O . PRO A 1 361 ? 4.994 -17.959 18.157 1.00 94.44 361 PRO A O 1
ATOM 2817 N N . ASP A 1 362 ? 4.790 -15.932 17.219 1.00 92.25 362 ASP A N 1
ATOM 2818 C CA . ASP A 1 362 ? 6.209 -15.569 17.233 1.00 92.25 362 ASP A CA 1
ATOM 2819 C C . ASP A 1 362 ? 6.660 -14.833 18.508 1.00 92.25 362 ASP A C 1
ATOM 2821 O O . ASP A 1 362 ? 7.832 -14.472 18.647 1.00 92.25 362 ASP A O 1
ATOM 2825 N N . SER A 1 363 ? 5.735 -14.597 19.447 1.00 92.12 363 SER A N 1
ATOM 2826 C CA . SER A 1 363 ? 5.970 -13.862 20.697 1.00 92.12 363 SER A CA 1
ATOM 2827 C C . SER A 1 363 ? 6.569 -12.454 20.515 1.00 92.12 363 SER A C 1
ATOM 2829 O O . SER A 1 363 ? 7.150 -11.904 21.456 1.00 92.12 363 SER A O 1
ATOM 2831 N N . ALA A 1 364 ? 6.444 -11.842 19.328 1.00 92.06 364 ALA A N 1
ATOM 2832 C CA . ALA A 1 364 ? 7.018 -10.520 19.054 1.00 92.06 364 ALA A CA 1
ATOM 2833 C C . ALA A 1 364 ? 6.375 -9.406 19.891 1.00 92.06 364 ALA A C 1
ATOM 2835 O O . ALA A 1 364 ? 7.051 -8.442 20.246 1.00 92.06 364 ALA A O 1
ATOM 2836 N N . PHE A 1 365 ? 5.101 -9.579 20.244 1.00 95.00 365 PHE A N 1
ATOM 2837 C CA . PHE A 1 365 ? 4.342 -8.701 21.127 1.00 95.00 365 PHE A CA 1
ATOM 2838 C C . PHE A 1 365 ? 3.686 -9.509 22.258 1.00 95.00 365 PHE A C 1
ATOM 2840 O O . PHE A 1 365 ? 3.475 -10.717 22.113 1.00 95.00 365 PHE A O 1
ATOM 2847 N N . PRO A 1 366 ? 3.298 -8.870 23.376 1.00 95.12 366 PRO A N 1
ATOM 2848 C CA . PRO A 1 366 ? 2.574 -9.550 24.451 1.00 95.12 366 PRO A CA 1
ATOM 2849 C C . PRO A 1 366 ? 1.193 -10.095 24.048 1.00 95.12 366 PRO A C 1
ATOM 2851 O O . PRO A 1 366 ? 0.697 -11.039 24.668 1.00 95.12 366 PRO A O 1
ATOM 2854 N N . ALA A 1 367 ? 0.546 -9.481 23.053 1.00 96.19 367 ALA A N 1
ATOM 2855 C CA . ALA A 1 367 ? -0.809 -9.815 22.626 1.00 96.19 367 ALA A CA 1
ATOM 2856 C C . ALA A 1 367 ? -1.052 -9.449 21.158 1.00 96.19 367 ALA A C 1
ATOM 2858 O O . ALA A 1 367 ? -0.449 -8.513 20.638 1.00 96.19 367 ALA A O 1
ATOM 2859 N N . GLN A 1 368 ? -1.998 -10.151 20.541 1.00 97.44 368 GLN A N 1
ATOM 2860 C CA . GLN A 1 368 ? -2.511 -9.910 19.196 1.00 97.44 368 GLN A CA 1
ATOM 2861 C C . GLN A 1 368 ? -4.034 -9.772 19.223 1.00 97.44 368 GLN A C 1
ATOM 2863 O O . GLN A 1 368 ? -4.710 -10.525 19.932 1.00 97.44 368 GLN A O 1
ATOM 2868 N N . LEU A 1 369 ? -4.571 -8.835 18.442 1.00 98.25 369 LEU A N 1
ATOM 2869 C CA . LEU A 1 369 ? -6.004 -8.562 18.328 1.00 98.25 369 LEU A CA 1
ATOM 2870 C C . LEU A 1 369 ? -6.559 -9.094 17.007 1.00 98.25 369 LEU A C 1
ATOM 2872 O O . LEU A 1 369 ? -5.915 -8.992 15.966 1.00 98.25 369 LEU A O 1
ATOM 2876 N N . ASN A 1 370 ? -7.760 -9.664 17.032 1.00 98.25 370 ASN A N 1
ATOM 2877 C CA . ASN A 1 370 ? -8.354 -10.173 15.805 1.00 98.25 370 ASN A CA 1
ATOM 2878 C C . ASN A 1 370 ? -8.830 -9.028 14.899 1.00 98.25 370 ASN A C 1
ATOM 2880 O O . ASN A 1 370 ? -9.612 -8.177 15.315 1.00 98.25 370 ASN A O 1
ATOM 2884 N N . LEU A 1 371 ? -8.345 -9.041 13.663 1.00 97.31 371 LEU A N 1
ATOM 2885 C CA . LEU A 1 371 ? -8.591 -8.058 12.617 1.00 97.31 371 LEU A CA 1
ATOM 2886 C C . LEU A 1 371 ? -10.051 -8.058 12.150 1.00 97.31 371 LEU A C 1
ATOM 2888 O O . LEU A 1 371 ? -10.625 -6.984 12.003 1.00 97.31 371 LEU A O 1
ATOM 2892 N N . GLU A 1 372 ? -10.663 -9.230 11.973 1.00 96.38 372 GLU A N 1
ATOM 2893 C CA . GLU A 1 372 ? -12.058 -9.349 11.518 1.00 96.38 372 GLU A CA 1
ATOM 2894 C C . GLU A 1 372 ? -13.026 -8.670 12.493 1.00 96.38 372 GLU A C 1
ATOM 2896 O O . GLU A 1 372 ? -13.876 -7.879 12.093 1.00 96.38 372 GLU A O 1
ATOM 2901 N N . ASP A 1 373 ? -12.817 -8.875 13.797 1.00 97.44 373 ASP A N 1
ATOM 2902 C CA . ASP A 1 373 ? -13.623 -8.218 14.830 1.00 97.44 373 ASP A CA 1
ATOM 2903 C C . ASP A 1 373 ? -13.450 -6.673 14.808 1.00 97.44 373 ASP A C 1
ATOM 2905 O O . ASP A 1 373 ? -14.358 -5.920 15.168 1.00 97.44 373 ASP A O 1
ATOM 2909 N N . ILE A 1 374 ? -12.272 -6.173 14.405 1.00 98.06 374 ILE A N 1
ATOM 2910 C CA . ILE A 1 374 ? -11.996 -4.730 14.276 1.00 98.06 374 ILE A CA 1
ATOM 2911 C C . ILE A 1 374 ? -12.639 -4.172 12.997 1.00 98.06 374 ILE A C 1
ATOM 2913 O O . ILE A 1 374 ? -13.174 -3.060 13.022 1.00 98.06 374 ILE A O 1
ATOM 2917 N N . LEU A 1 375 ? -12.627 -4.935 11.900 1.00 96.69 375 LEU A N 1
ATOM 2918 C CA . LEU A 1 375 ? -13.271 -4.568 10.636 1.00 96.69 375 LEU A CA 1
ATOM 2919 C C . LEU A 1 375 ? -14.778 -4.363 10.806 1.00 96.69 375 LEU A C 1
ATOM 2921 O O . LEU A 1 375 ? -15.293 -3.375 10.287 1.00 96.69 375 LEU A O 1
ATOM 2925 N N . ASP A 1 376 ? -15.457 -5.194 11.603 1.00 95.25 376 ASP A N 1
ATOM 2926 C CA . ASP A 1 376 ? -16.875 -4.990 11.946 1.00 95.25 376 ASP A CA 1
ATOM 2927 C C . ASP A 1 376 ? -17.119 -3.582 12.517 1.00 95.25 376 ASP A C 1
ATOM 2929 O O . ASP A 1 376 ? -18.048 -2.879 12.120 1.00 95.25 376 ASP A O 1
ATOM 2933 N N . THR A 1 377 ? -16.220 -3.113 13.388 1.00 95.81 377 THR A N 1
ATOM 2934 C CA . THR A 1 377 ? -16.300 -1.755 13.947 1.00 95.81 377 THR A CA 1
ATOM 2935 C C . THR A 1 377 ? -16.001 -0.685 12.895 1.00 95.81 377 THR A C 1
ATOM 2937 O O . THR A 1 377 ? -16.644 0.362 12.877 1.00 95.81 377 THR A O 1
ATOM 2940 N N . ALA A 1 378 ? -15.044 -0.926 11.995 1.00 97.00 378 ALA A N 1
ATOM 2941 C CA . ALA A 1 378 ? -14.742 0.001 10.906 1.00 97.00 378 ALA A CA 1
ATOM 2942 C C . ALA A 1 378 ? -15.939 0.180 9.951 1.00 97.00 378 ALA A C 1
ATOM 2944 O O . ALA A 1 378 ? -16.188 1.299 9.503 1.00 97.00 378 ALA A O 1
ATOM 2945 N N . ILE A 1 379 ? -16.702 -0.890 9.685 1.00 96.25 379 ILE A N 1
ATOM 2946 C CA . ILE A 1 379 ? -17.939 -0.847 8.884 1.00 96.25 379 ILE A CA 1
ATOM 2947 C C . ILE A 1 379 ? -18.995 0.023 9.569 1.00 96.25 379 ILE A C 1
ATOM 2949 O O . ILE A 1 379 ? -19.609 0.859 8.910 1.00 96.25 379 ILE A O 1
ATOM 2953 N N . GLU A 1 380 ? -19.186 -0.129 10.881 1.00 94.50 380 GLU A N 1
ATOM 2954 C CA . GLU A 1 380 ? -20.136 0.692 11.647 1.00 94.50 380 GLU A CA 1
ATOM 2955 C C . GLU A 1 380 ? -19.751 2.177 11.698 1.00 94.50 380 GLU A C 1
ATOM 2957 O O . GLU A 1 380 ? -20.622 3.042 11.771 1.00 94.50 380 GLU A O 1
ATOM 2962 N N . LEU A 1 381 ? -18.451 2.482 11.669 1.00 95.38 381 LEU A N 1
ATOM 2963 C CA . LEU A 1 381 ? -17.931 3.850 11.731 1.00 95.38 381 LEU A CA 1
ATOM 2964 C C . LEU A 1 381 ? -17.986 4.597 10.401 1.00 95.38 381 LEU A C 1
ATOM 2966 O O . LEU A 1 381 ? -17.811 5.816 10.406 1.00 95.38 381 LEU A O 1
ATOM 2970 N N . LEU A 1 382 ? -18.160 3.884 9.287 1.00 95.75 382 LEU A N 1
ATOM 2971 C CA . LEU A 1 382 ? -18.068 4.419 7.935 1.00 95.75 382 LEU A CA 1
ATOM 2972 C C . LEU A 1 382 ? -19.104 5.534 7.701 1.00 95.75 382 LEU A C 1
ATOM 2974 O O . LEU A 1 382 ? -20.299 5.242 7.642 1.00 95.75 382 LEU A O 1
ATOM 2978 N N . PRO A 1 383 ? -18.671 6.799 7.521 1.00 95.56 383 PRO A N 1
ATOM 2979 C CA . PRO A 1 383 ? -19.593 7.903 7.268 1.00 95.56 383 PRO A CA 1
ATOM 2980 C C . PRO A 1 383 ? -20.403 7.725 5.977 1.00 95.56 383 PRO A C 1
ATOM 2982 O O . PRO A 1 383 ? -19.936 7.116 5.008 1.00 95.56 383 PRO A O 1
ATOM 2985 N N . ASP A 1 384 ? -21.601 8.312 5.938 1.00 93.69 384 ASP A N 1
ATOM 2986 C CA . ASP A 1 384 ? -22.492 8.251 4.770 1.00 93.69 384 ASP A CA 1
ATOM 2987 C C . ASP A 1 384 ? -21.859 8.855 3.509 1.00 93.69 384 ASP A C 1
ATOM 2989 O O . ASP A 1 384 ? -22.113 8.365 2.403 1.00 93.69 384 ASP A O 1
ATOM 2993 N N . ASP A 1 385 ? -21.033 9.892 3.684 1.00 94.25 385 ASP A N 1
ATOM 2994 C CA . ASP A 1 385 ? -20.320 10.618 2.631 1.00 94.25 385 ASP A CA 1
ATOM 2995 C C . ASP A 1 385 ? -18.905 10.094 2.351 1.00 94.25 385 ASP A C 1
ATOM 2997 O O . ASP A 1 385 ? -18.210 10.552 1.434 1.00 94.25 385 ASP A O 1
ATOM 3001 N N . ALA A 1 386 ? -18.468 9.089 3.106 1.00 96.12 386 ALA A N 1
ATOM 3002 C CA . ALA A 1 386 ? -17.191 8.460 2.856 1.00 96.12 386 ALA A CA 1
ATOM 3003 C C . ALA A 1 386 ? -17.222 7.757 1.501 1.00 96.12 386 ALA A C 1
ATOM 3005 O O . ALA A 1 386 ? -18.127 6.981 1.205 1.00 96.12 386 ALA A O 1
ATOM 3006 N N . TYR A 1 387 ? -16.196 7.963 0.689 1.00 96.88 387 TYR A N 1
ATOM 3007 C CA . TYR A 1 387 ? -15.812 7.000 -0.323 1.00 96.88 387 TYR A CA 1
ATOM 3008 C C . TYR A 1 387 ? -15.265 5.738 0.345 1.00 96.88 387 TYR A C 1
ATOM 3010 O O . TYR A 1 387 ? -15.757 4.649 0.068 1.00 96.88 387 TYR A O 1
ATOM 3018 N N . ALA A 1 388 ? -14.297 5.893 1.252 1.00 97.81 388 ALA A N 1
ATOM 3019 C CA . ALA A 1 388 ? -13.711 4.803 2.023 1.00 97.81 388 ALA A CA 1
ATOM 3020 C C . ALA A 1 388 ? -13.134 5.297 3.354 1.00 97.81 388 ALA A C 1
ATOM 3022 O O . ALA A 1 388 ? -12.855 6.486 3.522 1.00 97.81 388 ALA A O 1
ATOM 3023 N N . LEU A 1 389 ? -12.924 4.369 4.284 1.00 98.12 389 LEU A N 1
ATOM 3024 C CA . LEU A 1 389 ? -12.364 4.627 5.606 1.00 98.12 389 LEU A CA 1
ATOM 3025 C C . LEU A 1 389 ? -11.205 3.672 5.895 1.00 98.12 389 LEU A C 1
ATOM 3027 O O . LEU A 1 389 ? -11.293 2.482 5.612 1.00 98.12 389 LEU A O 1
ATOM 3031 N N . VAL A 1 390 ? -10.135 4.180 6.502 1.00 98.62 390 VAL A N 1
ATOM 3032 C CA . VAL A 1 390 ? -9.048 3.366 7.056 1.00 98.62 390 VAL A CA 1
ATOM 3033 C C . VAL A 1 390 ? -8.918 3.610 8.556 1.00 98.62 390 VAL A C 1
ATOM 3035 O O . VAL A 1 390 ? -8.769 4.751 8.997 1.00 98.62 390 VAL A O 1
ATOM 3038 N N . LEU A 1 391 ? -8.980 2.540 9.345 1.00 98.31 391 LEU A N 1
ATOM 3039 C CA . LEU A 1 391 ? -8.781 2.554 10.790 1.00 98.31 391 LEU A CA 1
ATOM 3040 C C . LEU A 1 391 ? -7.345 2.154 11.132 1.00 98.31 391 LEU A C 1
ATOM 3042 O O . LEU A 1 391 ? -6.896 1.056 10.811 1.00 98.31 391 LEU A O 1
ATOM 3046 N N . LEU A 1 392 ? -6.631 3.052 11.808 1.00 98.00 392 LEU A N 1
ATOM 3047 C CA . LEU A 1 392 ? -5.289 2.780 12.313 1.00 98.00 392 LEU A CA 1
ATOM 3048 C C . LEU A 1 392 ? -5.365 2.121 13.693 1.00 98.00 392 LEU A C 1
ATOM 3050 O O . LEU A 1 392 ? -6.116 2.574 14.557 1.00 98.00 392 LEU A O 1
ATOM 3054 N N . VAL A 1 393 ? -4.546 1.099 13.939 1.00 97.38 393 VAL A N 1
ATOM 3055 C CA . VAL A 1 393 ? -4.406 0.461 15.259 1.00 97.38 393 VAL A CA 1
ATOM 3056 C C . VAL A 1 393 ? -2.935 0.321 15.643 1.00 97.38 393 VAL A C 1
ATOM 3058 O O . VAL A 1 393 ? -2.091 0.047 14.801 1.00 97.38 393 VAL A O 1
ATOM 3061 N N . ASN A 1 394 ? -2.603 0.505 16.922 1.00 97.06 394 ASN A N 1
ATOM 3062 C CA . ASN A 1 394 ? -1.213 0.389 17.392 1.00 97.06 394 ASN A CA 1
ATOM 3063 C C . ASN A 1 394 ? -0.822 -1.019 17.843 1.00 97.06 394 ASN A C 1
ATOM 3065 O O . ASN A 1 394 ? 0.341 -1.280 18.140 1.00 97.06 394 ASN A O 1
ATOM 3069 N N . HIS A 1 395 ? -1.806 -1.902 17.942 1.00 97.56 395 HIS A N 1
ATOM 3070 C CA . HIS A 1 395 ? -1.654 -3.265 18.416 1.00 97.56 395 HIS A CA 1
ATOM 3071 C C . HIS A 1 395 ? -1.387 -4.200 17.248 1.00 97.56 395 HIS A C 1
ATOM 3073 O O . HIS A 1 395 ? -1.872 -3.966 16.144 1.00 97.56 395 HIS A O 1
ATOM 3079 N N . ASP A 1 396 ? -0.641 -5.267 17.511 1.00 97.94 396 ASP A N 1
ATOM 3080 C CA . ASP A 1 396 ? -0.434 -6.328 16.535 1.00 97.94 396 ASP A CA 1
ATOM 3081 C C . ASP A 1 396 ? -1.760 -7.046 16.240 1.00 97.94 396 ASP A C 1
ATOM 3083 O O . ASP A 1 396 ? -2.556 -7.284 17.157 1.00 97.94 396 ASP A O 1
ATOM 3087 N N . ILE A 1 397 ? -2.014 -7.379 14.972 1.00 98.19 397 ILE A N 1
ATOM 3088 C CA . ILE A 1 397 ? -3.297 -7.943 14.528 1.00 98.19 397 ILE A CA 1
ATOM 3089 C C . ILE A 1 397 ? -3.141 -9.239 13.732 1.00 98.19 397 ILE A C 1
ATOM 3091 O O . ILE A 1 397 ? -2.092 -9.500 13.145 1.00 98.19 397 ILE A O 1
ATOM 3095 N N . TYR A 1 398 ? -4.207 -10.040 13.703 1.00 97.50 398 TYR A N 1
ATOM 3096 C CA . TYR A 1 398 ? -4.287 -11.298 12.954 1.00 97.50 398 TYR A CA 1
ATOM 3097 C C . TYR A 1 398 ? -5.693 -11.542 12.394 1.00 97.50 398 TYR A C 1
ATOM 3099 O O . TYR A 1 398 ? -6.675 -11.172 13.038 1.00 97.50 398 TYR A O 1
ATOM 3107 N N . GLU A 1 399 ? -5.817 -12.209 11.249 1.00 93.56 399 GLU A N 1
ATOM 3108 C CA . GLU A 1 399 ? -7.113 -12.527 10.636 1.00 93.56 399 GLU A CA 1
ATOM 3109 C C . GLU A 1 399 ? -7.649 -13.880 11.138 1.00 93.56 399 GLU A C 1
ATOM 3111 O O . GLU A 1 399 ? -8.753 -13.953 11.691 1.00 93.56 399 GLU A O 1
ATOM 3116 N N . ASN A 1 400 ? -6.847 -14.941 11.048 1.00 92.00 400 ASN A N 1
ATOM 3117 C CA . ASN A 1 400 ? -7.231 -16.307 11.392 1.00 92.00 400 ASN A CA 1
ATOM 3118 C C . ASN A 1 400 ? -6.117 -17.091 12.125 1.00 92.00 400 ASN A C 1
ATOM 3120 O O . ASN A 1 400 ? -5.019 -16.595 12.383 1.00 92.00 400 ASN A O 1
ATOM 3124 N N . ASP A 1 401 ? -6.426 -18.326 12.531 1.00 88.12 401 ASP A N 1
ATOM 3125 C CA . ASP A 1 401 ? -5.536 -19.153 13.361 1.00 88.12 401 ASP A CA 1
ATOM 3126 C C . ASP A 1 401 ? -4.268 -19.637 12.631 1.00 88.12 401 ASP A C 1
ATOM 3128 O O . ASP A 1 401 ? -3.330 -20.070 13.298 1.00 88.12 401 ASP A O 1
ATOM 3132 N N . ASN A 1 402 ? -4.221 -19.552 11.296 1.00 88.12 402 ASN A N 1
ATOM 3133 C CA . ASN A 1 402 ? -3.060 -19.941 10.490 1.00 88.12 402 ASN A CA 1
ATOM 3134 C C . ASN A 1 402 ? -2.103 -18.778 10.202 1.00 88.12 402 ASN A C 1
ATOM 3136 O O . ASN A 1 402 ? -0.992 -19.030 9.742 1.00 88.12 402 ASN A O 1
ATOM 3140 N N . ASP A 1 403 ? -2.514 -17.532 10.442 1.00 87.44 403 ASP A N 1
ATOM 3141 C CA . ASP A 1 403 ? -1.655 -16.376 10.190 1.00 87.44 403 ASP A CA 1
ATOM 3142 C C . ASP A 1 403 ? -0.700 -16.167 11.360 1.00 87.44 403 ASP A C 1
ATOM 3144 O O . ASP A 1 403 ? -1.112 -16.260 12.521 1.00 87.44 403 ASP A O 1
ATOM 3148 N N . ASP A 1 404 ? 0.537 -15.766 11.078 1.00 91.81 404 ASP A N 1
ATOM 3149 C CA . ASP A 1 404 ? 1.433 -15.252 12.114 1.00 91.81 404 ASP A CA 1
ATOM 3150 C C . ASP A 1 404 ? 0.970 -13.861 12.571 1.00 91.81 404 ASP A C 1
ATOM 3152 O O . ASP A 1 404 ? 0.799 -13.617 13.768 1.00 91.81 404 ASP A O 1
ATOM 3156 N N . PHE A 1 405 ? 0.711 -12.964 11.615 1.00 95.56 405 PHE A N 1
ATOM 3157 C CA . PHE A 1 405 ? 0.142 -11.623 11.786 1.00 95.56 405 PHE A CA 1
ATOM 3158 C C . PHE A 1 405 ? -0.362 -11.086 10.435 1.00 95.56 405 PHE A C 1
ATOM 3160 O O . PHE A 1 405 ? -0.022 -11.625 9.384 1.00 95.56 405 PHE A O 1
ATOM 3167 N N . CYS A 1 406 ? -1.110 -9.981 10.456 1.00 94.75 406 CYS A N 1
ATOM 3168 C CA . CYS A 1 406 ? -1.479 -9.214 9.260 1.00 94.75 406 CYS A CA 1
ATOM 3169 C C . CYS A 1 406 ? -1.010 -7.763 9.412 1.00 94.75 406 CYS A C 1
ATOM 3171 O O . CYS A 1 406 ? -1.198 -7.169 10.471 1.00 94.75 406 CYS A O 1
ATOM 3173 N N . CYS A 1 407 ? -0.421 -7.162 8.378 1.00 95.56 407 CYS A N 1
ATOM 3174 C CA . CYS A 1 407 ? -0.026 -5.745 8.406 1.00 95.56 407 CYS A CA 1
ATOM 3175 C C . CYS A 1 407 ? -1.216 -4.793 8.217 1.00 95.56 407 CYS A C 1
ATOM 3177 O O . CYS A 1 407 ? -1.282 -3.720 8.824 1.00 95.56 407 CYS A O 1
ATOM 3179 N N . GLY A 1 408 ? -2.164 -5.213 7.392 1.00 96.38 408 GLY A N 1
ATOM 3180 C CA . GLY A 1 408 ? -3.400 -4.520 7.098 1.00 96.38 408 GLY A CA 1
ATOM 3181 C C . GLY A 1 408 ? -4.358 -5.456 6.374 1.00 96.38 408 GLY A C 1
ATOM 3182 O O . GLY A 1 408 ? -3.986 -6.573 6.005 1.00 96.38 408 GLY A O 1
ATOM 3183 N N . ARG A 1 409 ? -5.610 -5.022 6.256 1.00 97.31 409 ARG A N 1
ATOM 3184 C CA . ARG A 1 409 ? -6.613 -5.668 5.415 1.00 97.31 409 ARG A CA 1
ATOM 3185 C C . ARG A 1 409 ? -7.699 -4.682 5.041 1.00 97.31 409 ARG A C 1
ATOM 3187 O O . ARG A 1 409 ? -8.191 -3.932 5.890 1.00 97.31 409 ARG A O 1
ATOM 3194 N N . ALA A 1 410 ? -8.131 -4.764 3.794 1.00 97.44 410 ALA A N 1
ATOM 3195 C CA . ALA A 1 410 ? -9.293 -4.071 3.280 1.00 97.44 410 ALA A CA 1
ATOM 3196 C C . ALA A 1 410 ? -10.432 -5.037 2.957 1.00 97.44 410 ALA A C 1
ATOM 3198 O O . ALA A 1 410 ? -10.244 -6.080 2.331 1.00 97.44 410 ALA A O 1
ATOM 3199 N N . TYR A 1 411 ? -11.647 -4.631 3.312 1.00 96.19 411 TYR A N 1
ATOM 3200 C CA . TYR A 1 411 ? -12.875 -5.160 2.733 1.00 96.19 411 TYR A CA 1
ATOM 3201 C C . TYR A 1 411 ? -13.323 -4.174 1.661 1.00 96.19 411 TYR A C 1
ATOM 3203 O O . TYR A 1 411 ? -14.145 -3.290 1.908 1.00 96.19 411 TYR A O 1
ATOM 3211 N N . GLY A 1 412 ? -12.726 -4.305 0.471 1.00 92.38 412 GLY A N 1
ATOM 3212 C CA . GLY A 1 412 ? -12.830 -3.317 -0.604 1.00 92.38 412 GLY A CA 1
ATOM 3213 C C . GLY A 1 412 ? -14.273 -2.958 -0.962 1.00 92.38 412 GLY A C 1
ATOM 3214 O O . GLY A 1 412 ? -14.631 -1.781 -0.946 1.00 92.38 412 GLY A O 1
ATOM 3215 N N . GLY A 1 413 ? -15.136 -3.957 -1.175 1.00 91.62 413 GLY A N 1
ATOM 3216 C CA . GLY A 1 413 ? -16.569 -3.748 -1.440 1.00 91.62 413 GLY A CA 1
ATOM 3217 C C . GLY A 1 413 ? -17.331 -3.083 -0.283 1.00 91.62 413 GLY A C 1
ATOM 3218 O O . GLY A 1 413 ? -18.265 -2.317 -0.512 1.00 91.62 413 GLY A O 1
ATOM 3219 N N . SER A 1 414 ? -16.891 -3.291 0.961 1.00 94.62 414 SER A N 1
ATOM 3220 C CA . SER A 1 414 ? -17.435 -2.618 2.152 1.00 94.62 414 SER A CA 1
ATOM 3221 C C . SER A 1 414 ? -16.812 -1.244 2.412 1.00 94.62 414 SER A C 1
ATOM 3223 O O . SER A 1 414 ? -17.270 -0.539 3.308 1.00 94.62 414 SER A O 1
ATOM 3225 N N . ARG A 1 415 ? -15.815 -0.832 1.614 1.00 96.38 415 ARG A N 1
ATOM 3226 C CA . ARG A 1 415 ? -15.161 0.488 1.652 1.00 96.38 415 ARG A CA 1
ATOM 3227 C C . ARG A 1 415 ? -14.410 0.779 2.954 1.00 96.38 415 ARG A C 1
ATOM 3229 O O . ARG A 1 415 ? -14.256 1.940 3.335 1.00 96.38 415 ARG A O 1
ATOM 3236 N N . VAL A 1 416 ? -13.928 -0.260 3.631 1.00 98.12 416 VAL A N 1
ATOM 3237 C CA . VAL A 1 416 ? -13.178 -0.119 4.884 1.00 98.12 416 VAL A CA 1
ATOM 3238 C C . VAL A 1 416 ? -11.861 -0.871 4.847 1.00 98.12 416 VAL A C 1
ATOM 3240 O O . VAL A 1 416 ? -11.743 -1.916 4.208 1.00 98.12 416 VAL A O 1
ATOM 3243 N N . ALA A 1 417 ? -10.891 -0.349 5.584 1.00 98.50 417 ALA A N 1
ATOM 3244 C CA . ALA A 1 417 ? -9.606 -0.974 5.820 1.00 98.50 417 ALA A CA 1
ATOM 3245 C C . ALA A 1 417 ? -9.166 -0.804 7.274 1.00 98.50 417 ALA A C 1
ATOM 3247 O O . ALA A 1 417 ? -9.527 0.171 7.935 1.00 98.50 417 ALA A O 1
ATOM 3248 N N . VAL A 1 418 ? -8.338 -1.725 7.751 1.00 98.62 418 VAL A N 1
ATOM 3249 C CA . VAL A 1 418 ? -7.640 -1.635 9.036 1.00 98.62 418 VAL A CA 1
ATOM 3250 C C . VAL A 1 418 ? -6.153 -1.825 8.775 1.00 98.62 418 VAL A C 1
ATOM 3252 O O . VAL A 1 418 ? -5.771 -2.748 8.062 1.00 98.62 418 VAL A O 1
ATOM 3255 N N . VAL A 1 419 ? -5.312 -0.967 9.351 1.00 98.56 419 VAL A N 1
ATOM 3256 C CA . VAL A 1 419 ? -3.847 -1.068 9.251 1.00 98.56 419 VAL A CA 1
ATOM 3257 C C . VAL A 1 419 ? -3.236 -0.951 10.636 1.00 98.56 419 VAL A C 1
ATOM 3259 O O . VAL A 1 419 ? -3.574 -0.037 11.394 1.00 98.56 419 VAL A O 1
ATOM 3262 N N . GLN A 1 420 ? -2.317 -1.859 10.960 1.00 97.69 420 GLN A N 1
ATOM 3263 C CA . GLN A 1 420 ? -1.609 -1.826 12.234 1.00 97.69 420 GLN A CA 1
ATOM 3264 C C . GLN A 1 420 ? -0.258 -1.115 12.149 1.00 97.69 420 GLN A C 1
ATOM 3266 O O . GLN A 1 420 ? 0.438 -1.205 11.143 1.00 97.69 420 GLN A O 1
ATOM 3271 N N . SER A 1 421 ? 0.165 -0.463 13.234 1.00 97.00 421 SER A N 1
ATOM 3272 C CA . SER A 1 421 ? 1.504 0.121 13.341 1.00 97.00 421 SER A CA 1
ATOM 3273 C C . SER A 1 421 ? 2.551 -0.822 13.927 1.00 97.00 421 SER A C 1
ATOM 3275 O O . SER A 1 421 ? 3.736 -0.597 13.687 1.00 97.00 421 SER A O 1
ATOM 3277 N N . ALA A 1 422 ? 2.157 -1.836 14.705 1.00 96.12 422 ALA A N 1
ATOM 3278 C CA . ALA A 1 422 ? 3.070 -2.572 15.583 1.00 96.12 422 ALA A CA 1
ATOM 3279 C C . ALA A 1 422 ? 4.200 -3.259 14.800 1.00 96.12 422 ALA A C 1
ATOM 3281 O O . ALA A 1 422 ? 5.377 -3.029 15.077 1.00 96.12 422 ALA A O 1
ATOM 3282 N N . ARG A 1 423 ? 3.860 -4.012 13.748 1.00 95.62 423 ARG A N 1
ATOM 3283 C CA . ARG A 1 423 ? 4.830 -4.747 12.909 1.00 95.62 423 ARG A CA 1
ATOM 3284 C C . ARG A 1 423 ? 5.756 -3.860 12.081 1.00 95.62 423 ARG A C 1
ATOM 3286 O O . ARG A 1 423 ? 6.814 -4.309 11.654 1.00 95.62 423 ARG A O 1
ATOM 3293 N N . TYR A 1 424 ? 5.403 -2.589 11.917 1.00 95.62 424 TYR A N 1
ATOM 3294 C CA . TYR A 1 424 ? 6.234 -1.605 11.230 1.00 95.62 424 TYR A CA 1
ATOM 3295 C C . TYR A 1 424 ? 7.191 -0.849 12.155 1.00 95.62 424 TYR A C 1
ATOM 3297 O O . TYR A 1 424 ? 8.004 -0.066 11.651 1.00 95.62 424 TYR A O 1
ATOM 3305 N N . ASN A 1 425 ? 7.125 -1.092 13.471 1.00 93.19 425 ASN A N 1
ATOM 3306 C CA . ASN A 1 425 ? 7.994 -0.459 14.455 1.00 93.19 425 ASN A CA 1
ATOM 3307 C C . ASN A 1 425 ? 9.475 -0.744 14.123 1.00 93.19 425 ASN A C 1
ATOM 3309 O O . ASN A 1 425 ? 9.885 -1.907 14.130 1.00 93.19 425 ASN A O 1
ATOM 3313 N N . PRO A 1 426 ? 10.301 0.288 13.860 1.00 91.06 426 PRO A N 1
ATOM 3314 C CA . PRO A 1 426 ? 11.706 0.107 13.502 1.00 91.06 426 PRO A CA 1
ATOM 3315 C C . PRO A 1 426 ? 12.562 -0.629 14.539 1.00 91.06 426 PRO A C 1
ATOM 3317 O O . PRO A 1 426 ? 13.634 -1.118 14.181 1.00 91.06 426 PRO A O 1
ATOM 3320 N N . LEU A 1 427 ? 12.125 -0.717 15.800 1.00 89.31 427 LEU A N 1
ATOM 3321 C CA . LEU A 1 427 ? 12.805 -1.503 16.837 1.00 89.31 427 LEU A CA 1
ATOM 3322 C C . LEU A 1 427 ? 12.822 -3.005 16.517 1.00 89.31 427 LEU A C 1
ATOM 3324 O O . LEU A 1 427 ? 13.707 -3.728 16.968 1.00 89.31 427 LEU A O 1
ATOM 3328 N N . LEU A 1 428 ? 11.884 -3.480 15.693 1.00 91.38 428 LEU A N 1
ATOM 3329 C CA . LEU A 1 428 ? 11.860 -4.868 15.238 1.00 91.38 428 LEU A CA 1
ATOM 3330 C C . LEU A 1 428 ? 12.941 -5.176 14.199 1.00 91.38 428 LEU A C 1
ATOM 3332 O O . LEU A 1 428 ? 13.225 -6.348 13.980 1.00 91.38 428 LEU A O 1
ATOM 3336 N N . ASP A 1 429 ? 13.561 -4.173 13.571 1.00 91.19 429 ASP A N 1
ATOM 3337 C CA . ASP A 1 429 ? 14.432 -4.381 12.407 1.00 91.19 429 ASP A CA 1
ATOM 3338 C C . ASP A 1 429 ? 15.623 -5.290 12.702 1.00 91.19 429 ASP A C 1
ATOM 3340 O O . ASP A 1 429 ? 15.959 -6.134 11.875 1.00 91.19 429 ASP A O 1
ATOM 3344 N N . ALA A 1 430 ? 16.247 -5.148 13.875 1.00 88.81 430 ALA A N 1
ATOM 3345 C CA . ALA A 1 430 ? 17.381 -5.985 14.259 1.00 88.81 430 ALA A CA 1
ATOM 3346 C C . ALA A 1 430 ? 16.958 -7.455 14.419 1.00 88.81 430 ALA A C 1
ATOM 3348 O O . ALA A 1 430 ? 17.613 -8.351 13.890 1.00 88.81 430 ALA A O 1
ATOM 3349 N N . LYS A 1 431 ? 15.826 -7.699 15.093 1.00 89.12 431 LYS A N 1
ATOM 3350 C CA . LYS A 1 431 ? 15.270 -9.044 15.306 1.00 89.12 431 LYS A CA 1
ATOM 3351 C C . LYS A 1 431 ? 14.752 -9.664 14.007 1.00 89.12 431 LYS A C 1
ATOM 3353 O O . LYS A 1 431 ? 14.950 -10.850 13.771 1.00 89.12 431 LYS A O 1
ATOM 3358 N N . ALA A 1 432 ? 14.118 -8.854 13.166 1.00 90.25 432 ALA A N 1
ATOM 3359 C CA . ALA A 1 432 ? 13.590 -9.247 11.868 1.00 90.25 432 ALA A CA 1
ATOM 3360 C C . ALA A 1 432 ? 14.654 -9.235 10.759 1.00 90.25 432 ALA A C 1
ATOM 3362 O O . ALA A 1 432 ? 14.316 -9.499 9.616 1.00 90.25 432 ALA A O 1
ATOM 3363 N N . ASN A 1 433 ? 15.922 -8.923 11.062 1.00 92.19 433 ASN A N 1
ATOM 3364 C CA . ASN A 1 433 ? 17.026 -8.857 10.100 1.00 92.19 433 ASN A CA 1
ATOM 3365 C C . ASN A 1 433 ? 16.727 -7.972 8.864 1.00 92.19 433 ASN A C 1
ATOM 3367 O O . ASN A 1 433 ? 17.027 -8.328 7.721 1.00 92.19 433 ASN A O 1
ATOM 3371 N N . ILE A 1 434 ? 16.093 -6.816 9.080 1.00 93.19 434 ILE A N 1
ATOM 3372 C CA . ILE A 1 434 ? 15.749 -5.868 8.014 1.00 93.19 434 ILE A CA 1
ATOM 3373 C C . ILE A 1 434 ? 16.990 -5.062 7.614 1.00 93.19 434 ILE A C 1
ATOM 3375 O O . ILE A 1 434 ? 17.524 -4.271 8.391 1.00 93.19 434 ILE A O 1
ATOM 3379 N N . GLN A 1 435 ? 17.416 -5.218 6.360 1.00 92.25 435 GLN A N 1
ATOM 3380 C CA . GLN A 1 435 ? 18.541 -4.482 5.779 1.00 92.25 435 GLN A CA 1
ATOM 3381 C C . GLN A 1 435 ? 18.088 -3.091 5.313 1.00 92.25 435 GLN A C 1
ATOM 3383 O O . GLN A 1 435 ? 17.618 -2.914 4.189 1.00 92.25 435 GLN A O 1
ATOM 3388 N N . ARG A 1 436 ? 18.190 -2.092 6.203 1.00 91.12 436 ARG A N 1
ATOM 3389 C CA . ARG A 1 436 ? 17.760 -0.702 5.933 1.00 91.12 436 ARG A CA 1
ATOM 3390 C C . ARG A 1 436 ? 18.448 -0.076 4.715 1.00 91.12 436 ARG A C 1
ATOM 3392 O O . ARG A 1 436 ? 17.829 0.714 4.010 1.00 91.12 436 ARG A O 1
ATOM 3399 N N . ASP A 1 437 ? 19.694 -0.456 4.452 1.00 92.38 437 ASP A N 1
ATOM 3400 C CA . ASP A 1 437 ? 20.509 -0.024 3.308 1.00 92.38 437 ASP A CA 1
ATOM 3401 C C . ASP A 1 437 ? 20.072 -0.640 1.961 1.00 92.38 437 ASP A C 1
ATOM 3403 O O . ASP A 1 437 ? 20.598 -0.279 0.906 1.00 92.38 437 ASP A O 1
ATOM 3407 N N . HIS A 1 438 ? 19.088 -1.544 1.991 1.00 95.81 438 HIS A N 1
ATOM 3408 C CA . HIS A 1 438 ? 18.496 -2.200 0.826 1.00 95.81 438 HIS A CA 1
ATOM 3409 C C . HIS A 1 438 ? 16.957 -2.219 0.873 1.00 95.81 438 HIS A C 1
ATOM 3411 O O . HIS A 1 438 ? 16.313 -3.053 0.233 1.00 95.81 438 HIS A O 1
ATOM 3417 N N . MET A 1 439 ? 16.341 -1.274 1.590 1.00 96.75 439 MET A N 1
ATOM 3418 C CA . MET A 1 439 ? 14.918 -0.950 1.418 1.00 96.75 439 MET A CA 1
ATOM 3419 C C . MET A 1 439 ? 14.695 -0.216 0.089 1.00 96.75 439 MET A C 1
ATOM 3421 O O . MET A 1 439 ? 15.645 0.289 -0.510 1.00 96.75 439 MET A O 1
ATOM 3425 N N . TRP A 1 440 ? 13.456 -0.132 -0.400 1.00 98.38 440 TRP A N 1
ATOM 3426 C CA . TRP A 1 440 ? 13.179 0.621 -1.627 1.00 98.38 440 TRP A CA 1
ATOM 3427 C C . TRP A 1 440 ? 13.677 2.079 -1.516 1.00 98.38 440 TRP A C 1
ATOM 3429 O O . TRP A 1 440 ? 13.434 2.719 -0.487 1.00 98.38 440 TRP A O 1
ATOM 3439 N N . PRO A 1 441 ? 14.351 2.633 -2.547 1.00 98.25 441 PRO A N 1
ATOM 3440 C CA . PRO A 1 441 ? 14.623 2.059 -3.878 1.00 98.25 441 PRO A CA 1
ATOM 3441 C C . PRO A 1 441 ? 15.909 1.218 -3.979 1.00 98.25 441 PRO A C 1
ATOM 3443 O O . PRO A 1 441 ? 16.151 0.580 -5.004 1.00 98.25 441 PRO A O 1
ATOM 3446 N N . LEU A 1 442 ? 16.733 1.201 -2.930 1.00 98.19 442 LEU A N 1
ATOM 3447 C CA . LEU A 1 442 ? 18.025 0.506 -2.865 1.00 98.19 442 LEU A CA 1
ATOM 3448 C C . LEU A 1 442 ? 17.897 -1.025 -2.964 1.00 98.19 442 LEU A C 1
ATOM 3450 O O . LEU A 1 442 ? 18.851 -1.702 -3.351 1.00 98.19 442 LEU A O 1
ATOM 3454 N N . SER A 1 443 ? 16.701 -1.562 -2.703 1.00 97.81 443 SER A N 1
ATOM 3455 C CA . SER A 1 443 ? 16.320 -2.965 -2.925 1.00 97.81 443 SER A CA 1
ATOM 3456 C C . SER A 1 443 ? 16.553 -3.459 -4.356 1.00 97.81 443 SER A C 1
ATOM 3458 O O . SER A 1 443 ? 16.721 -4.656 -4.576 1.00 97.81 443 SER A O 1
ATOM 3460 N N . HIS A 1 444 ? 16.622 -2.548 -5.332 1.00 98.12 444 HIS A N 1
ATOM 3461 C CA . HIS A 1 444 ? 16.970 -2.864 -6.716 1.00 98.12 444 HIS A CA 1
ATOM 3462 C C . HIS A 1 444 ? 18.480 -3.019 -6.947 1.00 98.12 444 HIS A C 1
ATOM 3464 O O . HIS A 1 444 ? 18.898 -3.205 -8.087 1.00 98.12 444 HIS A O 1
ATOM 3470 N N . CYS A 1 445 ? 19.333 -2.961 -5.921 1.00 97.88 445 CYS A N 1
ATOM 3471 C CA . CYS A 1 445 ? 20.751 -3.273 -6.075 1.00 97.88 445 CYS A CA 1
ATOM 3472 C C . CYS A 1 445 ? 20.941 -4.717 -6.549 1.00 97.88 445 CYS A C 1
ATOM 3474 O O . CYS A 1 445 ? 20.548 -5.671 -5.876 1.00 97.88 445 CYS A O 1
ATOM 3476 N N . LYS A 1 446 ? 21.609 -4.895 -7.692 1.00 96.81 446 LYS A N 1
ATOM 3477 C CA . LYS A 1 446 ? 21.833 -6.225 -8.260 1.00 96.81 446 LYS A CA 1
ATOM 3478 C C . LYS A 1 446 ? 22.603 -7.148 -7.314 1.00 96.81 446 LYS A C 1
ATOM 3480 O O . LYS A 1 446 ? 22.252 -8.315 -7.212 1.00 96.81 446 LYS A O 1
ATOM 3485 N N . GLY A 1 447 ? 23.643 -6.646 -6.645 1.00 95.44 447 GLY A N 1
ATOM 3486 C CA . GLY A 1 447 ? 24.450 -7.463 -5.732 1.00 95.44 447 GLY A CA 1
ATOM 3487 C C . GLY A 1 447 ? 23.633 -7.991 -4.553 1.00 95.44 447 GLY A C 1
ATOM 3488 O O . GLY A 1 447 ? 23.761 -9.156 -4.186 1.00 95.44 447 GLY A O 1
ATOM 3489 N N . PHE A 1 448 ? 22.740 -7.156 -4.023 1.00 95.88 448 PHE A N 1
ATOM 3490 C CA . PHE A 1 448 ? 21.799 -7.539 -2.976 1.00 95.88 448 PHE A CA 1
ATOM 3491 C C . PHE A 1 448 ? 20.792 -8.585 -3.466 1.00 95.88 448 PHE A C 1
ATOM 3493 O O . PHE A 1 448 ? 20.649 -9.634 -2.843 1.00 95.88 448 PHE A O 1
ATOM 3500 N N . VAL A 1 449 ? 20.165 -8.354 -4.625 1.00 97.06 449 VAL A N 1
ATOM 3501 C CA . VAL A 1 449 ? 19.228 -9.316 -5.228 1.00 97.06 449 VAL A CA 1
ATOM 3502 C C . VAL A 1 449 ? 19.901 -10.661 -5.507 1.00 97.06 449 VAL A C 1
ATOM 3504 O O . VAL A 1 449 ? 19.350 -11.705 -5.163 1.00 97.06 449 VAL A O 1
ATOM 3507 N N . ASP A 1 450 ? 21.099 -10.651 -6.094 1.00 95.38 450 ASP A N 1
ATOM 3508 C CA . ASP A 1 450 ? 21.876 -11.864 -6.360 1.00 95.38 450 ASP A CA 1
ATOM 3509 C C . ASP A 1 450 ? 22.193 -12.616 -5.053 1.00 95.38 450 ASP A C 1
ATOM 3511 O O . ASP A 1 450 ? 22.108 -13.842 -5.021 1.00 95.38 450 ASP A O 1
ATOM 3515 N N . GLY A 1 451 ? 22.517 -11.893 -3.974 1.00 94.38 451 GLY A N 1
ATOM 3516 C CA . GLY A 1 451 ? 22.763 -12.467 -2.650 1.00 94.38 451 GLY A CA 1
ATOM 3517 C C . GLY A 1 451 ? 21.532 -13.149 -2.052 1.00 94.38 451 GLY A C 1
ATOM 3518 O O . GLY A 1 451 ? 21.649 -14.254 -1.527 1.00 94.38 451 GLY A O 1
ATOM 3519 N N . LEU A 1 452 ? 20.351 -12.539 -2.189 1.00 94.44 452 LEU A N 1
ATOM 3520 C CA . LEU A 1 452 ? 19.091 -13.145 -1.747 1.00 94.44 452 LEU A CA 1
ATOM 3521 C C . LEU A 1 452 ? 18.713 -14.373 -2.585 1.00 94.44 452 LEU A C 1
ATOM 3523 O O . LEU A 1 452 ? 18.254 -15.368 -2.036 1.00 94.44 452 LEU A O 1
ATOM 3527 N N . CYS A 1 453 ? 18.955 -14.345 -3.898 1.00 94.00 453 CYS A N 1
ATOM 3528 C CA . CYS A 1 453 ? 18.683 -15.490 -4.773 1.00 94.00 453 CYS A CA 1
ATOM 3529 C C . CYS A 1 453 ? 19.646 -16.667 -4.531 1.00 94.00 453 CYS A C 1
ATOM 3531 O O . CYS A 1 453 ? 19.275 -17.818 -4.749 1.00 94.00 453 CYS A O 1
ATOM 3533 N N . ALA A 1 454 ? 20.881 -16.401 -4.092 1.00 90.12 454 ALA A N 1
ATOM 3534 C CA . ALA A 1 454 ? 21.908 -17.427 -3.912 1.00 90.12 454 ALA A CA 1
ATOM 3535 C C . ALA A 1 454 ? 21.553 -18.484 -2.850 1.00 90.12 454 ALA A C 1
ATOM 3537 O O . ALA A 1 454 ? 22.079 -19.592 -2.917 1.00 90.12 454 ALA A O 1
ATOM 3538 N N . VAL A 1 455 ? 20.664 -18.158 -1.903 1.00 81.81 455 VAL A N 1
ATOM 3539 C CA . VAL A 1 455 ? 20.164 -19.096 -0.878 1.00 81.81 455 VAL A CA 1
ATOM 3540 C C . VAL A 1 455 ? 19.424 -20.282 -1.508 1.00 81.81 455 VAL A C 1
ATOM 3542 O O . VAL A 1 455 ? 19.483 -21.387 -0.983 1.00 81.81 455 VAL A O 1
ATOM 3545 N N . GLU A 1 456 ? 18.814 -20.075 -2.674 1.00 84.19 456 GLU A N 1
ATOM 3546 C CA . GLU A 1 456 ? 18.051 -21.082 -3.423 1.00 84.19 456 GLU A CA 1
ATOM 3547 C C . GLU A 1 456 ? 18.887 -21.726 -4.544 1.00 84.19 456 GLU A C 1
ATOM 3549 O O . GLU A 1 456 ? 18.375 -22.090 -5.604 1.00 84.19 456 GLU A O 1
ATOM 3554 N N . ASP A 1 457 ? 20.212 -21.787 -4.364 1.00 82.56 457 ASP A N 1
ATOM 3555 C CA . ASP A 1 457 ? 21.187 -22.296 -5.340 1.00 82.56 457 ASP A CA 1
ATOM 3556 C C . ASP A 1 457 ? 21.140 -21.597 -6.721 1.00 82.56 457 ASP A C 1
ATOM 3558 O O . ASP A 1 457 ? 21.700 -22.080 -7.719 1.00 82.56 457 ASP A O 1
ATOM 3562 N N . VAL A 1 458 ? 20.526 -20.408 -6.799 1.00 87.69 458 VAL A N 1
ATOM 3563 C CA . VAL A 1 458 ? 20.492 -19.606 -8.024 1.00 87.69 458 VAL A CA 1
ATOM 3564 C C . VAL A 1 458 ? 21.845 -18.947 -8.239 1.00 87.69 458 VAL A C 1
ATOM 3566 O O . VAL A 1 458 ? 22.277 -18.058 -7.506 1.00 87.69 458 VAL A O 1
ATOM 3569 N N . LYS A 1 459 ? 22.524 -19.349 -9.313 1.00 85.06 459 LYS A N 1
ATOM 3570 C CA . LYS A 1 459 ? 23.824 -18.776 -9.669 1.00 85.06 459 LYS A CA 1
ATOM 3571 C C . LYS A 1 459 ? 23.667 -17.352 -10.192 1.00 85.06 459 LYS A C 1
ATOM 3573 O O . LYS A 1 459 ? 23.135 -17.137 -11.285 1.00 85.06 459 LYS A O 1
ATOM 3578 N N . ALA A 1 460 ? 24.228 -16.400 -9.451 1.00 86.38 460 ALA A N 1
ATOM 3579 C CA . ALA A 1 460 ? 24.350 -15.013 -9.875 1.00 86.38 460 ALA A CA 1
ATOM 3580 C C . ALA A 1 460 ? 25.051 -14.915 -11.241 1.00 86.38 460 ALA A C 1
ATOM 3582 O O . ALA A 1 460 ? 26.160 -15.419 -11.446 1.00 86.38 460 ALA A O 1
ATOM 3583 N N . LYS A 1 461 ? 24.398 -14.248 -12.195 1.00 88.50 461 LYS A N 1
ATOM 3584 C CA . LYS A 1 461 ? 24.980 -13.942 -13.507 1.00 88.50 461 LYS A CA 1
ATOM 3585 C C . LYS A 1 461 ? 25.602 -12.554 -13.464 1.00 88.50 461 LYS A C 1
ATOM 3587 O O . LYS A 1 461 ? 24.978 -11.608 -12.979 1.00 88.50 461 LYS A O 1
ATOM 3592 N N . ALA A 1 462 ? 26.799 -12.418 -14.033 1.00 92.06 462 ALA A N 1
ATOM 3593 C CA . ALA A 1 462 ? 27.427 -11.115 -14.211 1.00 92.06 462 ALA A CA 1
ATOM 3594 C C . ALA A 1 462 ? 26.494 -10.169 -14.997 1.00 92.06 462 ALA A C 1
ATOM 3596 O O . ALA A 1 462 ? 25.821 -10.616 -15.933 1.00 92.06 462 ALA A O 1
ATOM 3597 N N . PRO A 1 463 ? 26.445 -8.870 -14.652 1.00 93.88 463 PRO A N 1
ATOM 3598 C CA . PRO A 1 463 ? 25.544 -7.937 -15.312 1.00 93.88 463 PRO A CA 1
ATOM 3599 C C . PRO A 1 463 ? 25.864 -7.798 -16.799 1.00 93.88 463 PRO A C 1
ATOM 3601 O O . PRO A 1 463 ? 27.008 -7.538 -17.191 1.00 93.88 463 PRO A O 1
ATOM 3604 N N . SER A 1 464 ? 24.828 -7.933 -17.625 1.00 94.75 464 SER A N 1
ATOM 3605 C CA . SER A 1 464 ? 24.924 -7.747 -19.071 1.00 94.75 464 SER A CA 1
ATOM 3606 C C . SER A 1 464 ? 25.241 -6.292 -19.434 1.00 94.75 464 SER A C 1
ATOM 3608 O O . SER A 1 464 ? 24.991 -5.367 -18.659 1.00 94.75 464 SER A O 1
ATOM 3610 N N . LYS A 1 465 ? 25.743 -6.058 -20.656 1.00 95.75 465 LYS A N 1
ATOM 3611 C CA . LYS A 1 465 ? 25.961 -4.693 -21.169 1.00 95.75 465 LYS A CA 1
ATOM 3612 C C . LYS A 1 465 ? 24.671 -3.864 -21.116 1.00 95.75 465 LYS A C 1
ATOM 3614 O O . LYS A 1 465 ? 24.714 -2.717 -20.699 1.00 95.75 465 LYS A O 1
ATOM 3619 N N . LYS A 1 466 ? 23.530 -4.467 -21.472 1.00 93.31 466 LYS A N 1
ATOM 3620 C CA . LYS A 1 466 ? 22.216 -3.811 -21.428 1.00 93.31 466 LYS A CA 1
ATOM 3621 C C . LYS A 1 466 ? 21.853 -3.370 -20.007 1.00 93.31 466 LYS A C 1
ATOM 3623 O O . LYS A 1 466 ? 21.457 -2.228 -19.830 1.00 93.31 466 LYS A O 1
ATOM 3628 N N . GLN A 1 467 ? 22.037 -4.237 -19.009 1.00 93.94 467 GLN A N 1
ATOM 3629 C CA . GLN A 1 467 ? 21.769 -3.897 -17.605 1.00 93.94 467 GLN A CA 1
ATOM 3630 C C . GLN A 1 467 ? 22.684 -2.777 -17.105 1.00 93.94 467 GLN A C 1
ATOM 3632 O O . GLN A 1 467 ? 22.210 -1.853 -16.452 1.00 93.94 467 GLN A O 1
ATOM 3637 N N . LYS A 1 468 ? 23.978 -2.818 -17.451 1.00 96.56 468 LYS A N 1
ATOM 3638 C CA . LYS A 1 468 ? 24.928 -1.754 -17.090 1.00 96.56 468 LYS A CA 1
ATOM 3639 C C . LYS A 1 468 ? 24.529 -0.401 -17.671 1.00 96.56 468 LYS A C 1
ATOM 3641 O O . LYS A 1 468 ? 24.604 0.584 -16.956 1.00 96.56 468 LYS A O 1
ATOM 3646 N N . GLU A 1 469 ? 24.110 -0.348 -18.935 1.00 96.19 469 GLU A N 1
ATOM 3647 C CA . GLU A 1 469 ? 23.642 0.905 -19.546 1.00 96.19 469 GLU A CA 1
ATOM 3648 C C . GLU A 1 469 ? 22.307 1.367 -18.948 1.00 96.19 469 GLU A C 1
ATOM 3650 O O . GLU A 1 469 ? 22.186 2.525 -18.567 1.00 96.19 469 GLU A O 1
ATOM 3655 N N . ALA A 1 470 ? 21.340 0.460 -18.767 1.00 94.75 470 ALA A N 1
ATOM 3656 C CA . ALA A 1 470 ? 20.040 0.788 -18.174 1.00 94.75 470 ALA A CA 1
ATOM 3657 C C . ALA A 1 470 ? 20.132 1.261 -16.711 1.00 94.75 470 ALA A C 1
ATOM 3659 O O . ALA A 1 470 ? 19.214 1.908 -16.227 1.00 94.75 470 ALA A O 1
ATOM 3660 N N . SER A 1 471 ? 21.231 0.953 -16.013 1.00 97.19 471 SER A N 1
ATOM 3661 C CA . SER A 1 471 ? 21.472 1.383 -14.629 1.00 97.19 471 SER A CA 1
ATOM 3662 C C . SER A 1 471 ? 22.028 2.804 -14.509 1.00 97.19 471 SER A C 1
ATOM 3664 O O . SER A 1 471 ? 22.236 3.253 -13.389 1.00 97.19 471 SER A O 1
ATOM 3666 N N . LYS A 1 472 ? 22.333 3.499 -15.614 1.00 96.62 472 LYS A N 1
ATOM 3667 C CA . LYS A 1 472 ? 22.995 4.819 -15.577 1.00 96.62 472 LYS A CA 1
ATOM 3668 C C . LYS A 1 472 ? 22.037 6.005 -15.559 1.00 96.62 472 LYS A C 1
ATOM 3670 O O . LYS A 1 472 ? 22.470 7.105 -15.240 1.00 96.62 472 LYS A O 1
ATOM 3675 N N . GLU A 1 473 ? 20.777 5.805 -15.925 1.00 94.94 473 GLU A N 1
ATOM 3676 C CA . GLU A 1 473 ? 19.805 6.885 -16.110 1.00 94.94 473 GLU A CA 1
ATOM 3677 C C . GLU A 1 473 ? 18.367 6.412 -15.851 1.00 94.94 473 GLU A C 1
ATOM 3679 O O . GLU A 1 473 ? 18.106 5.217 -15.692 1.00 94.94 473 GLU A O 1
ATOM 3684 N N . GLY A 1 474 ? 17.431 7.362 -15.830 1.00 95.38 474 GLY A N 1
ATOM 3685 C CA . GLY A 1 474 ? 16.008 7.123 -15.604 1.00 95.38 474 GLY A CA 1
ATOM 3686 C C . GLY A 1 474 ? 15.594 7.212 -14.135 1.00 95.38 474 GLY A C 1
ATOM 3687 O O . GLY A 1 474 ? 16.416 7.404 -13.236 1.00 95.38 474 GLY A O 1
ATOM 3688 N N . ALA A 1 475 ? 14.288 7.107 -13.887 1.00 97.56 475 ALA A N 1
ATOM 3689 C CA . ALA A 1 475 ? 13.722 7.476 -12.592 1.00 97.56 475 ALA A CA 1
ATOM 3690 C C . ALA A 1 475 ? 14.185 6.571 -11.445 1.00 97.56 475 ALA A C 1
ATOM 3692 O O . ALA A 1 475 ? 14.417 7.058 -10.343 1.00 97.56 475 ALA A O 1
ATOM 3693 N N . MET A 1 476 ? 14.400 5.276 -11.691 1.00 98.25 476 MET A N 1
ATOM 3694 C CA . MET A 1 476 ? 14.964 4.367 -10.689 1.00 98.25 476 MET A CA 1
ATOM 3695 C C . MET A 1 476 ? 16.420 4.694 -10.357 1.00 98.25 476 MET A C 1
ATOM 3697 O O . MET A 1 476 ? 16.811 4.556 -9.202 1.00 98.25 476 MET A O 1
ATOM 3701 N N . ARG A 1 477 ? 17.220 5.164 -11.323 1.00 98.12 477 ARG A N 1
ATOM 3702 C CA . ARG A 1 477 ? 18.580 5.636 -11.036 1.00 98.12 477 ARG A CA 1
ATOM 3703 C C . ARG A 1 477 ? 18.543 6.872 -10.146 1.00 98.12 477 ARG A C 1
ATOM 3705 O O . ARG A 1 477 ? 19.178 6.866 -9.098 1.00 98.12 477 ARG A O 1
ATOM 3712 N N . ALA A 1 478 ? 17.736 7.868 -10.517 1.00 98.25 478 ALA A N 1
ATOM 3713 C CA . ALA A 1 478 ? 17.547 9.075 -9.714 1.00 98.25 478 ALA A CA 1
ATOM 3714 C C . ALA A 1 478 ? 17.067 8.742 -8.290 1.00 98.25 478 ALA A C 1
ATOM 3716 O O . ALA A 1 478 ? 17.581 9.294 -7.323 1.00 98.25 478 ALA A O 1
ATOM 3717 N N . ALA A 1 479 ? 16.150 7.779 -8.152 1.00 98.56 479 ALA A N 1
ATOM 3718 C CA . ALA A 1 479 ? 15.680 7.299 -6.857 1.00 98.56 479 ALA A CA 1
ATOM 3719 C C . ALA A 1 479 ? 16.814 6.715 -6.002 1.00 98.56 479 ALA A C 1
ATOM 3721 O O . ALA A 1 479 ? 16.963 7.076 -4.836 1.00 98.56 479 ALA A O 1
ATOM 3722 N N . VAL A 1 480 ? 17.616 5.810 -6.571 1.00 98.50 480 VAL A N 1
ATOM 3723 C CA . VAL A 1 480 ? 18.727 5.168 -5.853 1.00 98.50 480 VAL A CA 1
ATOM 3724 C C . VAL A 1 480 ? 19.813 6.187 -5.514 1.00 98.50 480 VAL A C 1
ATOM 3726 O O . VAL A 1 480 ? 20.323 6.138 -4.404 1.00 98.50 480 VAL A O 1
ATOM 3729 N N . ASP A 1 481 ? 20.128 7.135 -6.401 1.00 97.88 481 ASP A N 1
ATOM 3730 C CA . ASP A 1 481 ? 21.095 8.204 -6.109 1.00 97.88 481 ASP A CA 1
ATOM 3731 C C . ASP A 1 481 ? 20.636 9.069 -4.933 1.00 97.88 481 ASP A C 1
ATOM 3733 O O . ASP A 1 481 ? 21.377 9.237 -3.965 1.00 97.88 481 ASP A O 1
ATOM 3737 N N . SER A 1 482 ? 19.391 9.553 -4.964 1.00 97.00 482 SER A N 1
ATOM 3738 C CA . SER A 1 482 ? 18.835 10.351 -3.870 1.00 97.00 482 SER A CA 1
ATOM 3739 C C . SER A 1 482 ? 18.799 9.568 -2.555 1.00 97.00 482 SER A C 1
ATOM 3741 O O . SER A 1 482 ? 19.227 10.084 -1.524 1.00 97.00 482 SER A O 1
ATOM 3743 N N . ALA A 1 483 ? 18.355 8.308 -2.583 1.00 96.62 483 ALA A N 1
ATOM 3744 C CA . ALA A 1 483 ? 18.286 7.457 -1.397 1.00 96.62 483 ALA A CA 1
ATOM 3745 C C . ALA A 1 483 ? 19.668 7.077 -0.840 1.00 96.62 483 ALA A C 1
ATOM 3747 O O . ALA A 1 483 ? 19.839 7.042 0.373 1.00 96.62 483 ALA A O 1
ATOM 3748 N N . ALA A 1 484 ? 20.660 6.813 -1.694 1.00 94.75 484 ALA A N 1
ATOM 3749 C CA . ALA A 1 484 ? 22.012 6.439 -1.270 1.00 94.75 484 ALA A CA 1
ATOM 3750 C C . ALA A 1 484 ? 22.773 7.613 -0.636 1.00 94.75 484 ALA A C 1
ATOM 3752 O O . ALA A 1 484 ? 23.654 7.402 0.193 1.00 94.75 484 ALA A O 1
ATOM 3753 N N . THR A 1 485 ? 22.429 8.850 -1.009 1.00 92.00 485 THR A N 1
ATOM 3754 C CA . THR A 1 485 ? 22.988 10.066 -0.391 1.00 92.00 485 THR A CA 1
ATOM 3755 C C . THR A 1 485 ? 22.261 10.505 0.880 1.00 92.00 485 THR A C 1
ATOM 3757 O O . THR A 1 485 ? 22.703 11.452 1.529 1.00 92.00 485 THR A O 1
ATOM 3760 N N . TYR A 1 486 ? 21.158 9.842 1.242 1.00 89.69 486 TYR A N 1
ATOM 3761 C CA . TYR A 1 486 ? 20.427 10.149 2.464 1.00 89.69 486 TYR A CA 1
ATOM 3762 C C . TYR A 1 486 ? 21.256 9.742 3.689 1.00 89.69 486 TYR A C 1
ATOM 3764 O O . TYR A 1 486 ? 21.446 8.560 3.976 1.00 89.69 486 TYR A O 1
ATOM 3772 N N . ASP A 1 487 ? 21.746 10.744 4.413 1.00 81.19 487 ASP A N 1
ATOM 3773 C CA . ASP A 1 487 ? 22.514 10.569 5.642 1.00 81.19 487 ASP A CA 1
ATOM 3774 C C . ASP A 1 487 ? 21.564 10.416 6.836 1.00 81.19 487 ASP A C 1
ATOM 3776 O O . ASP A 1 487 ? 20.977 11.394 7.305 1.00 81.19 487 ASP A O 1
ATOM 3780 N N . ALA A 1 488 ? 21.377 9.179 7.302 1.00 75.94 488 ALA A N 1
ATOM 3781 C CA . ALA A 1 488 ? 20.524 8.882 8.448 1.00 75.94 488 ALA A CA 1
ATOM 3782 C C . ALA A 1 488 ? 21.215 9.306 9.755 1.00 75.94 488 ALA A C 1
ATOM 3784 O O . ALA A 1 488 ? 22.191 8.687 10.181 1.00 75.94 488 ALA A O 1
ATOM 3785 N N . LYS A 1 489 ? 20.673 10.316 10.441 1.00 69.81 489 LYS A N 1
ATOM 3786 C CA . LYS A 1 489 ? 21.262 10.898 11.661 1.00 69.81 489 LYS A CA 1
ATOM 3787 C C . LYS A 1 489 ? 20.875 10.167 12.954 1.00 69.81 489 LYS A C 1
ATOM 3789 O O . LYS A 1 489 ? 21.262 10.608 14.034 1.00 69.81 489 LYS A O 1
ATOM 3794 N N . LEU A 1 490 ? 20.160 9.041 12.849 1.00 69.88 490 LEU A N 1
ATOM 3795 C CA . LEU A 1 490 ? 19.698 8.187 13.956 1.00 69.88 490 LEU A CA 1
ATOM 3796 C C . LEU A 1 490 ? 18.939 8.954 15.058 1.00 69.88 490 LEU A C 1
ATOM 3798 O O . LEU A 1 490 ? 19.048 8.644 16.242 1.00 69.88 490 LEU A O 1
ATOM 3802 N N . THR A 1 491 ? 18.151 9.958 14.677 1.00 75.62 491 THR A N 1
ATOM 3803 C CA . THR A 1 491 ? 17.317 10.747 15.594 1.00 75.62 491 THR A CA 1
ATOM 3804 C C . THR A 1 491 ? 15.921 10.142 15.774 1.00 75.62 491 THR A C 1
ATOM 3806 O O . THR A 1 491 ? 15.411 9.432 14.905 1.00 75.62 491 THR A O 1
ATOM 3809 N N . GLN A 1 492 ? 15.238 10.479 16.876 1.00 75.38 492 GLN A N 1
ATOM 3810 C CA . GLN A 1 492 ? 13.859 10.033 17.132 1.00 75.38 492 GLN A CA 1
ATOM 3811 C C . GLN A 1 492 ? 12.887 10.423 15.998 1.00 75.38 492 GLN A C 1
ATOM 3813 O O . GLN A 1 492 ? 12.015 9.635 15.628 1.00 75.38 492 GLN A O 1
ATOM 3818 N N . HIS A 1 493 ? 13.049 11.616 15.414 1.00 78.69 493 HIS A N 1
ATOM 3819 C CA . HIS A 1 493 ? 12.223 12.085 14.295 1.00 78.69 493 HIS A CA 1
ATOM 3820 C C . HIS A 1 493 ? 12.441 11.271 13.013 1.00 78.69 493 HIS A C 1
ATOM 3822 O O . HIS A 1 493 ? 11.481 10.993 12.295 1.00 78.69 493 HIS A O 1
ATOM 3828 N N . GLU A 1 494 ? 13.664 10.814 12.750 1.00 79.25 494 GLU A N 1
ATOM 3829 C CA . GLU A 1 494 ? 13.954 9.946 11.603 1.00 79.25 494 GLU A CA 1
ATOM 3830 C C . GLU A 1 494 ? 13.413 8.533 11.810 1.00 79.25 494 GLU A C 1
ATOM 3832 O O . GLU A 1 494 ? 12.892 7.935 10.873 1.00 79.25 494 GLU A O 1
ATOM 3837 N N . PHE A 1 495 ? 13.452 8.008 13.038 1.00 86.62 495 PHE A N 1
ATOM 3838 C CA . PHE A 1 495 ? 12.777 6.751 13.366 1.00 86.62 495 PHE A CA 1
ATOM 3839 C C . PHE A 1 495 ? 11.264 6.838 13.130 1.00 86.62 495 PHE A C 1
ATOM 3841 O O . PHE A 1 495 ? 10.679 5.927 12.542 1.00 86.62 495 PHE A O 1
ATOM 3848 N N . GLN A 1 496 ? 10.633 7.954 13.508 1.00 88.94 496 GLN A N 1
ATOM 3849 C CA . GLN A 1 496 ? 9.232 8.219 13.166 1.00 88.94 496 GLN A CA 1
ATOM 3850 C C . GLN A 1 496 ? 9.025 8.353 11.652 1.00 88.94 496 GLN A C 1
ATOM 3852 O O . GLN A 1 496 ? 8.038 7.836 11.133 1.00 88.94 496 GLN A O 1
ATOM 3857 N N . GLY A 1 497 ? 9.949 9.001 10.934 1.00 91.31 497 GLY A N 1
ATOM 3858 C CA . GLY A 1 497 ? 9.934 9.116 9.473 1.00 91.31 497 GLY A CA 1
ATOM 3859 C C . GLY A 1 497 ? 10.028 7.761 8.764 1.00 91.31 497 GLY A C 1
ATOM 3860 O O . GLY A 1 497 ? 9.267 7.500 7.831 1.00 91.31 497 GLY A O 1
ATOM 3861 N N . LEU A 1 498 ? 10.896 6.868 9.247 1.00 92.88 498 LEU A N 1
ATOM 3862 C CA . LEU A 1 498 ? 11.038 5.486 8.781 1.00 92.88 498 LEU A CA 1
ATOM 3863 C C . LEU A 1 498 ? 9.794 4.648 9.094 1.00 92.88 498 LEU A C 1
ATOM 3865 O O . LEU A 1 498 ? 9.319 3.907 8.237 1.00 92.88 498 LEU A O 1
ATOM 3869 N N . TRP A 1 499 ? 9.244 4.766 10.301 1.00 95.00 499 TRP A N 1
ATOM 3870 C CA . TRP A 1 499 ? 8.014 4.060 10.665 1.00 95.00 499 TRP A CA 1
ATOM 3871 C C . TRP A 1 499 ? 6.841 4.526 9.795 1.00 95.00 499 TRP A C 1
ATOM 3873 O O . TRP A 1 499 ? 6.105 3.716 9.228 1.00 95.00 499 TRP A O 1
ATOM 3883 N N . PHE A 1 500 ? 6.708 5.841 9.619 1.00 96.94 500 PHE A N 1
ATOM 3884 C CA . PHE A 1 500 ? 5.686 6.440 8.774 1.00 96.94 500 PHE A CA 1
ATOM 3885 C C . PHE A 1 500 ? 5.846 6.054 7.301 1.00 96.94 500 PHE A C 1
ATOM 3887 O O . PHE A 1 500 ? 4.846 5.775 6.649 1.00 96.94 500 PHE A O 1
ATOM 3894 N N . SER A 1 501 ? 7.075 5.981 6.778 1.00 96.38 501 SER A N 1
ATOM 3895 C CA . SER A 1 501 ? 7.31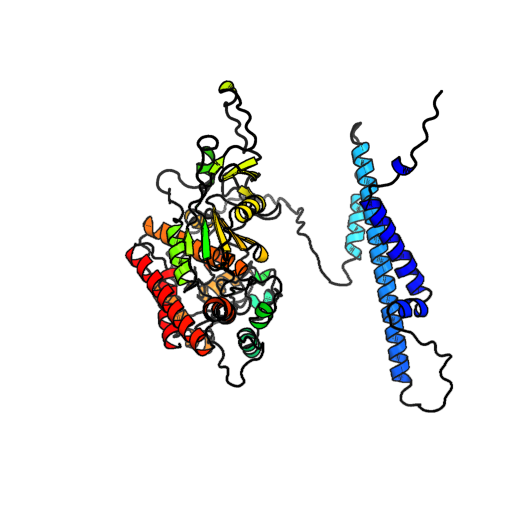9 5.600 5.380 1.00 96.38 501 SER A CA 1
ATOM 3896 C C . SER A 1 501 ? 6.781 4.212 5.055 1.00 96.38 501 SER A C 1
ATOM 3898 O O . SER A 1 501 ? 6.227 4.007 3.977 1.00 96.38 501 SER A O 1
ATOM 3900 N N . ARG A 1 502 ? 6.884 3.277 6.005 1.00 96.69 502 ARG A N 1
ATOM 3901 C CA . ARG A 1 502 ? 6.326 1.930 5.877 1.00 96.69 502 ARG A CA 1
ATOM 3902 C C . ARG A 1 502 ? 4.804 1.948 5.923 1.00 96.69 502 ARG A C 1
ATOM 3904 O O . ARG A 1 502 ? 4.162 1.483 4.992 1.00 96.69 502 ARG A O 1
ATOM 3911 N N . LEU A 1 503 ? 4.239 2.592 6.942 1.00 97.56 503 LEU A N 1
ATOM 3912 C CA . LEU A 1 503 ? 2.789 2.651 7.117 1.00 97.56 503 LEU A CA 1
ATOM 3913 C C . LEU A 1 503 ? 2.068 3.394 5.992 1.00 97.56 503 LEU A C 1
ATOM 3915 O O . LEU A 1 503 ? 0.966 3.010 5.619 1.00 97.56 503 LEU A O 1
ATOM 3919 N N . ALA A 1 504 ? 2.661 4.454 5.441 1.00 98.06 504 ALA A N 1
ATOM 3920 C CA . ALA A 1 504 ? 2.072 5.212 4.342 1.00 98.06 504 ALA A CA 1
ATOM 3921 C C . ALA A 1 504 ? 1.833 4.328 3.103 1.00 98.06 504 ALA A C 1
ATOM 3923 O O . ALA A 1 504 ? 0.765 4.410 2.486 1.00 98.06 504 ALA A O 1
ATOM 3924 N N . ARG A 1 505 ? 2.782 3.435 2.778 1.00 97.88 505 ARG A N 1
ATOM 3925 C CA . ARG A 1 505 ? 2.631 2.461 1.684 1.00 97.88 505 ARG A CA 1
ATOM 3926 C C . ARG A 1 505 ? 1.455 1.526 1.941 1.00 97.88 505 ARG A C 1
ATOM 3928 O O . ARG A 1 505 ? 0.546 1.472 1.122 1.00 97.88 505 ARG A O 1
ATOM 3935 N N . THR A 1 506 ? 1.407 0.894 3.112 1.00 98.44 506 THR A N 1
ATOM 3936 C CA . THR A 1 506 ? 0.333 -0.040 3.487 1.00 98.44 506 THR A CA 1
ATOM 3937 C C . THR A 1 506 ? -1.032 0.641 3.529 1.00 98.44 506 THR A C 1
ATOM 3939 O O . THR A 1 506 ? -1.991 0.148 2.957 1.00 98.44 506 THR A O 1
ATOM 3942 N N . VAL A 1 507 ? -1.138 1.835 4.118 1.00 98.69 507 VAL A N 1
ATOM 3943 C CA . VAL A 1 507 ? -2.409 2.581 4.175 1.00 98.69 507 VAL A CA 1
ATOM 3944 C C . VAL A 1 507 ? -2.928 2.929 2.778 1.00 98.69 507 VAL A C 1
ATOM 3946 O O . VAL A 1 507 ? -4.121 2.795 2.512 1.00 98.69 507 VAL A O 1
ATOM 3949 N N . SER A 1 508 ? -2.050 3.354 1.867 1.00 98.69 508 SER A N 1
ATOM 3950 C CA . SER A 1 508 ? -2.440 3.592 0.469 1.00 98.69 508 SER A CA 1
ATOM 3951 C C . SER A 1 508 ? -2.654 2.300 -0.327 1.00 98.69 508 SER A C 1
ATOM 3953 O O . SER A 1 508 ? -3.414 2.298 -1.290 1.00 98.69 508 SER A O 1
ATOM 3955 N N . HIS A 1 509 ? -2.040 1.187 0.066 1.00 98.75 509 HIS A N 1
ATOM 3956 C CA . HIS A 1 509 ? -2.315 -0.128 -0.505 1.00 98.75 509 HIS A CA 1
ATOM 3957 C C . HIS A 1 509 ? -3.736 -0.583 -0.154 1.00 98.75 509 HIS A C 1
ATOM 3959 O O . HIS A 1 509 ? -4.548 -0.817 -1.049 1.00 98.75 509 HIS A O 1
ATOM 3965 N N . GLU A 1 510 ? -4.084 -0.592 1.135 1.00 98.75 510 GLU A N 1
ATOM 3966 C CA . GLU A 1 510 ? -5.405 -1.031 1.594 1.00 98.75 510 GLU A CA 1
ATOM 3967 C C . GLU A 1 510 ? -6.532 -0.135 1.067 1.00 98.75 510 GLU A C 1
ATOM 3969 O O . GLU A 1 510 ? -7.576 -0.613 0.624 1.00 98.75 510 GLU A O 1
ATOM 3974 N N . LEU A 1 511 ? -6.324 1.186 1.024 1.00 98.56 511 LEU A N 1
ATOM 3975 C CA . LEU A 1 511 ? -7.289 2.075 0.371 1.00 98.56 511 LEU A CA 1
ATOM 3976 C C . LEU A 1 511 ? -7.386 1.805 -1.134 1.00 98.56 511 LEU A C 1
ATOM 3978 O O . LEU A 1 511 ? -8.455 1.980 -1.715 1.00 98.56 511 LEU A O 1
ATOM 3982 N N . GLY A 1 512 ? -6.315 1.329 -1.769 1.00 98.38 512 GLY A N 1
ATOM 3983 C CA . GLY A 1 512 ? -6.329 0.882 -3.155 1.00 98.38 512 GLY A CA 1
ATOM 3984 C C . GLY A 1 512 ? -7.303 -0.273 -3.399 1.00 98.38 512 GLY A C 1
ATOM 3985 O O . GLY A 1 512 ? -8.038 -0.245 -4.391 1.00 98.38 512 GLY A O 1
ATOM 3986 N N . HIS A 1 513 ? -7.398 -1.218 -2.465 1.00 98.44 513 HIS A N 1
ATOM 3987 C CA . HIS A 1 513 ? -8.429 -2.258 -2.488 1.00 98.44 513 HIS A CA 1
ATOM 3988 C C . HIS A 1 513 ? -9.848 -1.689 -2.349 1.00 98.44 513 HIS A C 1
ATOM 3990 O O . HIS A 1 513 ? -10.765 -2.178 -3.006 1.00 98.44 513 HIS A O 1
ATOM 3996 N N . CYS A 1 514 ? -10.057 -0.599 -1.600 1.00 97.69 514 CYS A N 1
ATOM 3997 C CA . CYS A 1 514 ? -11.351 0.106 -1.569 1.00 97.69 514 CYS A CA 1
ATOM 3998 C C . CYS A 1 514 ? -11.719 0.755 -2.917 1.00 97.69 514 CYS A C 1
ATOM 4000 O O . CYS A 1 514 ? -12.903 0.924 -3.219 1.00 97.69 514 CYS A O 1
ATOM 4002 N N . PHE A 1 515 ? -10.731 1.054 -3.771 1.00 96.94 515 PHE A N 1
ATOM 4003 C CA . PHE A 1 515 ? -10.945 1.390 -5.186 1.00 96.94 515 PHE A CA 1
ATOM 4004 C C . PHE A 1 515 ? -11.197 0.171 -6.083 1.00 96.94 515 PHE A C 1
ATOM 4006 O O . PHE A 1 515 ? -11.328 0.337 -7.293 1.00 96.94 515 PHE A O 1
ATOM 4013 N N . GLY A 1 516 ? -11.283 -1.038 -5.529 1.00 96.88 516 GLY A N 1
ATOM 4014 C CA . GLY A 1 516 ? -11.478 -2.290 -6.262 1.00 96.88 516 GLY A CA 1
ATOM 4015 C C . GLY A 1 516 ? -10.215 -2.804 -6.955 1.00 96.88 516 GLY A C 1
ATOM 4016 O O . GLY A 1 516 ? -10.320 -3.606 -7.878 1.00 96.88 516 GLY A O 1
ATOM 4017 N N . MET A 1 517 ? -9.027 -2.302 -6.599 1.00 97.69 517 MET A N 1
ATOM 4018 C CA . MET A 1 517 ? -7.776 -2.797 -7.176 1.00 97.69 517 MET A CA 1
ATOM 4019 C C . MET A 1 517 ? -7.340 -4.093 -6.492 1.00 97.69 517 MET A C 1
ATOM 4021 O O . MET A 1 517 ? -7.239 -4.109 -5.275 1.00 97.69 517 MET A O 1
ATOM 4025 N N . ASP A 1 518 ? -7.014 -5.128 -7.262 1.00 97.25 518 ASP A N 1
ATOM 4026 C CA . ASP A 1 518 ? -6.352 -6.341 -6.748 1.00 97.25 518 ASP A CA 1
ATOM 4027 C C . ASP A 1 518 ? -4.832 -6.148 -6.637 1.00 97.25 518 ASP A C 1
ATOM 4029 O O . ASP A 1 518 ? -4.292 -5.119 -7.081 1.00 97.25 518 ASP A O 1
ATOM 4033 N N . HIS A 1 519 ? -4.127 -7.167 -6.124 1.00 98.19 519 HIS A N 1
ATOM 4034 C CA . HIS A 1 519 ? -2.671 -7.170 -6.163 1.00 98.19 519 HIS A CA 1
ATOM 4035 C C . HIS A 1 519 ? -2.148 -7.044 -7.606 1.00 98.19 519 HIS A C 1
ATOM 4037 O O . HIS A 1 519 ? -2.652 -7.631 -8.569 1.00 98.19 519 HIS A O 1
ATOM 4043 N N . CYS A 1 520 ? -1.117 -6.224 -7.774 1.00 98.12 520 CYS A N 1
ATOM 4044 C CA . CYS A 1 520 ? -0.494 -5.945 -9.054 1.00 98.12 520 CYS A CA 1
ATOM 4045 C C . CYS A 1 520 ? 0.623 -6.946 -9.334 1.00 98.12 520 CYS A C 1
ATOM 4047 O O . CYS A 1 520 ? 1.509 -7.151 -8.514 1.00 98.12 520 CYS A O 1
ATOM 4049 N N . VAL A 1 521 ? 0.633 -7.485 -10.551 1.00 97.25 521 VAL A N 1
ATOM 4050 C CA . VAL A 1 521 ? 1.654 -8.442 -11.006 1.00 97.25 521 VAL A CA 1
ATOM 4051 C C . VAL A 1 521 ? 2.418 -7.949 -12.237 1.00 97.25 521 VAL A C 1
ATOM 4053 O O . VAL A 1 521 ? 3.198 -8.690 -12.824 1.00 97.25 521 VAL A O 1
ATOM 4056 N N . TYR A 1 522 ? 2.175 -6.716 -12.691 1.00 96.88 522 TYR A N 1
ATOM 4057 C CA . TYR A 1 522 ? 2.713 -6.209 -13.961 1.00 96.88 522 TYR A CA 1
ATOM 4058 C C . TYR A 1 522 ? 4.088 -5.546 -13.823 1.00 96.88 522 TYR A C 1
ATOM 4060 O O . TYR A 1 522 ? 4.944 -5.707 -14.694 1.00 96.88 522 TYR A O 1
ATOM 4068 N N . TYR A 1 523 ? 4.278 -4.780 -12.752 1.00 97.62 523 TYR A N 1
ATOM 4069 C CA . TYR A 1 523 ? 5.436 -3.930 -12.475 1.00 97.62 523 TYR A CA 1
ATOM 4070 C C . TYR A 1 523 ? 5.657 -3.876 -10.961 1.00 97.62 523 TYR A C 1
ATOM 4072 O O . TYR A 1 523 ? 4.729 -4.182 -10.205 1.00 97.62 523 TYR A O 1
ATOM 4080 N N . ALA A 1 524 ? 6.826 -3.397 -10.536 1.00 98.00 524 ALA A N 1
ATOM 4081 C CA . ALA A 1 524 ? 7.003 -2.899 -9.181 1.00 98.00 524 ALA A CA 1
ATOM 4082 C C . ALA A 1 524 ? 5.914 -1.859 -8.876 1.00 98.00 524 ALA A C 1
ATOM 4084 O O . ALA A 1 524 ? 5.712 -0.926 -9.659 1.00 98.00 524 ALA A O 1
ATOM 4085 N N . CYS A 1 525 ? 5.143 -2.047 -7.806 1.00 98.56 525 CYS A N 1
ATOM 4086 C CA . CYS A 1 525 ? 3.953 -1.236 -7.544 1.00 98.56 525 CYS A CA 1
ATOM 4087 C C . CYS A 1 525 ? 3.592 -1.253 -6.058 1.00 98.56 525 CYS A C 1
ATOM 4089 O O . CYS A 1 525 ? 3.659 -2.301 -5.432 1.00 98.56 525 CYS A O 1
ATOM 4091 N N . ASN A 1 526 ? 3.082 -0.138 -5.531 1.00 98.62 526 ASN A N 1
ATOM 4092 C CA . ASN A 1 526 ? 2.508 -0.090 -4.183 1.00 98.62 526 ASN A CA 1
ATOM 4093 C C . ASN A 1 526 ? 1.356 -1.089 -3.998 1.00 98.62 526 ASN A C 1
ATOM 4095 O O . ASN A 1 526 ? 1.090 -1.509 -2.886 1.00 98.62 526 ASN A O 1
ATOM 4099 N N . MET A 1 527 ? 0.677 -1.470 -5.087 1.00 98.56 527 MET A N 1
ATOM 4100 C CA . MET A 1 527 ? -0.379 -2.486 -5.077 1.00 98.56 527 MET A CA 1
ATOM 4101 C C . MET A 1 527 ? 0.150 -3.912 -5.254 1.00 98.56 527 MET A C 1
ATOM 4103 O O . MET A 1 527 ? -0.654 -4.798 -5.488 1.00 98.56 527 MET A O 1
ATOM 4107 N N . GLN A 1 528 ? 1.459 -4.174 -5.255 1.00 97.75 528 GLN A N 1
ATOM 4108 C CA . GLN A 1 528 ? 1.927 -5.562 -5.217 1.00 97.75 528 GLN A CA 1
ATOM 4109 C C . GLN A 1 528 ? 1.550 -6.206 -3.887 1.00 97.75 528 GLN A C 1
ATOM 4111 O O . GLN A 1 528 ? 1.629 -5.552 -2.851 1.00 97.75 528 GLN A O 1
ATOM 4116 N N . GLY A 1 529 ? 1.183 -7.481 -3.945 1.00 96.56 529 GLY A N 1
ATOM 4117 C CA . GLY A 1 529 ? 1.018 -8.290 -2.754 1.00 96.56 529 GLY A CA 1
ATOM 4118 C C . GLY A 1 529 ? 2.333 -8.457 -1.984 1.00 96.56 529 GLY A C 1
ATOM 4119 O O . GLY A 1 529 ? 3.420 -8.327 -2.562 1.00 96.56 529 GLY A O 1
ATOM 4120 N N . THR A 1 530 ? 2.228 -8.691 -0.678 1.00 95.50 530 THR A N 1
ATOM 4121 C CA . THR A 1 530 ? 3.363 -8.882 0.226 1.00 95.50 530 THR A CA 1
ATOM 4122 C C . THR A 1 530 ? 3.098 -10.019 1.205 1.00 95.50 530 THR A C 1
ATOM 4124 O O . THR A 1 530 ? 2.121 -9.983 1.950 1.00 95.50 530 THR A O 1
ATOM 4127 N N . SER A 1 531 ? 4.020 -10.974 1.290 1.00 94.62 531 SER A N 1
ATOM 4128 C CA . SER A 1 531 ? 3.941 -12.116 2.213 1.00 94.62 531 SER A CA 1
ATOM 4129 C C . SER A 1 531 ? 4.718 -11.907 3.520 1.00 94.62 531 SER A C 1
ATOM 4131 O O . SER A 1 531 ? 4.611 -12.704 4.451 1.00 94.62 531 SER A O 1
ATOM 4133 N N . SER A 1 532 ? 5.578 -10.884 3.579 1.00 94.88 532 SER A N 1
ATOM 4134 C CA . SER A 1 532 ? 6.503 -10.671 4.693 1.00 94.88 532 SER A CA 1
ATOM 4135 C C . SER A 1 532 ? 6.968 -9.221 4.806 1.00 94.88 532 SER A C 1
ATOM 4137 O O . SER A 1 532 ? 6.972 -8.464 3.834 1.00 94.88 532 SER A O 1
ATOM 4139 N N . MET A 1 533 ? 7.486 -8.859 5.984 1.00 95.69 533 MET A N 1
ATOM 4140 C CA . MET A 1 533 ? 8.125 -7.555 6.204 1.00 95.69 533 MET A CA 1
ATOM 4141 C C . MET A 1 533 ? 9.347 -7.334 5.304 1.00 95.69 533 MET A C 1
ATOM 4143 O O . MET A 1 533 ? 9.627 -6.201 4.921 1.00 95.69 533 MET A O 1
ATOM 4147 N N . HIS A 1 534 ? 10.072 -8.399 4.942 1.00 96.06 534 HIS A N 1
ATOM 4148 C CA . HIS A 1 534 ? 11.199 -8.312 4.011 1.00 96.06 534 HIS A CA 1
ATOM 4149 C C . HIS A 1 534 ? 10.765 -7.916 2.604 1.00 96.06 534 HIS A C 1
ATOM 4151 O O . HIS A 1 534 ? 11.512 -7.232 1.906 1.00 96.06 534 HIS A O 1
ATOM 4157 N N . GLU A 1 535 ? 9.600 -8.383 2.161 1.00 97.44 535 GLU A N 1
ATOM 4158 C CA . GLU A 1 535 ? 9.024 -8.006 0.875 1.00 97.44 535 GLU A CA 1
ATOM 4159 C C . GLU A 1 535 ? 8.426 -6.599 0.928 1.00 97.44 535 GLU A C 1
ATOM 4161 O O . GLU A 1 535 ? 8.761 -5.776 0.077 1.00 97.44 535 GLU A O 1
ATOM 4166 N N . ASP A 1 536 ? 7.641 -6.282 1.962 1.00 97.06 536 ASP A N 1
ATOM 4167 C CA . ASP A 1 536 ? 6.983 -4.978 2.122 1.00 97.06 536 ASP A CA 1
ATOM 4168 C C . ASP A 1 536 ? 7.964 -3.803 2.018 1.00 97.06 536 ASP A C 1
ATOM 4170 O O . ASP A 1 536 ? 7.742 -2.850 1.267 1.00 97.06 536 ASP A O 1
ATOM 4174 N N . VAL A 1 537 ? 9.101 -3.879 2.719 1.00 96.56 537 VAL A N 1
ATOM 4175 C CA . VAL A 1 537 ? 10.087 -2.786 2.729 1.00 96.56 537 VAL A CA 1
ATOM 4176 C C . VAL A 1 537 ? 10.799 -2.580 1.388 1.00 96.56 537 VAL A C 1
ATOM 4178 O O . VAL A 1 537 ? 11.482 -1.567 1.208 1.00 96.56 537 VAL A O 1
ATOM 4181 N N . ARG A 1 538 ? 10.658 -3.522 0.448 1.00 97.19 538 ARG A N 1
ATOM 4182 C CA . ARG A 1 538 ? 11.182 -3.425 -0.920 1.00 97.19 538 ARG A CA 1
ATOM 4183 C C . ARG A 1 538 ? 10.156 -2.875 -1.911 1.00 97.19 538 ARG A C 1
ATOM 4185 O O . ARG A 1 538 ? 10.563 -2.563 -3.032 1.00 97.19 538 ARG A O 1
ATOM 4192 N N . GLN A 1 539 ? 8.887 -2.737 -1.521 1.00 97.44 539 GLN A N 1
ATOM 4193 C CA . GLN A 1 539 ? 7.833 -2.234 -2.399 1.00 97.44 539 GLN A CA 1
ATOM 4194 C C . GLN A 1 539 ? 7.934 -0.713 -2.608 1.00 97.44 539 GLN A C 1
ATOM 4196 O O . GLN A 1 539 ? 8.255 0.028 -1.670 1.00 97.44 539 GLN A O 1
ATOM 4201 N N . PRO A 1 540 ? 7.656 -0.212 -3.826 1.00 98.00 540 PRO A N 1
ATOM 4202 C CA . PRO A 1 540 ? 7.699 1.216 -4.109 1.00 98.00 540 PRO A CA 1
ATOM 4203 C C . PRO A 1 540 ? 6.480 1.961 -3.537 1.00 98.00 540 PRO A C 1
ATOM 4205 O O . PRO A 1 540 ? 5.364 1.454 -3.616 1.00 98.00 540 PRO A O 1
ATOM 4208 N N . PRO A 1 541 ? 6.626 3.227 -3.104 1.00 97.56 541 PRO A N 1
ATOM 4209 C CA . PRO A 1 541 ? 5.522 4.088 -2.671 1.00 97.56 541 PRO A CA 1
ATOM 4210 C C . PRO A 1 541 ? 4.794 4.777 -3.846 1.00 97.56 541 PRO A C 1
ATOM 4212 O O . PRO A 1 541 ? 4.236 5.864 -3.686 1.00 97.56 541 PRO A O 1
ATOM 4215 N N . TYR A 1 542 ? 4.821 4.186 -5.048 1.00 98.12 542 TYR A N 1
ATOM 4216 C CA . TYR A 1 542 ? 4.156 4.704 -6.248 1.00 98.12 542 TYR A CA 1
ATOM 4217 C C . TYR A 1 542 ? 3.225 3.661 -6.877 1.00 98.12 542 TYR A C 1
ATOM 4219 O O . TYR A 1 542 ? 3.382 2.454 -6.700 1.00 98.12 542 TYR A O 1
ATOM 4227 N N . LEU A 1 543 ? 2.276 4.129 -7.689 1.00 98.56 543 LEU A N 1
ATOM 4228 C CA . LEU A 1 543 ? 1.457 3.262 -8.537 1.00 98.56 543 LEU A CA 1
ATOM 4229 C C . LEU A 1 543 ? 2.142 3.069 -9.887 1.00 98.56 543 LEU A C 1
ATOM 4231 O O . LEU A 1 543 ? 2.600 4.037 -10.493 1.00 98.56 543 LEU A O 1
ATOM 4235 N N . CYS A 1 544 ? 2.199 1.826 -10.360 1.00 97.81 544 CYS A N 1
ATOM 4236 C CA . CYS A 1 544 ? 2.635 1.538 -11.720 1.00 97.81 544 CYS A CA 1
ATOM 4237 C C . CYS A 1 544 ? 1.603 2.038 -12.754 1.00 97.81 544 CYS A C 1
ATOM 4239 O O . CYS A 1 544 ? 0.460 2.314 -12.381 1.00 97.81 544 CYS A O 1
ATOM 4241 N N . PRO A 1 545 ? 1.935 2.068 -14.056 1.00 96.00 545 PRO A N 1
ATOM 4242 C CA . PRO A 1 545 ? 1.065 2.605 -15.106 1.00 96.00 545 PRO A CA 1
ATOM 4243 C C . PRO A 1 545 ? -0.329 1.964 -15.159 1.00 96.00 545 PRO A C 1
ATOM 4245 O O . PRO A 1 545 ? -1.315 2.641 -15.440 1.00 96.00 545 PRO A O 1
ATOM 4248 N N . VAL A 1 546 ? -0.443 0.669 -14.834 1.00 97.31 546 VAL A N 1
ATOM 4249 C CA . VAL A 1 546 ? -1.736 -0.035 -14.796 1.00 97.31 546 VAL A CA 1
ATOM 4250 C C . VAL A 1 546 ? -2.592 0.458 -13.629 1.00 97.31 546 VAL A C 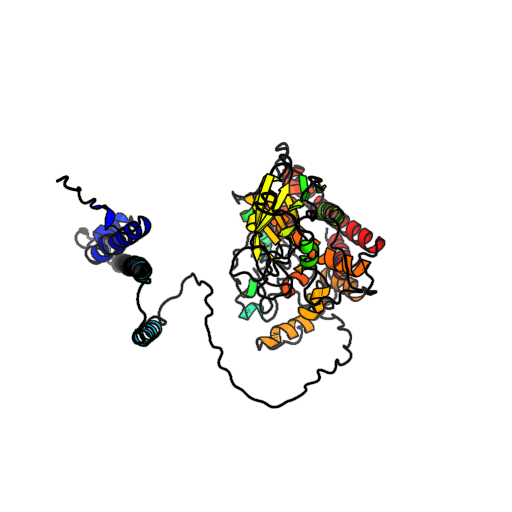1
ATOM 4252 O O . VAL A 1 546 ? -3.742 0.838 -13.824 1.00 97.31 546 VAL A O 1
ATOM 4255 N N . CYS A 1 547 ? -2.051 0.471 -12.408 1.00 98.56 547 CYS A N 1
ATOM 4256 C CA . CYS A 1 547 ? -2.807 0.904 -11.228 1.00 98.56 547 CYS A CA 1
ATOM 4257 C C . CYS A 1 547 ? -3.056 2.418 -11.227 1.00 98.56 547 CYS A C 1
ATOM 4259 O O . CYS A 1 547 ? -4.105 2.876 -10.784 1.00 98.56 547 CYS A O 1
ATOM 4261 N N . GLU A 1 548 ? -2.135 3.203 -11.777 1.00 97.56 548 GLU A N 1
ATOM 4262 C CA . GLU A 1 548 ? -2.326 4.636 -11.945 1.00 97.56 548 GLU A CA 1
ATOM 4263 C C . GLU A 1 548 ? -3.422 4.952 -12.962 1.00 97.56 548 GLU A C 1
ATOM 4265 O O . GLU A 1 548 ? -4.240 5.826 -12.698 1.00 97.56 548 GLU A O 1
ATOM 4270 N N . ALA A 1 549 ? -3.521 4.207 -14.068 1.00 96.31 549 ALA A N 1
ATOM 4271 C CA . ALA A 1 549 ? -4.626 4.363 -15.011 1.00 96.31 549 ALA A CA 1
ATOM 4272 C C . ALA A 1 549 ? -5.995 4.103 -14.355 1.00 96.31 549 ALA A C 1
ATOM 4274 O O . ALA A 1 549 ? -6.969 4.784 -14.688 1.00 96.31 549 ALA A O 1
ATOM 4275 N N . LYS A 1 550 ? -6.076 3.164 -13.399 1.00 97.50 550 LYS A N 1
ATOM 4276 C CA . LYS A 1 550 ? -7.289 2.914 -12.597 1.00 97.50 550 LYS A CA 1
ATOM 4277 C C . LYS A 1 550 ? -7.627 4.120 -11.719 1.00 97.50 550 LYS A C 1
ATOM 4279 O O . LYS A 1 550 ? -8.730 4.654 -11.810 1.00 97.50 550 LYS A O 1
ATOM 4284 N N . ILE A 1 551 ? -6.667 4.617 -10.939 1.00 97.31 551 ILE A N 1
ATOM 4285 C CA . ILE A 1 551 ? -6.890 5.772 -10.055 1.00 97.31 551 ILE A CA 1
ATOM 4286 C C . ILE A 1 551 ? -7.168 7.061 -10.844 1.00 97.31 551 ILE A C 1
ATOM 4288 O O . ILE A 1 551 ? -8.114 7.776 -10.525 1.00 97.31 551 ILE A O 1
ATOM 4292 N N . ALA A 1 552 ? -6.428 7.333 -11.921 1.00 96.12 552 ALA A N 1
ATOM 4293 C CA . ALA A 1 552 ? -6.690 8.466 -12.807 1.00 96.12 552 ALA A CA 1
ATOM 4294 C C . ALA A 1 552 ? -8.075 8.358 -13.462 1.00 96.12 552 ALA A C 1
ATOM 4296 O O . ALA A 1 552 ? -8.750 9.362 -13.686 1.00 96.12 552 ALA A O 1
ATOM 4297 N N . HIS A 1 553 ? -8.544 7.142 -13.759 1.00 95.00 553 HIS A N 1
ATOM 4298 C CA . HIS A 1 553 ? -9.915 6.956 -14.207 1.00 95.00 553 HIS A CA 1
ATOM 4299 C C . HIS A 1 553 ? -10.923 7.293 -13.106 1.00 95.00 553 HIS A C 1
ATOM 4301 O O . HIS A 1 553 ? -11.835 8.065 -13.383 1.00 95.00 553 HIS A O 1
ATOM 4307 N N . ALA A 1 554 ? -10.764 6.747 -11.900 1.00 95.06 554 ALA A N 1
ATOM 4308 C CA . ALA A 1 554 ? -11.681 6.976 -10.784 1.00 95.06 554 ALA A CA 1
ATOM 4309 C C . ALA A 1 554 ? -11.765 8.465 -10.402 1.00 95.06 554 ALA A C 1
ATOM 4311 O O . ALA A 1 554 ? -12.851 9.025 -10.306 1.00 95.06 554 ALA A O 1
ATOM 4312 N N . ILE A 1 555 ? -10.624 9.134 -10.242 1.00 94.69 555 ILE A N 1
ATOM 4313 C CA . ILE A 1 555 ? -10.587 10.499 -9.711 1.00 94.69 555 ILE A CA 1
ATOM 4314 C C . ILE A 1 555 ? -10.708 11.531 -10.837 1.00 94.69 555 ILE A C 1
ATOM 4316 O O . ILE A 1 555 ? -11.677 12.283 -10.910 1.00 94.69 555 ILE A O 1
ATOM 4320 N N . ALA A 1 556 ? -9.759 11.566 -11.771 1.00 93.75 556 ALA A N 1
ATOM 4321 C CA . ALA A 1 556 ? -9.793 12.573 -12.831 1.00 93.75 556 ALA A CA 1
ATOM 4322 C C . ALA A 1 556 ? -10.912 12.321 -13.854 1.00 93.75 556 ALA A C 1
ATOM 4324 O O . ALA A 1 556 ? -11.445 13.266 -14.427 1.00 93.75 556 ALA A O 1
ATOM 4325 N N . GLY A 1 557 ? -11.288 11.060 -14.083 1.00 92.12 557 GLY A N 1
ATOM 4326 C CA . GLY A 1 557 ? -12.369 10.697 -14.997 1.00 92.12 557 GLY A CA 1
ATOM 4327 C C . GLY A 1 557 ? -13.757 10.764 -14.371 1.00 92.12 557 GLY A C 1
ATOM 4328 O O . GLY A 1 557 ? -14.599 11.511 -14.860 1.00 92.12 557 GLY A O 1
ATOM 4329 N N . GLU A 1 558 ? -14.015 9.953 -13.343 1.00 92.12 558 GLU A N 1
ATOM 4330 C CA . GLU A 1 558 ? -15.352 9.848 -12.750 1.00 92.12 558 GLU A CA 1
ATOM 4331 C C . GLU A 1 558 ? -15.636 11.032 -11.831 1.00 92.12 558 GLU A C 1
ATOM 4333 O O . GLU A 1 558 ? -16.533 11.803 -12.154 1.00 92.12 558 GLU A O 1
ATOM 4338 N N . LEU A 1 559 ? -14.846 11.246 -10.771 1.00 90.31 559 LEU A N 1
ATOM 4339 C CA . LEU A 1 559 ? -15.108 12.313 -9.795 1.00 90.31 559 LEU A CA 1
ATOM 4340 C C . LEU A 1 559 ? -15.090 13.711 -10.427 1.00 90.31 559 LEU A C 1
ATOM 4342 O O . LEU A 1 559 ? -16.007 14.504 -10.217 1.00 90.31 559 LEU A O 1
ATOM 4346 N N . ARG A 1 560 ? -14.053 14.018 -11.215 1.00 88.19 560 ARG A N 1
ATOM 4347 C CA . ARG A 1 560 ? -13.876 15.343 -11.836 1.00 88.19 560 ARG A CA 1
ATOM 4348 C C . ARG A 1 560 ? -14.609 15.508 -13.171 1.00 88.19 560 ARG A C 1
ATOM 4350 O O . ARG A 1 560 ? -14.736 16.634 -13.646 1.00 88.19 560 ARG A O 1
ATOM 4357 N N . GLY A 1 561 ? -15.071 14.421 -13.792 1.00 83.56 561 GLY A N 1
ATOM 4358 C CA . GLY A 1 561 ? -15.686 14.456 -15.124 1.00 83.56 561 GLY A CA 1
ATOM 4359 C C . GLY A 1 561 ? -14.710 14.756 -16.273 1.00 83.56 561 GLY A C 1
ATOM 4360 O O . GLY A 1 561 ? -15.146 15.189 -17.343 1.00 83.56 561 GLY A O 1
ATOM 4361 N N . GLY A 1 562 ? -13.404 14.564 -16.066 1.00 80.94 562 GLY A N 1
ATOM 4362 C CA . GLY A 1 562 ? -12.357 14.955 -17.007 1.00 80.94 562 GLY A CA 1
ATOM 4363 C C . GLY A 1 562 ? -12.131 13.980 -18.167 1.00 80.94 562 GLY A C 1
ATOM 4364 O O . GLY A 1 562 ? -12.344 12.763 -18.077 1.00 80.94 562 GLY A O 1
ATOM 4365 N N . LYS A 1 563 ? -11.673 14.525 -19.301 1.00 82.25 563 LYS A N 1
ATOM 4366 C CA . LYS A 1 563 ? -11.332 13.765 -20.524 1.00 82.25 563 LYS A CA 1
ATOM 4367 C C . LYS A 1 563 ? -9.911 13.184 -20.469 1.00 82.25 563 LYS A C 1
ATOM 4369 O O . LYS A 1 563 ? -9.200 13.353 -19.490 1.00 82.25 563 LYS A O 1
ATOM 4374 N N . SER A 1 564 ? -9.490 12.474 -21.522 1.00 77.06 564 SER A N 1
ATOM 4375 C CA . SER A 1 564 ? -8.171 11.812 -21.574 1.00 77.06 564 SER A CA 1
ATOM 4376 C C . SER A 1 564 ? -7.003 12.770 -21.315 1.00 77.06 564 SER A C 1
ATOM 4378 O O . SER A 1 564 ? -6.174 12.473 -20.465 1.00 77.06 564 SER A O 1
ATOM 4380 N N . ASP A 1 565 ? -6.977 13.926 -21.980 1.00 76.94 565 ASP A N 1
ATOM 4381 C CA . ASP A 1 565 ? -5.894 14.912 -21.835 1.00 76.94 565 ASP A CA 1
ATOM 4382 C C . ASP A 1 565 ? -5.843 15.492 -20.407 1.00 76.94 565 ASP A C 1
ATOM 4384 O O . ASP A 1 565 ? -4.780 15.769 -19.858 1.00 76.94 565 ASP A O 1
ATOM 4388 N N . GLU A 1 566 ? -7.002 15.605 -19.753 1.00 85.12 566 GLU A N 1
ATOM 4389 C CA . GLU A 1 566 ? -7.099 16.054 -18.361 1.00 85.12 566 GLU A CA 1
ATOM 4390 C C . GLU A 1 566 ? -6.609 14.987 -17.372 1.00 85.12 566 GLU A C 1
ATOM 4392 O O . GLU A 1 566 ? -6.107 15.334 -16.305 1.00 85.12 566 GLU A O 1
ATOM 4397 N N . LYS A 1 567 ? -6.696 13.695 -17.723 1.00 86.88 567 LYS A N 1
ATOM 4398 C CA . LYS A 1 567 ? -6.140 12.603 -16.906 1.00 86.88 567 LYS A CA 1
ATOM 4399 C C . LYS A 1 567 ? -4.617 12.624 -16.903 1.00 86.88 567 LYS A C 1
ATOM 4401 O O . LYS A 1 567 ? -4.021 12.408 -15.855 1.00 86.88 567 LYS A O 1
ATOM 4406 N N . GLU A 1 568 ? -3.994 12.897 -18.044 1.00 86.88 568 GLU A N 1
ATOM 4407 C CA . GLU A 1 568 ? -2.535 13.025 -18.143 1.00 86.88 568 GLU A CA 1
ATOM 4408 C C . GLU A 1 568 ? -2.033 14.244 -17.357 1.00 86.88 568 GLU A C 1
ATOM 4410 O O . GLU A 1 568 ? -1.141 14.116 -16.517 1.00 86.88 568 GLU A O 1
ATOM 4415 N N . ALA A 1 569 ? -2.697 15.396 -17.511 1.00 91.56 569 ALA A N 1
ATOM 4416 C CA . ALA A 1 569 ? -2.405 16.583 -16.708 1.00 91.56 569 ALA A CA 1
ATOM 4417 C C . ALA A 1 569 ? -2.580 16.328 -15.196 1.00 91.56 569 ALA A C 1
ATOM 4419 O O . ALA A 1 569 ? -1.755 16.764 -14.391 1.00 91.56 569 ALA A O 1
ATOM 4420 N N . TRP A 1 570 ? -3.621 15.586 -14.802 1.00 95.06 570 TRP A N 1
ATOM 4421 C CA . TRP A 1 570 ? -3.850 15.201 -13.407 1.00 95.06 570 TRP A CA 1
ATOM 4422 C C . TRP A 1 570 ? -2.736 14.305 -12.852 1.00 95.06 570 TRP A C 1
ATOM 4424 O O . TRP A 1 570 ? -2.323 14.485 -11.708 1.00 95.06 570 TRP A O 1
ATOM 4434 N N . ILE A 1 571 ? -2.196 13.377 -13.651 1.00 94.62 571 ILE A N 1
ATOM 4435 C CA . ILE A 1 571 ? -1.051 12.550 -13.238 1.00 94.62 571 ILE A CA 1
ATOM 4436 C C . ILE A 1 571 ? 0.163 13.435 -12.917 1.00 94.62 571 ILE A C 1
ATOM 4438 O O . ILE A 1 571 ? 0.828 13.207 -11.902 1.00 94.62 571 ILE A O 1
ATOM 4442 N N . GLY A 1 572 ? 0.425 14.466 -13.729 1.00 95.31 572 GLY A N 1
ATOM 4443 C CA . GLY A 1 572 ? 1.468 15.460 -13.457 1.00 95.31 572 GLY A CA 1
ATOM 4444 C C . GLY A 1 572 ? 1.237 16.215 -12.143 1.00 95.31 572 GLY A C 1
ATOM 4445 O O . GLY A 1 572 ? 2.134 16.279 -11.305 1.00 95.31 572 GLY A O 1
ATOM 4446 N N . GLN A 1 573 ? 0.012 16.699 -11.913 1.00 96.75 573 GLN A N 1
ATOM 4447 C CA . GLN A 1 573 ? -0.376 17.396 -10.673 1.00 96.75 573 GLN A CA 1
ATOM 4448 C C . GLN A 1 573 ? -0.234 16.505 -9.432 1.00 96.75 573 GLN A C 1
ATOM 4450 O O . GLN A 1 573 ? 0.278 16.935 -8.400 1.00 96.75 573 GLN A O 1
ATOM 4455 N N . ARG A 1 574 ? -0.608 15.227 -9.543 1.00 97.81 574 ARG A N 1
ATOM 4456 C CA . ARG A 1 574 ? -0.399 14.232 -8.488 1.00 97.81 574 ARG A CA 1
ATOM 4457 C C . ARG A 1 574 ? 1.087 14.011 -8.189 1.00 97.81 574 ARG A C 1
ATOM 4459 O O . ARG A 1 574 ? 1.457 13.889 -7.022 1.00 97.81 574 ARG A O 1
ATOM 4466 N N . CYS A 1 575 ? 1.940 13.948 -9.214 1.00 97.88 575 CYS A N 1
ATOM 4467 C CA . CYS A 1 575 ? 3.388 13.818 -9.021 1.00 97.88 575 CYS A CA 1
ATOM 4468 C C . CYS A 1 575 ? 3.968 15.031 -8.282 1.00 97.88 575 CYS A C 1
ATOM 4470 O O . CYS A 1 575 ? 4.752 14.854 -7.350 1.00 97.88 575 CYS A O 1
ATOM 4472 N N . ASP A 1 576 ? 3.537 16.239 -8.646 1.00 97.94 576 ASP A N 1
ATOM 4473 C CA . ASP A 1 576 ? 3.936 17.482 -7.979 1.00 97.94 576 ASP A CA 1
ATOM 4474 C C . ASP A 1 576 ? 3.469 17.532 -6.513 1.00 97.94 576 ASP A C 1
ATOM 4476 O O . ASP A 1 576 ? 4.248 17.857 -5.613 1.00 97.94 576 ASP A O 1
ATOM 4480 N N . ALA A 1 577 ? 2.234 17.099 -6.239 1.00 98.38 577 ALA A N 1
ATOM 4481 C CA . ALA A 1 577 ? 1.703 16.998 -4.880 1.00 98.38 577 ALA A CA 1
ATOM 4482 C C . ALA A 1 577 ? 2.512 16.018 -4.010 1.00 98.38 577 ALA A C 1
ATOM 4484 O O . ALA A 1 577 ? 2.833 16.326 -2.859 1.00 98.38 577 ALA A O 1
ATOM 4485 N N . LEU A 1 578 ? 2.885 14.853 -4.554 1.00 98.38 578 LEU A N 1
ATOM 4486 C CA . LEU A 1 578 ? 3.743 13.882 -3.862 1.00 98.38 578 LEU A CA 1
ATOM 4487 C C . LEU A 1 578 ? 5.160 14.420 -3.636 1.00 98.38 578 LEU A C 1
ATOM 4489 O O . LEU A 1 578 ? 5.726 14.202 -2.565 1.00 98.38 578 LEU A O 1
ATOM 4493 N N . LYS A 1 579 ? 5.722 15.150 -4.605 1.00 97.94 579 LYS A N 1
ATOM 4494 C CA . LYS A 1 579 ? 7.046 15.769 -4.471 1.00 97.94 579 LYS A CA 1
ATOM 4495 C C . LYS A 1 579 ? 7.042 16.848 -3.388 1.00 97.94 579 LYS A C 1
ATOM 4497 O O . LYS A 1 579 ? 7.891 16.839 -2.501 1.00 97.94 579 LYS A O 1
ATOM 4502 N N . THR A 1 580 ? 6.025 17.708 -3.396 1.00 98.12 580 THR A N 1
ATOM 4503 C CA . THR A 1 580 ? 5.789 18.710 -2.346 1.00 98.12 580 THR A CA 1
ATOM 4504 C C . THR A 1 580 ? 5.676 18.049 -0.973 1.00 98.12 580 THR A C 1
ATOM 4506 O O . THR A 1 580 ? 6.285 18.506 -0.008 1.00 98.12 580 THR A O 1
ATOM 4509 N N . PHE A 1 581 ? 4.950 16.932 -0.878 1.00 97.75 581 PHE A N 1
ATOM 4510 C CA . PHE A 1 581 ? 4.842 16.168 0.362 1.00 97.75 581 PHE A CA 1
ATOM 4511 C C . PHE A 1 581 ? 6.194 15.616 0.851 1.00 97.75 581 PHE A C 1
ATOM 4513 O O . PHE A 1 581 ? 6.471 15.687 2.049 1.00 97.75 581 PHE A O 1
ATOM 4520 N N . CYS A 1 582 ? 7.053 15.120 -0.047 1.00 97.19 582 CYS A N 1
ATOM 4521 C CA . CYS A 1 582 ? 8.404 14.672 0.312 1.00 97.19 582 CYS A CA 1
ATOM 4522 C C . CYS A 1 582 ? 9.235 15.821 0.909 1.00 97.19 582 CYS A C 1
ATOM 4524 O O . CYS A 1 582 ? 9.823 15.648 1.977 1.00 97.19 582 CYS A O 1
ATOM 4526 N N . GLY A 1 583 ? 9.201 17.007 0.289 1.00 95.12 583 GLY A N 1
ATOM 4527 C CA . GLY A 1 583 ? 9.869 18.204 0.814 1.00 95.12 583 GLY A CA 1
ATOM 4528 C C . GLY A 1 583 ? 9.363 18.615 2.203 1.00 95.12 583 GLY A C 1
ATOM 4529 O O . GLY A 1 583 ? 10.159 18.885 3.098 1.00 95.12 583 GLY A O 1
ATOM 4530 N N . LEU A 1 584 ? 8.046 18.555 2.435 1.00 94.69 584 LEU A N 1
ATOM 4531 C CA . LEU A 1 584 ? 7.455 18.850 3.748 1.00 94.69 584 LEU A CA 1
ATOM 4532 C C . LEU A 1 584 ? 7.918 17.887 4.853 1.00 94.69 584 LEU A C 1
ATOM 4534 O O . LEU A 1 584 ? 8.014 18.286 6.015 1.00 94.69 584 LEU A O 1
ATOM 4538 N N . LEU A 1 585 ? 8.164 16.612 4.535 1.00 92.88 585 LEU A N 1
ATOM 4539 C CA . LEU A 1 585 ? 8.708 15.658 5.506 1.00 92.88 585 LEU A CA 1
ATOM 4540 C C . LEU A 1 585 ? 10.172 15.953 5.827 1.00 92.88 585 LEU A C 1
ATOM 4542 O O . LEU A 1 585 ? 10.562 15.867 6.992 1.00 92.88 585 LEU A O 1
ATOM 4546 N N . GLU A 1 586 ? 10.961 16.323 4.820 1.00 90.31 586 GLU A N 1
ATOM 4547 C CA . GLU A 1 586 ? 12.360 16.713 4.999 1.00 90.31 586 GLU A CA 1
ATOM 4548 C C . GLU A 1 586 ? 12.484 17.962 5.883 1.00 90.31 586 GLU A C 1
ATOM 4550 O O . GLU A 1 586 ? 13.224 17.943 6.868 1.00 90.31 586 GLU A O 1
ATOM 4555 N N . GLU A 1 587 ? 11.669 18.992 5.636 1.00 91.06 587 GLU A N 1
ATOM 4556 C CA . GLU A 1 587 ? 11.596 20.203 6.470 1.00 91.06 587 GLU A CA 1
ATOM 4557 C C . GLU A 1 587 ? 11.235 19.902 7.935 1.00 91.06 587 GLU A C 1
ATOM 4559 O O . GLU A 1 587 ? 11.698 20.583 8.852 1.00 91.06 587 GLU A O 1
ATOM 4564 N N . LYS A 1 588 ? 10.426 18.863 8.173 1.00 89.62 588 LYS A N 1
ATOM 4565 C CA . LYS A 1 588 ? 10.024 18.410 9.515 1.00 89.62 588 LYS A CA 1
ATOM 4566 C C . LYS A 1 588 ? 11.033 17.470 10.181 1.00 89.62 588 LYS A C 1
ATOM 4568 O O . LYS A 1 588 ? 10.763 16.994 11.283 1.00 89.62 588 LYS A O 1
ATOM 4573 N N . GLY A 1 589 ? 12.156 17.157 9.530 1.00 88.38 589 GLY A N 1
ATOM 4574 C CA . GLY A 1 589 ? 13.123 16.169 10.021 1.00 88.38 589 GLY A CA 1
ATOM 4575 C C . GLY A 1 589 ? 12.591 14.730 10.025 1.00 88.38 589 GLY A C 1
ATOM 4576 O O . GLY A 1 589 ? 13.169 13.865 10.672 1.00 88.38 589 GLY A O 1
ATOM 4577 N N . MET A 1 590 ? 11.495 14.466 9.308 1.00 89.19 590 MET A N 1
ATOM 4578 C CA . MET A 1 590 ? 10.855 13.151 9.169 1.00 89.19 590 MET A CA 1
ATOM 4579 C C . MET A 1 590 ? 11.201 12.485 7.827 1.00 89.19 590 MET A C 1
ATOM 4581 O O . MET A 1 590 ? 10.417 11.701 7.282 1.00 89.19 590 MET A O 1
ATOM 4585 N N . GLY A 1 591 ? 12.366 12.823 7.273 1.00 88.75 591 GLY A N 1
ATOM 4586 C CA . GLY A 1 591 ? 12.893 12.202 6.064 1.00 88.75 591 GLY A CA 1
ATOM 4587 C C . GLY A 1 591 ? 13.136 10.700 6.237 1.00 88.75 591 GLY A C 1
ATOM 4588 O O . GLY A 1 591 ? 13.160 10.160 7.341 1.00 88.75 591 GLY A O 1
ATOM 4589 N N . SER A 1 592 ? 13.292 10.009 5.113 1.00 93.31 592 SER A N 1
ATOM 4590 C CA . SER A 1 592 ? 13.789 8.634 5.061 1.00 93.31 592 SER A CA 1
ATOM 4591 C C . SER A 1 592 ? 14.394 8.387 3.682 1.00 93.31 592 SER A C 1
ATOM 4593 O O . SER A 1 592 ? 14.011 9.062 2.725 1.00 93.31 592 SER A O 1
ATOM 4595 N N . ALA A 1 593 ? 15.254 7.374 3.547 1.00 95.00 593 ALA A N 1
ATOM 4596 C CA . ALA A 1 593 ? 15.804 6.982 2.247 1.00 95.00 593 ALA A CA 1
ATOM 4597 C C . ALA A 1 593 ? 14.703 6.714 1.200 1.00 95.00 593 ALA A C 1
ATOM 4599 O O . ALA A 1 593 ? 14.862 7.056 0.031 1.00 95.00 593 ALA A O 1
ATOM 4600 N N . MET A 1 594 ? 13.548 6.181 1.624 1.00 96.88 594 MET A N 1
ATOM 4601 C CA . MET A 1 594 ? 12.388 5.985 0.752 1.00 96.88 594 MET A CA 1
ATOM 4602 C C . MET A 1 594 ? 11.813 7.318 0.251 1.00 96.88 594 MET A C 1
ATOM 4604 O O . MET A 1 594 ? 11.494 7.437 -0.927 1.00 96.88 594 MET A O 1
ATOM 4608 N N . TRP A 1 595 ? 11.679 8.323 1.122 1.00 96.69 595 TRP A N 1
ATOM 4609 C CA . TRP A 1 595 ? 11.141 9.635 0.741 1.00 96.69 595 TRP A CA 1
ATOM 4610 C C . TRP A 1 595 ? 12.101 10.396 -0.171 1.00 96.69 595 TRP A C 1
ATOM 4612 O O . TRP A 1 595 ? 11.670 10.914 -1.197 1.00 96.69 595 TRP A O 1
ATOM 4622 N N . SER A 1 596 ? 13.401 10.378 0.135 1.00 96.88 596 SER A N 1
ATOM 4623 C CA . SER A 1 596 ? 14.432 10.938 -0.747 1.00 96.88 596 SER A CA 1
ATOM 4624 C C . SER A 1 596 ? 14.459 10.217 -2.098 1.00 96.88 596 SER A C 1
ATOM 4626 O O . SER A 1 596 ? 14.535 10.854 -3.146 1.00 96.88 596 SER A O 1
ATOM 4628 N N . GLY A 1 597 ? 14.325 8.889 -2.097 1.00 98.06 597 GLY A N 1
ATOM 4629 C CA . GLY A 1 597 ? 14.220 8.102 -3.322 1.00 98.06 597 GLY A CA 1
ATOM 4630 C C . GLY A 1 597 ? 12.966 8.415 -4.139 1.00 98.06 597 GLY A C 1
ATOM 4631 O O . GLY A 1 597 ? 13.044 8.538 -5.360 1.00 98.06 597 GLY A O 1
ATOM 4632 N N . LEU A 1 598 ? 11.815 8.597 -3.488 1.00 98.56 598 LEU A N 1
ATOM 4633 C CA . LEU A 1 598 ? 10.579 8.998 -4.159 1.00 98.56 598 LEU A CA 1
ATOM 4634 C C . LEU A 1 598 ? 10.698 10.400 -4.768 1.00 98.56 598 LEU A C 1
ATOM 4636 O O . LEU A 1 598 ? 10.274 10.593 -5.904 1.00 98.56 598 LEU A O 1
ATOM 4640 N N . ASP A 1 599 ? 11.319 11.348 -4.065 1.00 98.06 599 ASP A N 1
ATOM 4641 C CA . ASP A 1 599 ? 11.575 12.698 -4.576 1.00 98.06 599 ASP A CA 1
ATOM 4642 C C . ASP A 1 599 ? 12.419 12.687 -5.865 1.00 98.06 599 ASP A C 1
ATOM 4644 O O . ASP A 1 599 ? 12.048 13.326 -6.862 1.00 98.06 599 ASP A O 1
ATOM 4648 N N . GLY A 1 600 ? 13.509 11.908 -5.866 1.00 98.00 600 GLY A N 1
ATOM 4649 C CA . GLY A 1 600 ? 14.373 11.707 -7.032 1.00 98.00 600 GLY A CA 1
ATOM 4650 C C . GLY A 1 600 ? 13.643 11.020 -8.188 1.00 98.00 600 GLY A C 1
ATOM 4651 O O . GLY A 1 600 ? 13.714 11.475 -9.333 1.00 98.00 600 GLY A O 1
ATOM 4652 N N . TRP A 1 601 ? 12.867 9.973 -7.886 1.00 98.44 601 TRP A N 1
ATOM 4653 C CA . TRP A 1 601 ? 12.046 9.267 -8.872 1.00 98.44 601 TRP A CA 1
ATOM 4654 C C . TRP A 1 601 ? 11.017 10.194 -9.536 1.00 98.44 601 TRP A C 1
ATOM 4656 O O . TRP A 1 601 ? 10.911 10.227 -10.763 1.00 98.44 601 TRP A O 1
ATOM 4666 N N . LEU A 1 602 ? 10.287 10.985 -8.740 1.00 98.12 602 LEU A N 1
ATOM 4667 C CA . LEU A 1 602 ? 9.288 11.943 -9.223 1.00 98.12 602 LEU A CA 1
ATOM 4668 C C . LEU A 1 602 ? 9.928 13.040 -10.078 1.00 98.12 602 LEU A C 1
ATOM 4670 O O . LEU A 1 602 ? 9.382 13.396 -11.121 1.00 98.12 602 LEU A O 1
ATOM 4674 N N . GLY A 1 603 ? 11.094 13.547 -9.666 1.00 96.56 603 GLY A N 1
ATOM 4675 C CA . GLY A 1 603 ? 11.823 14.581 -10.401 1.00 96.56 603 GLY A CA 1
ATOM 4676 C C . GLY A 1 603 ? 12.202 14.160 -11.822 1.00 96.56 603 GLY A C 1
ATOM 4677 O O . GLY A 1 603 ? 12.108 14.968 -12.744 1.00 96.56 603 GLY A O 1
ATOM 4678 N N . GLU A 1 604 ? 12.591 12.900 -12.018 1.00 95.88 604 GLU A N 1
ATOM 4679 C CA . GLU A 1 604 ? 12.876 12.368 -13.353 1.00 95.88 604 GLU A CA 1
ATOM 4680 C C . GLU A 1 604 ? 11.596 12.024 -14.114 1.00 95.88 604 GLU A C 1
ATOM 4682 O O . GLU A 1 604 ? 11.458 12.356 -15.290 1.00 95.88 604 GLU A O 1
ATOM 4687 N N . ARG A 1 605 ? 10.626 11.405 -13.435 1.00 93.31 605 ARG A N 1
ATOM 4688 C CA . ARG A 1 605 ? 9.346 11.022 -14.028 1.00 93.31 605 ARG A CA 1
ATOM 4689 C C . ARG A 1 605 ? 8.610 12.208 -14.652 1.00 93.31 605 ARG A C 1
ATOM 4691 O O . ARG A 1 605 ? 8.082 12.075 -15.751 1.00 93.31 605 ARG A O 1
ATOM 4698 N N . MET A 1 606 ? 8.573 13.350 -13.969 1.00 92.25 606 MET A N 1
ATOM 4699 C CA . MET A 1 606 ? 7.872 14.544 -14.452 1.00 92.25 606 MET A CA 1
ATOM 4700 C C . MET A 1 606 ? 8.512 15.173 -15.694 1.00 92.25 606 MET A C 1
ATOM 4702 O O . MET A 1 606 ? 7.859 15.964 -16.353 1.00 92.25 606 MET A O 1
ATOM 4706 N N . LYS A 1 607 ? 9.758 14.830 -16.054 1.00 88.44 607 LYS A N 1
ATOM 4707 C CA . LYS A 1 607 ? 10.355 15.271 -17.330 1.00 88.44 607 LYS A CA 1
ATOM 4708 C C . LYS A 1 607 ? 9.749 14.548 -18.537 1.00 88.44 607 LYS A C 1
ATOM 4710 O O . LYS A 1 607 ? 9.933 14.998 -19.664 1.00 88.44 607 LYS A O 1
ATOM 4715 N N . GLY A 1 608 ? 9.120 13.394 -18.300 1.00 72.31 608 GLY A N 1
ATOM 4716 C CA . GLY A 1 608 ? 8.484 12.558 -19.317 1.00 72.31 608 GLY A CA 1
ATOM 4717 C C . GLY A 1 608 ? 6.960 12.691 -19.392 1.00 72.31 608 GLY A C 1
ATOM 4718 O O . GLY A 1 608 ? 6.363 11.982 -20.199 1.00 72.31 608 GLY A O 1
ATOM 4719 N N . LEU A 1 609 ? 6.360 13.543 -18.552 1.00 78.38 609 LEU A N 1
ATOM 4720 C CA . LEU A 1 609 ? 4.958 13.979 -18.597 1.00 78.38 609 LEU A CA 1
ATOM 4721 C C . LEU A 1 609 ? 4.914 15.395 -19.181 1.00 78.38 609 LEU A C 1
ATOM 4723 O O . LEU A 1 609 ? 3.946 15.702 -19.907 1.00 78.38 609 LEU A O 1
#

Radius of gyration: 30.39 Å; chains: 1; bounding box: 83×71×96 Å

Secondary structure (DSSP, 8-state):
-------GGGGS--HHHHHHHHHHHHHHIIIIIHHHH-HHHHHHHTT-----TTS------TTSHHHHHHHHHHHHHHHHHHHHHHHHHHHHHHHHHHHHHHHHHHHHH-SS-------SHHHHHHHHTTSTTS--------------------------------PPP---SB--SPPTTHHHHT--PPPHHHHHHHHSTTSS--TTPPPPPTTTSPPP---TT-HHHH-TTPPP--HHHHHT-SS-----TTSS--EEEEEPPPEEPGGGGGGGGGGS-TT--TTT--PPPPPHHHHHHHHHHHTTTS-EEEE---EEEEETT-----TTS-S---SPPSEEEEEETTEEEEEEEE--TT-SSS-EEEHHHHHHHHHHH--TTEEEEEEEESSEEESSTT-S-BSEEEEGGGTEEEEESGGG-GGGTTTTT--GGGSTTGGGBHHHHHHHHGGGT--PPPPPHHHHHHTSSSHHHHHHHHHHT------HHHHHHHHHHHHHHHHHHHHHHHTT-----SSS-TTS--SSHHHHTTS-SS--HHHHHHHHIIIIIIIT---HHHHHHHHHHHHHHHHHHHHHHHHTT---HHHHHHHHHHHHHGGG-

Organism: Stemphylium lycopersici (NCBI:txid183478)

pLDDT: mean 81.31, std 21.96, range [23.0, 98.75]

Sequence (609 aa):
MATQTRNLFQHLPPPAECLALFIATLEIVPFGVMGLRNPSFFADGYGLPITSSSDASSASAKRSSAVREQDQQTKKALVAAIAARNIQNGILLATFGLLMTSKSHASALSTSDGWAYQEDAAAFARWRALGTASRRRRAIEYNNSHHSEHAQCSHPGHVHFKFQFTMSCEHTILQLDSSPFAELAGYEQPNTATRSAAEATSGRALKTAVSQPTQTYPAPLVLPHDELNYEPEYPPQSTRNWLNEEERNKVLPGAGRDTLYVVRVPEIEQCVSTMSDWTQPSDAEVEEDVIASPAAHLFVSYLKAFYHDMPVHQLDTPLKWTSWGAQPKSNKQRKRSSSLPKYVGLAHNDTCTRIRVRIPPDSAFPAQLNLEDILDTAIELLPDDAYALVLLVNHDIYENDNDDFCCGRAYGGSRVAVVQSARYNPLLDAKANIQRDHMWPLSHCKGFVDGLCAVEDVKAKAPSKKQKEASKEGAMRAAVDSAATYDAKLTQHEFQGLWFSRLARTVSHELGHCFGMDHCVYYACNMQGTSSMHEDVRQPPYLCPVCEAKIAHAIAGELRGGKSDEKEAWIGQRCDALKTFCGLLEEKGMGSAMWSGLDGWLGERMKGL